Protein AF-0000000083249836 (afdb_homodimer)

Nearest PDB structures (foldseek):
  3v5f-assembly1_A  TM=9.844E-01  e=7.945E-70  Paenibacillus sp. Y412MC10
  3ops-assembly1_A  TM=9.896E-01  e=2.321E-69  Paenibacillus sp. Y412MC10
  3v5c-assembly4_D  TM=9.874E-01  e=2.548E-68  Paenibacillus sp. Y412MC10
  3qpe-assembly1_B  TM=9.897E-01  e=2.798E-67  Paenibacillus sp. Y412MC10
  3rr1-assembly1_A  TM=6.727E-01  e=8.759E-17  Ralstonia pickettii 12J

Solvent-accessible surface area (backbone atoms only — not comparable to full-atom values): 38673 Å² total; per-residue (Å²): 91,59,65,50,71,68,55,31,61,37,36,32,44,30,41,34,29,23,63,37,46,31,36,36,82,56,72,32,28,21,55,25,66,49,62,70,63,45,34,73,38,56,46,44,36,28,42,36,28,41,88,89,41,66,13,54,22,56,35,72,62,45,74,74,56,42,64,74,47,39,58,35,39,44,47,80,48,31,47,92,54,47,46,56,36,79,96,42,31,50,44,40,41,42,19,47,45,20,24,51,12,47,74,66,65,31,24,39,39,65,50,70,22,91,63,80,72,57,88,91,58,70,53,68,38,43,29,27,38,56,72,43,41,47,71,37,78,88,46,89,47,64,72,57,30,24,49,52,51,33,52,54,50,47,53,42,40,74,58,18,36,34,22,38,34,34,50,27,27,40,13,15,62,82,35,61,49,67,62,17,50,52,46,39,53,50,34,53,54,42,38,45,66,72,40,38,91,84,20,43,30,32,37,34,14,62,38,17,30,31,62,41,55,43,48,51,51,50,62,76,42,67,88,50,60,47,46,29,45,25,29,43,33,75,86,44,71,64,57,32,45,49,49,51,51,54,29,57,77,67,72,50,81,57,34,37,29,43,45,54,86,91,48,63,95,52,49,66,61,40,28,74,72,67,47,36,44,30,43,18,44,30,41,64,64,71,18,63,68,53,46,57,55,48,35,48,56,34,41,78,68,75,33,33,37,35,45,32,33,79,73,33,59,68,37,35,63,56,49,52,44,46,42,82,57,18,88,33,50,59,40,29,40,39,55,67,54,48,42,64,54,52,44,54,79,67,48,45,52,52,80,20,22,36,36,49,54,89,30,41,8,77,41,64,45,66,39,64,68,59,47,52,52,33,14,71,72,70,44,43,74,43,62,53,127,90,59,65,50,72,68,55,30,60,36,36,31,45,32,42,34,30,24,63,39,49,33,35,37,82,55,73,31,28,21,55,25,66,48,64,71,64,44,33,73,38,54,44,45,34,29,41,36,28,42,90,90,41,66,12,54,22,55,36,73,62,45,72,75,57,43,63,74,46,39,57,36,39,44,50,80,47,31,50,93,53,48,46,56,36,78,94,41,31,49,44,41,38,42,18,48,46,20,24,51,12,48,77,66,66,31,24,39,39,66,49,70,22,92,64,79,72,57,90,89,57,70,53,70,38,42,29,27,37,55,71,42,43,46,70,38,78,89,47,90,47,64,71,56,29,24,49,51,50,31,53,54,49,46,54,41,41,74,58,17,36,34,22,40,33,35,50,26,28,40,13,17,60,83,36,62,51,68,62,16,49,53,44,37,53,50,34,54,55,41,38,44,66,71,40,37,92,85,20,43,31,31,38,32,13,60,37,17,31,33,61,41,54,42,49,49,52,51,61,75,42,68,88,49,60,47,46,30,45,25,29,43,33,75,87,44,72,63,57,32,44,50,49,51,51,55,30,57,77,65,72,48,80,56,34,38,29,44,45,54,87,91,47,64,94,52,49,68,61,39,27,74,72,66,48,38,42,29,43,18,43,30,40,63,65,71,18,63,70,54,45,56,56,48,35,48,56,34,42,78,68,75,32,33,36,35,48,32,31,80,71,33,59,69,38,37,63,55,50,52,44,47,43,83,57,18,89,34,49,59,39,30,40,38,54,67,54,48,43,63,54,51,43,55,78,66,48,46,54,52,81,21,22,36,37,49,53,90,32,42,9,76,40,63,46,67,39,63,66,58,47,51,52,34,14,71,72,69,44,44,74,42,60,52,130

Sequence (770 aa):
MQLSEAELGAVIEKIEFAKLYGERARLAGANGRIGVHGKHCEVNIVRLTIDGQTGYGSSTLSREEAQSVVGQPLGAFVDGEGLVLNPFRLALEYPLLDWLGRRRNKPVYELVSEQPLSPGEQLSVPCYDTSLYFDDLHLPDERDAVKLLQEEAQEGYAKGHRHFKIKVGRGGRHMPLLEGTKRDIAIVRGISEVAGPAGKLMIDANNAYNLNLAKEVLGALSDVNLYWLEEAFHEDDALYADLKSWLAERNQQVLIADGEGLASPFLVDWAVKGFVDVLQYDIIHPGFTFWLELGRKLDEHGLRTAPHCYGNAYGIYVSGHLAPSIAGFQFVEWDDITIGGMDASAYQIREGTMLIPSLPGFGLQFDDELFTHQSAANGWTMERGMQLSEAELGAVIEKIEFAKLYGERARLAGANGRIGVHGKHCEVNIVRLTIDGQTGYGSSTLSREEAQSVVGQPLGAFVDGEGLVLNPFRLALEYPLLDWLGRRRNKPVYELVSEQPLSPGEQLSVPCYDTSLYFDDLHLPDERDAVKLLQEEAQEGYAKGHRHFKIKVGRGGRHMPLLEGTKRDIAIVRGISEVAGPAGKLMIDANNAYNLNLAKEVLGALSDVNLYWLEEAFHEDDALYADLKSWLAERNQQVLIADGEGLASPFLVDWAVKGFVDVLQYDIIHPGFTFWLELGRKLDEHGLRTAPHCYGNAYGIYVSGHLAPSIAGFQFVEWDDITIGGMDASAYQIREGTMLIPSLPGFGLQFDDELFTHQSAANGWTMERG

Foldseek 3Di:
DQDDPVQQQWFFFKKFKFKFKWFFPDFAAAFQPGGTPGTIFIFIKMWIDTPNFIFMDGAPDDPVNVQVRGGDGLNVQADRLRHGDQVCFLHPRQRVLLRVLVVVFWESLVVLFPDDDDVPDFQKFFAEEARAHQPCLVPPDLVVSLVVSLVVLLVVVVQAALEYEHGALCCLPPDPNVVRLVSRLSNLVSSLVSNDPVYEYEYERLQSAALVSVVVSCVSCLVGNHAEYECNHQDDLVSLVVSVVVCVVVVRNHFYEYAYDPHDPCVVVSVLVPSHAEYAAACSVVHPVVCLVVLVVCVVSVGAYEYDDPRHQRSQQVVSSCPSSHVRYHYRYDGRMDIPQKDPPQWGHHNRIIGQDRGGRSSIGGDPVVSVVRSVVGNDMDGDD/DQDDPVQQQWFFFKKFKFKFKWFFPDFAAAFQPGGTPGTIFIFIKMWIDTPNFIFMDGAPDDPVNVQVRGGDGLNVQADRLRQGDQVCFLHPRQRVLLRVLVVVFWESLVVLFPDDDDVPDFDKFFAEEARAHQPCLVPPDLVVSLVVSLVVLLVVVVQAALEYEHGALCCLPPDPNVVRLVSRLSNLVSSLVSNDPVYEYEYERLQSAALVSVVVSCVSCLVGNHAEYECNHQDDLVSLVVSVVVCVVVVRNHFYEYAYDPHDPCVVVSVLVPSHAEYAAACSVVHVVVCLVVLVVCVVSVGAYEYDDPRHQRSQQVVSSCPSSHVRYHYRYDGRMDIPQKDPPQWGHHNRIIGQDRGGRSNIGGDPVVSVVRSVVGNDMDGDD

Radius of gyration: 29.62 Å; Cα contacts (8 Å, |Δi|>4): 1732; chains: 2; bounding box: 65×88×70 Å

InterPro domains:
  IPR013342 Mandelate racemase, C-terminal domain [PF13378] (149-369)
  IPR013342 Mandelate racemase, C-terminal domain [SM00922] (146-250)
  IPR029017 Enolase-like, N-terminal [G3DSA:3.30.390.10] (1-121)
  IPR029017 Enolase-like, N-terminal [SSF54826] (35-111)
  IPR034593 D-galactonate dehydratase DgoD-like [PTHR48080] (91-375)
  IPR036849 Enolase-like, C-terminal domain superfamily [G3DSA:3.20.20.120] (122-380)
  IPR036849 Enolase-like, C-terminal domain superfamily [SSF51604] (101-373)

pLDDT: mean 96.32, std 3.85, range [65.0, 98.94]

Secondary structure (DSSP, 8-state):
----HHHHH-BEEEEEEEEEEEEEEEEE-B-SS----EEEEEEEEEEEEETTEEEEEE----HHHHHHHTT-BGGGTB-TTSPBPGGGHHHHHHHHHHHHHHHHT-BHHHHH-SSPPPTTPPEEEEEEEEEE-BTTTT---HHHHHHHHHHHHHHHHHTT---EEEE--GGGTTS-HHHHHHHHHHHHHHHHHHH-TT--EEEE-TT---HHHHHHHHHHTTTS-EEEEE-SSS--HHHHHHHHHHHHHHT--PEEEE--SS--TTHHHHHHTTS-SEE--BTTTB-HHHHHHHHHHHHTTT-EE--B--S-HHHHHHHGGGGGG-TTB--EEE--EEETTEE-TT-EEETTEEEE---SBTS-EE-HHHHHHHHHHHSEEEE--/----HHHHH-BEEEEEEEEEEEEEEEEE-B-SS----EEEEEEEEEEEEETTEEEEEE----HHHHHHHTT-BGGGTB-TTSPBPGGGHHHHHHHHHHHHHHHHT-BHHHHH-SSPPPTTPPEEEEEEEEEE-BTTTT---HHHHHHHHHHHHHHHHHTT---EEEE--GGGTTS-HHHHHHHHHHHHHHHHHHH-TT--EEEE-TT---HHHHHHHHHHTTTS-EEEEE-SSS--HHHHHHHHHHHHHHT--PEEEE--SS--TTHHHHHHTTS-SEE--BTTTB-HHHHHHHHHHHHTTT-EE--B-SS-HHHHHHHGGGGGG-TTB--EEE--EEETTEE-TT-EEETTEEEE---SBTS-EE-HHHHHHHHHHHSEEEE--

Structure (mmCIF, N/CA/C/O backbone):
data_AF-0000000083249836-model_v1
#
loop_
_entity.id
_entity.type
_entity.pdbx_description
1 polymer 'L-alanine-DL-glutamate epimerase-like enolase superfamily enzyme'
#
loop_
_atom_site.group_PDB
_atom_site.id
_atom_site.type_symbol
_atom_site.label_atom_id
_atom_site.label_alt_id
_atom_site.label_comp_id
_atom_site.label_asym_id
_atom_site.label_entity_id
_atom_site.label_seq_id
_atom_site.pdbx_PDB_ins_code
_atom_site.Cartn_x
_atom_site.Cartn_y
_atom_site.Cartn_z
_atom_site.occupancy
_atom_site.B_iso_or_equiv
_atom_site.auth_seq_id
_atom_site.auth_comp_id
_atom_site.auth_asym_id
_atom_site.auth_atom_id
_atom_site.pdbx_PDB_model_num
ATOM 1 N N . MET A 1 1 ? 18.297 29.25 1.328 1 81.38 1 MET A N 1
ATOM 2 C CA . MET A 1 1 ? 18.688 29.859 2.602 1 81.38 1 MET A CA 1
ATOM 3 C C . MET A 1 1 ? 20.109 30.391 2.539 1 81.38 1 MET A C 1
ATOM 5 O O . MET A 1 1 ? 20.453 31.328 3.264 1 81.38 1 MET A O 1
ATOM 9 N N . GLN A 1 2 ? 20.906 30 1.602 1 82.75 2 GLN A N 1
ATOM 10 C CA . GLN A 1 2 ? 22.312 30.344 1.361 1 82.75 2 GLN A CA 1
ATOM 11 C C . GLN A 1 2 ? 23.016 30.688 2.666 1 82.75 2 GLN A C 1
ATOM 13 O O . GLN A 1 2 ? 22.969 31.812 3.139 1 82.75 2 GLN A O 1
ATOM 18 N N . LEU A 1 3 ? 23.719 29.828 3.203 1 92.12 3 LEU A N 1
ATOM 19 C CA . LEU A 1 3 ? 24.438 30 4.461 1 92.12 3 LEU A CA 1
ATOM 20 C C . LEU A 1 3 ? 25.75 30.734 4.234 1 92.12 3 LEU A C 1
ATOM 22 O O . LEU A 1 3 ? 26.438 30.516 3.227 1 92.12 3 LEU A O 1
ATOM 26 N N . SER A 1 4 ? 26.125 31.578 5.098 1 92.69 4 SER A N 1
ATOM 27 C CA . SER A 1 4 ? 27.406 32.281 5.047 1 92.69 4 SER A CA 1
ATOM 28 C C . SER A 1 4 ? 28.562 31.312 5.348 1 92.69 4 SER A C 1
ATOM 30 O O . SER A 1 4 ? 28.344 30.219 5.867 1 92.69 4 SER A O 1
ATOM 32 N N . GLU A 1 5 ? 29.688 31.766 5.004 1 92.44 5 GLU A N 1
ATOM 33 C CA . GLU A 1 5 ? 30.875 30.984 5.324 1 92.44 5 GLU A CA 1
ATOM 34 C C . GLU A 1 5 ? 31 30.75 6.828 1 92.44 5 GLU A C 1
ATOM 36 O O . GLU A 1 5 ? 31.406 29.672 7.266 1 92.44 5 GLU A O 1
ATOM 41 N N . ALA A 1 6 ? 30.688 31.734 7.562 1 93.81 6 ALA A N 1
ATOM 42 C CA . ALA A 1 6 ? 30.719 31.625 9.023 1 93.81 6 ALA A CA 1
ATOM 43 C C . ALA A 1 6 ? 29.719 30.594 9.516 1 93.81 6 ALA A C 1
ATOM 45 O O . ALA A 1 6 ? 30.016 29.812 10.422 1 93.81 6 ALA A O 1
ATOM 46 N N . GLU A 1 7 ? 28.578 30.578 8.984 1 95.31 7 GLU A N 1
ATOM 47 C CA . GLU A 1 7 ? 27.562 29.609 9.352 1 95.31 7 GLU A CA 1
ATOM 48 C C . GLU A 1 7 ? 27.969 28.203 8.945 1 95.31 7 GLU A C 1
ATOM 50 O O . GLU A 1 7 ? 27.812 27.25 9.727 1 95.31 7 GLU A O 1
ATOM 55 N N . LEU A 1 8 ? 28.516 28.062 7.777 1 95.94 8 LEU A N 1
ATOM 56 C CA . LEU A 1 8 ? 28.969 26.766 7.285 1 95.94 8 LEU A CA 1
ATOM 57 C C . LEU A 1 8 ? 30.078 26.203 8.156 1 95.94 8 LEU A C 1
ATOM 59 O O . LEU A 1 8 ? 30.172 24.984 8.352 1 95.94 8 LEU A O 1
ATOM 63 N N . GLY A 1 9 ? 30.859 27.031 8.625 1 96.06 9 GLY A N 1
ATOM 64 C CA . GLY A 1 9 ? 32 26.625 9.422 1 96.06 9 GLY A CA 1
ATOM 65 C C . GLY A 1 9 ? 31.656 26.422 10.891 1 96.06 9 GLY A C 1
ATOM 66 O O . GLY A 1 9 ? 32.438 25.844 11.641 1 96.06 9 GLY A O 1
ATOM 67 N N . ALA A 1 10 ? 30.516 26.891 11.336 1 96.12 10 ALA A N 1
ATOM 68 C CA . ALA A 1 10 ? 30.125 26.719 12.734 1 96.12 10 ALA A CA 1
ATOM 69 C C . ALA A 1 10 ? 29.969 25.25 13.094 1 96.12 10 ALA A C 1
ATOM 71 O O . ALA A 1 10 ? 29.484 24.453 12.281 1 96.12 10 ALA A O 1
ATOM 72 N N . VAL A 1 11 ? 30.281 24.922 14.297 1 96.75 11 VAL A N 1
ATOM 73 C CA . VAL A 1 11 ? 30.328 23.531 14.719 1 96.75 11 VAL A CA 1
ATOM 74 C C . VAL A 1 11 ? 29.156 23.234 15.648 1 96.75 11 VAL A C 1
ATOM 76 O O . VAL A 1 11 ? 28.797 24.047 16.484 1 96.75 11 VAL A O 1
ATOM 79 N N . ILE A 1 12 ? 28.594 22.078 15.5 1 97.75 12 ILE A N 1
ATOM 80 C CA . ILE A 1 12 ? 27.594 21.609 16.453 1 97.75 12 ILE A CA 1
ATOM 81 C C . ILE A 1 12 ? 28.281 21.219 17.766 1 97.75 12 ILE A C 1
ATOM 83 O O . ILE A 1 12 ? 28.938 20.188 17.844 1 97.75 12 ILE A O 1
ATOM 87 N N . GLU A 1 13 ? 28.047 21.938 18.75 1 97.62 13 GLU A N 1
ATOM 88 C CA . GLU A 1 13 ? 28.781 21.781 20.016 1 97.62 13 GLU A CA 1
ATOM 89 C C . GLU A 1 13 ? 28.109 20.75 20.922 1 97.62 13 GLU A C 1
ATOM 91 O O . GLU A 1 13 ? 28.781 20.062 21.688 1 97.62 13 GLU A O 1
ATOM 96 N N . LYS A 1 14 ? 26.844 20.844 20.875 1 97.19 14 LYS A N 1
ATOM 97 C CA . LYS A 1 14 ? 26.047 20.031 21.797 1 97.19 14 LYS A CA 1
ATOM 98 C C . LYS A 1 14 ? 24.703 19.656 21.203 1 97.19 14 LYS A C 1
ATOM 100 O O . LYS A 1 14 ? 24.094 20.469 20.484 1 97.19 14 LYS A O 1
ATOM 105 N N . ILE A 1 15 ? 24.281 18.406 21.438 1 98.38 15 ILE A N 1
ATOM 106 C CA . ILE A 1 15 ? 22.953 17.922 21.062 1 98.38 15 ILE A CA 1
ATOM 107 C C . ILE A 1 15 ? 22.281 17.266 22.266 1 98.38 15 ILE A C 1
ATOM 109 O O . ILE A 1 15 ? 22.875 16.406 22.922 1 98.38 15 ILE A O 1
ATOM 113 N N . GLU A 1 16 ? 21.125 17.719 22.641 1 98.31 16 GLU A N 1
ATOM 114 C CA . GLU A 1 16 ? 20.328 17.141 23.719 1 98.31 16 GLU A CA 1
ATOM 115 C C . GLU A 1 16 ? 18.969 16.672 23.203 1 98.31 16 GLU A C 1
ATOM 117 O O . GLU A 1 16 ? 18.312 17.391 22.438 1 98.31 16 GLU A O 1
ATOM 122 N N . PHE A 1 17 ? 18.609 15.523 23.594 1 98.38 17 PHE A N 1
ATOM 123 C CA . PHE A 1 17 ? 17.328 14.938 23.203 1 98.38 17 PHE A CA 1
ATOM 124 C C . PHE A 1 17 ? 16.422 14.75 24.422 1 98.38 17 PHE A C 1
ATOM 126 O O . PHE A 1 17 ? 16.891 14.328 25.484 1 98.38 17 PHE A O 1
ATOM 133 N N . ALA A 1 18 ? 15.164 15.078 24.312 1 97.81 18 ALA A N 1
ATOM 134 C CA . ALA A 1 18 ? 14.172 14.789 25.344 1 97.81 18 ALA A CA 1
ATOM 135 C C . ALA A 1 18 ? 12.812 14.477 24.719 1 97.81 18 ALA A C 1
ATOM 137 O O . ALA A 1 18 ? 12.484 14.984 23.641 1 97.81 18 ALA A O 1
ATOM 138 N N . LYS A 1 19 ? 12.086 13.664 25.406 1 96.5 19 LYS A N 1
ATOM 139 C CA . LYS A 1 19 ? 10.664 13.477 25.125 1 96.5 19 LYS A CA 1
ATOM 140 C C . LYS A 1 19 ? 9.812 14.43 25.969 1 96.5 19 LYS A C 1
ATOM 142 O O . LYS A 1 19 ? 9.953 14.477 27.188 1 96.5 19 LYS A O 1
ATOM 147 N N . LEU A 1 20 ? 9.047 15.211 25.281 1 97.31 20 LEU A N 1
ATOM 148 C CA . LEU A 1 20 ? 8.102 16.078 25.984 1 97.31 20 LEU A CA 1
ATOM 149 C C . LEU A 1 20 ? 6.684 15.539 25.859 1 97.31 20 LEU A C 1
ATOM 151 O O . LEU A 1 20 ? 6.328 14.93 24.859 1 97.31 20 LEU A O 1
ATOM 155 N N . TYR A 1 21 ? 5.91 15.797 26.859 1 96.19 21 TYR A N 1
ATOM 156 C CA . TYR A 1 21 ? 4.59 15.188 26.953 1 96.19 21 TYR A CA 1
ATOM 157 C C . TYR A 1 21 ? 3.5 16.25 27.047 1 96.19 21 TYR A C 1
ATOM 159 O O . TYR A 1 21 ? 3.754 17.375 27.484 1 96.19 21 TYR A O 1
ATOM 167 N N . GLY A 1 22 ? 2.371 15.82 26.531 1 96 22 GLY A N 1
ATOM 168 C CA . GLY A 1 22 ? 1.204 16.688 26.594 1 96 22 GLY A CA 1
ATOM 169 C C . GLY A 1 22 ? -0.098 15.953 26.344 1 96 22 GLY A C 1
ATOM 170 O O . GLY A 1 22 ? -0.194 14.742 26.594 1 96 22 GLY A O 1
ATOM 171 N N . GLU A 1 23 ? -1.121 16.75 26.125 1 96.69 23 GLU A N 1
ATOM 172 C CA . GLU A 1 23 ? -2.443 16.156 25.953 1 96.69 23 GLU A CA 1
ATOM 173 C C . GLU A 1 23 ? -3.273 16.953 24.938 1 96.69 23 GLU A C 1
ATOM 175 O O . GLU A 1 23 ? -3.1 18.156 24.812 1 96.69 23 GLU A O 1
ATOM 180 N N . ARG A 1 24 ? -4.191 16.188 24.297 1 96.5 24 ARG A N 1
ATOM 181 C CA . ARG A 1 24 ? -5.246 16.812 23.5 1 96.5 24 ARG A CA 1
ATOM 182 C C . ARG A 1 24 ? -6.289 17.469 24.391 1 96.5 24 ARG A C 1
ATOM 184 O O . ARG A 1 24 ? -6.527 17 25.516 1 96.5 24 ARG A O 1
ATOM 191 N N . ALA A 1 25 ? -6.844 18.531 23.828 1 95.31 25 ALA A N 1
ATOM 192 C CA . ALA A 1 25 ? -7.91 19.188 24.562 1 95.31 25 ALA A CA 1
ATOM 193 C C . ALA A 1 25 ? -9.102 18.25 24.781 1 95.31 25 ALA A C 1
ATOM 195 O O . ALA A 1 25 ? -9.773 18.312 25.812 1 95.31 25 ALA A O 1
ATOM 196 N N . ARG A 1 26 ? -9.336 17.406 23.812 1 95.62 26 ARG A N 1
ATOM 197 C CA . ARG A 1 26 ? -10.398 16.406 23.875 1 95.62 26 ARG A CA 1
ATOM 198 C C . ARG A 1 26 ? -9.867 15.016 23.531 1 95.62 26 ARG A C 1
ATOM 200 O O . ARG A 1 26 ? -9.023 14.875 22.641 1 95.62 26 ARG A O 1
ATOM 207 N N . LEU A 1 27 ? -10.484 14.055 24.25 1 94.81 27 LEU A N 1
ATOM 208 C CA . LEU A 1 27 ? -10.172 12.672 23.891 1 94.81 27 LEU A CA 1
ATOM 209 C C . LEU A 1 27 ? -10.508 12.406 22.422 1 94.81 27 LEU A C 1
ATOM 211 O O . LEU A 1 27 ? -11.562 12.82 21.938 1 94.81 27 LEU A O 1
ATOM 215 N N . ALA A 1 28 ? -9.578 11.805 21.734 1 95.94 28 ALA A N 1
ATOM 216 C CA . ALA A 1 28 ? -9.836 11.398 20.344 1 95.94 28 ALA A CA 1
ATOM 217 C C . ALA A 1 28 ? -10.297 9.953 20.281 1 95.94 28 ALA A C 1
ATOM 219 O O . ALA A 1 28 ? -9.617 9.047 20.766 1 95.94 28 ALA A O 1
ATOM 220 N N . GLY A 1 29 ? -11.438 9.75 19.641 1 97.62 29 GLY A N 1
ATOM 221 C CA . GLY A 1 29 ? -11.984 8.406 19.484 1 97.62 29 GLY A CA 1
ATOM 222 C C . GLY A 1 29 ? -11.281 7.602 18.406 1 97.62 29 GLY A C 1
ATOM 223 O O . GLY A 1 29 ? -10.078 7.746 18.203 1 97.62 29 GLY A O 1
ATOM 224 N N . ALA A 1 30 ? -12.016 6.688 17.797 1 98.06 30 ALA A N 1
ATOM 225 C CA . ALA A 1 30 ? -11.477 5.781 16.797 1 98.06 30 ALA A CA 1
ATOM 226 C C . ALA A 1 30 ? -11.5 6.422 15.406 1 98.06 30 ALA A C 1
ATOM 228 O O . ALA A 1 30 ? -11.992 7.539 15.242 1 98.06 30 ALA A O 1
ATOM 229 N N . ASN A 1 31 ? -10.828 5.879 14.492 1 97.75 31 ASN A N 1
ATOM 230 C CA . ASN A 1 31 ? -10.969 6.152 13.07 1 97.75 31 ASN A CA 1
ATOM 231 C C . ASN A 1 31 ? -11.289 4.883 12.281 1 97.75 31 ASN A C 1
ATOM 233 O O . ASN A 1 31 ? -11.703 3.879 12.859 1 97.75 31 ASN A O 1
ATOM 237 N N . GLY A 1 32 ? -11.18 4.906 10.984 1 96.94 32 GLY A N 1
ATOM 238 C CA . GLY A 1 32 ? -11.578 3.773 10.156 1 96.94 32 GLY A CA 1
ATOM 239 C C . GLY A 1 32 ? -10.711 2.549 10.367 1 96.94 32 GLY A C 1
ATOM 240 O O . GLY A 1 32 ? -11.102 1.434 10.016 1 96.94 32 GLY A O 1
ATOM 241 N N . ARG A 1 33 ? -9.523 2.709 11.062 1 94.62 33 ARG A N 1
ATOM 242 C CA . ARG A 1 33 ? -8.539 1.634 11.164 1 94.62 33 ARG A CA 1
ATOM 243 C C . ARG A 1 33 ? -8.227 1.311 12.625 1 94.62 33 ARG A C 1
ATOM 245 O O . ARG A 1 33 ? -8.219 0.142 13.016 1 94.62 33 ARG A O 1
ATOM 252 N N . ILE A 1 34 ? -7.992 2.367 13.391 1 93.81 34 ILE A N 1
ATOM 253 C CA . ILE A 1 34 ? -7.453 2.264 14.742 1 93.81 34 ILE A CA 1
ATOM 254 C C . ILE A 1 34 ? -8.539 2.584 15.758 1 93.81 34 ILE A C 1
ATOM 256 O O . ILE A 1 34 ? -9.406 3.424 15.508 1 93.81 34 ILE A O 1
ATOM 260 N N . GLY A 1 35 ? -8.438 1.899 16.906 1 94.56 35 GLY A N 1
ATOM 261 C CA . GLY A 1 35 ? -9.352 2.174 18 1 94.56 35 GLY A CA 1
ATOM 262 C C . GLY A 1 35 ? -9.102 3.51 18.672 1 94.56 35 GLY A C 1
ATOM 263 O O . GLY A 1 35 ? -8.586 4.438 18.047 1 94.56 35 GLY A O 1
ATOM 264 N N . VAL A 1 36 ? -9.477 3.623 19.859 1 95.38 36 VAL A N 1
ATOM 265 C CA . VAL A 1 36 ? -9.438 4.887 20.594 1 95.38 36 VAL A CA 1
ATOM 266 C C . VAL A 1 36 ? -7.996 5.395 20.672 1 95.38 36 VAL A C 1
ATOM 268 O O . VAL A 1 36 ? -7.098 4.68 21.109 1 95.38 36 VAL A O 1
ATOM 271 N N . HIS A 1 37 ? -7.75 6.605 20.219 1 94.44 37 HIS A N 1
ATOM 272 C CA . HIS A 1 37 ? -6.441 7.242 20.219 1 94.44 37 HIS A CA 1
ATOM 273 C C . HIS A 1 37 ? -6.09 7.801 21.594 1 94.44 37 HIS A C 1
ATOM 275 O O . HIS A 1 37 ? -4.918 7.859 21.969 1 94.44 37 HIS A O 1
ATOM 281 N N . GLY A 1 38 ? -7.098 8.281 22.266 1 94.56 38 GLY A N 1
ATOM 282 C CA . GLY A 1 38 ? -6.875 8.812 23.609 1 94.56 38 GLY A CA 1
ATOM 283 C C . GLY A 1 38 ? -6.469 10.273 23.609 1 94.56 38 GLY A C 1
ATOM 284 O O . GLY A 1 38 ? -6.727 11 22.656 1 94.56 38 GLY A O 1
ATOM 285 N N . LYS A 1 39 ? -5.906 10.727 24.734 1 95.12 39 LYS A N 1
ATOM 286 C CA . LYS A 1 39 ? -5.625 12.156 24.906 1 95.12 39 LYS A CA 1
ATOM 287 C C . LYS A 1 39 ? -4.125 12.414 24.969 1 95.12 39 LYS A C 1
ATOM 289 O O . LYS A 1 39 ? -3.672 13.531 24.703 1 95.12 39 LYS A O 1
ATOM 294 N N . HIS A 1 40 ? -3.369 11.445 25.328 1 95.69 40 HIS A N 1
ATOM 295 C CA . HIS A 1 40 ? -1.945 11.617 25.594 1 95.69 40 HIS A CA 1
ATOM 296 C C . HIS A 1 40 ? -1.158 11.781 24.297 1 95.69 40 HIS A C 1
ATOM 298 O O . HIS A 1 40 ? -1.423 11.094 23.312 1 95.69 40 HIS A O 1
ATOM 304 N N . CYS A 1 41 ? -0.271 12.773 24.312 1 95.88 41 CYS A N 1
ATOM 305 C CA . CYS A 1 41 ? 0.613 13.039 23.188 1 95.88 41 CYS A CA 1
ATOM 306 C C . CYS A 1 41 ? 2.049 13.25 23.656 1 95.88 41 CYS A C 1
ATOM 308 O O . CYS A 1 41 ? 2.287 13.531 24.828 1 95.88 41 CYS A O 1
ATOM 310 N N . GLU A 1 42 ? 2.973 13.016 22.797 1 95.44 42 GLU A N 1
ATOM 311 C CA . GLU A 1 42 ? 4.387 13.25 23.062 1 95.44 42 GLU A CA 1
ATOM 312 C C . GLU A 1 42 ? 5.113 13.742 21.812 1 95.44 42 GLU A C 1
ATOM 314 O O . GLU A 1 42 ? 4.645 13.531 20.703 1 95.44 42 GLU A O 1
ATOM 319 N N . VAL A 1 43 ? 6.145 14.469 21.969 1 96.31 43 VAL A N 1
ATOM 320 C CA . VAL A 1 43 ? 7.012 14.898 20.891 1 96.31 43 VAL A CA 1
ATOM 321 C C . VAL A 1 43 ? 8.469 14.625 21.234 1 96.31 43 VAL A C 1
ATOM 323 O O . VAL A 1 43 ? 8.867 14.75 22.406 1 96.31 43 VAL A O 1
ATOM 326 N N . ASN A 1 44 ? 9.234 14.141 20.281 1 96.69 44 ASN A N 1
ATOM 327 C CA . ASN A 1 44 ? 10.68 14.016 20.375 1 96.69 44 ASN A CA 1
ATOM 328 C C . ASN A 1 44 ? 11.391 15.297 19.938 1 96.69 44 ASN A C 1
ATOM 330 O O . ASN A 1 44 ? 11.289 15.68 18.766 1 96.69 44 ASN A O 1
ATOM 334 N N . ILE A 1 45 ? 12.078 15.898 20.844 1 98.06 45 ILE A N 1
ATOM 335 C CA . ILE A 1 45 ? 12.695 17.188 20.547 1 98.06 45 ILE A CA 1
ATOM 336 C C . ILE A 1 45 ? 14.195 17.109 20.781 1 98.06 45 ILE A C 1
ATOM 338 O O . ILE A 1 45 ? 14.648 16.5 21.766 1 98.06 45 ILE A O 1
ATOM 342 N N . VAL A 1 46 ? 14.883 17.734 19.906 1 98.12 46 VAL A N 1
ATOM 343 C CA . VAL A 1 46 ? 16.312 17.953 20.078 1 98.12 46 VAL A CA 1
ATOM 344 C C . VAL A 1 46 ? 16.594 19.438 20.266 1 98.12 46 VAL A C 1
ATOM 346 O O . VAL A 1 46 ? 15.984 20.281 19.609 1 98.12 46 VAL A O 1
ATOM 349 N N . ARG A 1 47 ? 17.453 19.75 21.141 1 98.38 47 ARG A N 1
ATOM 350 C CA . ARG A 1 47 ? 18.094 21.062 21.281 1 98.38 47 ARG A CA 1
ATOM 351 C C . ARG A 1 47 ? 19.531 21.031 20.812 1 98.38 47 ARG A C 1
ATOM 353 O O . ARG A 1 47 ? 20.359 20.281 21.344 1 98.38 47 ARG A O 1
ATOM 360 N N . LEU A 1 48 ? 19.812 21.797 19.812 1 97.56 48 LEU A N 1
ATOM 361 C CA . LEU A 1 48 ? 21.156 21.906 19.266 1 97.56 48 LEU A CA 1
ATOM 362 C C . LEU A 1 48 ? 21.812 23.203 19.719 1 97.56 48 LEU A C 1
ATOM 364 O O . LEU A 1 48 ? 21.172 24.25 19.781 1 97.56 48 LEU A O 1
ATOM 368 N N . THR A 1 49 ? 23.078 23.109 20.016 1 98 49 THR A N 1
ATOM 369 C CA . THR A 1 49 ? 23.859 24.297 20.344 1 98 49 THR A CA 1
ATOM 370 C C . THR A 1 49 ? 24.984 24.516 19.328 1 98 49 THR A C 1
ATOM 372 O O . THR A 1 49 ? 25.812 23.625 19.125 1 98 49 THR A O 1
ATOM 375 N N . ILE A 1 50 ? 24.906 25.625 18.719 1 97.31 50 ILE A N 1
ATOM 376 C CA . ILE A 1 50 ? 25.922 26.062 17.766 1 97.31 50 ILE A CA 1
ATOM 377 C C . ILE A 1 50 ? 26.312 27.5 18.047 1 97.31 50 ILE A C 1
ATOM 379 O O . ILE A 1 50 ? 25.453 28.391 18.078 1 97.31 50 ILE A O 1
ATOM 383 N N . ASP A 1 51 ? 27.547 27.781 18.266 1 95.94 51 ASP A N 1
ATOM 384 C CA . ASP A 1 51 ? 28.062 29.125 18.578 1 95.94 51 ASP A CA 1
ATOM 385 C C . ASP A 1 51 ? 27.359 29.703 19.797 1 95.94 51 ASP A C 1
ATOM 387 O O . ASP A 1 51 ? 26.984 30.891 19.797 1 95.94 51 ASP A O 1
ATOM 391 N N . GLY A 1 52 ? 27.047 28.891 20.688 1 95.38 52 GLY A N 1
ATOM 392 C CA . GLY A 1 52 ? 26.469 29.328 21.938 1 95.38 52 GLY A CA 1
ATOM 393 C C . GLY A 1 52 ? 24.969 29.594 21.844 1 95.38 52 GLY A C 1
ATOM 394 O O . GLY A 1 52 ? 24.328 29.922 22.844 1 95.38 52 GLY A O 1
ATOM 395 N N . GLN A 1 53 ? 24.438 29.438 20.703 1 97.19 53 GLN A N 1
ATOM 396 C CA . GLN A 1 53 ? 23.016 29.641 20.5 1 97.19 53 GLN A CA 1
ATOM 397 C C . GLN A 1 53 ? 22.297 28.312 20.234 1 97.19 53 GLN A C 1
ATOM 399 O O . GLN A 1 53 ? 22.828 27.438 19.578 1 97.19 53 GLN A O 1
ATOM 404 N N . THR A 1 54 ? 21.031 28.234 20.734 1 97.94 54 THR A N 1
ATOM 405 C CA . THR A 1 54 ? 20.328 26.969 20.656 1 97.94 54 THR A CA 1
ATOM 406 C C . THR A 1 54 ? 19.219 27.031 19.609 1 97.94 54 THR A C 1
ATOM 408 O O . THR A 1 54 ? 18.734 28.109 19.281 1 97.94 54 THR A O 1
ATOM 411 N N . GLY A 1 55 ? 18.875 25.938 19.031 1 98.44 55 GLY A N 1
ATOM 412 C CA . GLY A 1 55 ? 17.703 25.656 18.219 1 98.44 55 GLY A CA 1
ATOM 413 C C . GLY A 1 55 ? 16.984 24.391 18.625 1 98.44 55 GLY A C 1
ATOM 414 O O . GLY A 1 55 ? 17.625 23.406 18.984 1 98.44 55 GLY A O 1
ATOM 415 N N . TYR A 1 56 ? 15.688 24.391 18.578 1 98.69 56 TYR A N 1
ATOM 416 C CA . TYR A 1 56 ? 14.867 23.25 18.984 1 98.69 56 TYR A CA 1
ATOM 417 C C . TYR A 1 56 ? 14.086 22.703 17.797 1 98.69 56 TYR A C 1
ATOM 419 O O . TYR A 1 56 ? 13.633 23.469 16.938 1 98.69 56 TYR A O 1
ATOM 427 N N . GLY A 1 57 ? 13.898 21.406 17.781 1 98.12 57 GLY A N 1
ATOM 428 C CA . GLY A 1 57 ? 13.039 20.844 16.766 1 98.12 57 GLY A CA 1
ATOM 429 C C . GLY A 1 57 ? 12.82 19.359 16.906 1 98.12 57 GLY A C 1
ATOM 430 O O . GLY A 1 57 ? 13.555 18.688 17.641 1 98.12 57 GLY A O 1
ATOM 431 N N . SER A 1 58 ? 11.812 18.844 16.234 1 97 58 SER A N 1
ATOM 432 C CA . SER A 1 58 ? 11.539 17.422 16.172 1 97 58 SER A CA 1
ATOM 433 C C . SER A 1 58 ? 12.711 16.656 15.555 1 97 58 SER A C 1
ATOM 435 O O . SER A 1 58 ? 13.359 17.141 14.633 1 97 58 SER A O 1
ATOM 437 N N . SER A 1 59 ? 12.977 15.453 16.141 1 96.06 59 SER A N 1
ATOM 438 C CA . SER A 1 59 ? 14.109 14.688 15.633 1 96.06 59 SER A CA 1
ATOM 439 C C . SER A 1 59 ? 13.953 13.203 15.938 1 96.06 59 SER A C 1
ATOM 441 O O . SER A 1 59 ? 13.383 12.836 16.969 1 96.06 59 SER A O 1
ATOM 443 N N . THR A 1 60 ? 14.43 12.445 15.031 1 93.12 60 THR A N 1
ATOM 444 C CA . THR A 1 60 ? 14.531 11.008 15.266 1 93.12 60 THR A CA 1
ATOM 445 C C . THR A 1 60 ? 15.969 10.609 15.578 1 93.12 60 THR A C 1
ATOM 447 O O . THR A 1 60 ? 16.312 9.43 15.531 1 93.12 60 THR A O 1
ATOM 450 N N . LEU A 1 61 ? 16.797 11.547 15.812 1 94.44 61 LEU A N 1
ATOM 451 C CA . LEU A 1 61 ? 18.234 11.32 16.031 1 94.44 61 LEU A CA 1
ATOM 452 C C . LEU A 1 61 ? 18.469 10.43 17.25 1 94.44 61 LEU A C 1
ATOM 454 O O . LEU A 1 61 ? 17.953 10.711 18.328 1 94.44 61 LEU A O 1
ATOM 458 N N . SER A 1 62 ? 19.203 9.336 16.969 1 95.19 62 SER A N 1
ATOM 459 C CA . SER A 1 62 ? 19.594 8.469 18.062 1 95.19 62 SER A CA 1
ATOM 460 C C . SER A 1 62 ? 20.859 8.977 18.75 1 95.19 62 SER A C 1
ATOM 462 O O . SER A 1 62 ? 21.578 9.805 18.188 1 95.19 62 SER A O 1
ATOM 464 N N . ARG A 1 63 ? 21.094 8.414 19.906 1 94.75 63 ARG A N 1
ATOM 465 C CA . ARG A 1 63 ? 22.297 8.758 20.641 1 94.75 63 ARG A CA 1
ATOM 466 C C . ARG A 1 63 ? 23.547 8.383 19.844 1 94.75 63 ARG A C 1
ATOM 468 O O . ARG A 1 63 ? 24.516 9.148 19.781 1 94.75 63 ARG A O 1
ATOM 475 N N . GLU A 1 64 ? 23.453 7.227 19.219 1 94.25 64 GLU A N 1
ATOM 476 C CA . GLU A 1 64 ? 24.578 6.73 18.422 1 94.25 64 GLU A CA 1
ATOM 477 C C . GLU A 1 64 ? 24.844 7.637 17.234 1 94.25 64 GLU A C 1
ATOM 479 O O . GLU A 1 64 ? 26 7.957 16.938 1 94.25 64 GLU A O 1
ATOM 484 N N . GLU A 1 65 ? 23.828 8.07 16.594 1 94.56 65 GLU A N 1
ATOM 485 C CA . GLU A 1 65 ? 23.969 8.969 15.445 1 94.56 65 GLU A CA 1
ATOM 486 C C . GLU A 1 65 ? 24.516 10.328 15.875 1 94.56 65 GLU A C 1
ATOM 488 O O . GLU A 1 65 ? 25.281 10.953 15.148 1 94.56 65 GLU A O 1
ATOM 493 N N . ALA A 1 66 ? 24.078 10.789 17.031 1 95.88 66 ALA A N 1
ATOM 494 C CA . ALA A 1 66 ? 24.484 12.094 17.531 1 95.88 66 ALA A CA 1
ATOM 495 C C . ALA A 1 66 ? 25.984 12.156 17.75 1 95.88 66 ALA A C 1
ATOM 497 O O . ALA A 1 66 ? 26.609 13.219 17.578 1 95.88 66 ALA A O 1
ATOM 498 N N . GLN A 1 67 ? 26.562 11.016 18.062 1 94.44 67 GLN A N 1
ATOM 499 C CA . GLN A 1 67 ? 28 10.938 18.281 1 94.44 67 GLN A CA 1
ATOM 500 C C . GLN A 1 67 ? 28.781 11.297 17.016 1 94.44 67 GLN A C 1
ATOM 502 O O . GLN A 1 67 ? 29.859 11.891 17.094 1 94.44 67 GLN A O 1
ATOM 507 N N . SER A 1 68 ? 28.188 10.992 15.93 1 93.25 68 SER A N 1
ATOM 508 C CA . SER A 1 68 ? 28.859 11.234 14.664 1 93.25 68 SER A CA 1
ATOM 509 C C . SER A 1 68 ? 28.594 12.648 14.148 1 93.25 68 SER A C 1
ATOM 511 O O . SER A 1 68 ? 29.281 13.117 13.234 1 93.25 68 SER A O 1
ATOM 513 N N . VAL A 1 69 ? 27.703 13.344 14.734 1 95.75 69 VAL A N 1
ATOM 514 C CA . VAL A 1 69 ? 27.266 14.648 14.242 1 95.75 69 VAL A CA 1
ATOM 515 C C . VAL A 1 69 ? 27.906 15.758 15.07 1 95.75 69 VAL A C 1
ATOM 517 O O . VAL A 1 69 ? 28.312 16.781 14.531 1 95.75 69 VAL A O 1
ATOM 520 N N . VAL A 1 70 ? 28 15.492 16.328 1 96.75 70 VAL A N 1
ATOM 521 C CA . VAL A 1 70 ? 28.547 16.5 17.25 1 96.75 70 VAL A CA 1
ATOM 522 C C . VAL A 1 70 ? 30 16.766 16.891 1 96.75 70 VAL A C 1
ATOM 524 O O . VAL A 1 70 ? 30.75 15.844 16.562 1 96.75 70 VAL A O 1
ATOM 527 N N . GLY A 1 71 ? 30.391 17.984 16.922 1 96.62 71 GLY A N 1
ATOM 528 C CA . GLY A 1 71 ? 31.75 18.375 16.625 1 96.62 71 GLY A CA 1
ATOM 529 C C . GLY A 1 71 ? 32 18.656 15.156 1 96.62 71 GLY A C 1
ATOM 530 O O . GLY A 1 71 ? 33.031 19.188 14.781 1 96.62 71 GLY A O 1
ATOM 531 N N . GLN A 1 72 ? 31.078 18.375 14.344 1 96.31 72 GLN A N 1
ATOM 532 C CA . GLN A 1 72 ? 31.203 18.594 12.906 1 96.31 72 GLN A CA 1
ATOM 533 C C . GLN A 1 72 ? 30.703 19.969 12.5 1 96.31 72 GLN A C 1
ATOM 535 O O . GLN A 1 72 ? 29.812 20.516 13.148 1 96.31 72 GLN A O 1
ATOM 540 N N . PRO A 1 73 ? 31.344 20.562 11.438 1 96.81 73 PRO A N 1
ATOM 541 C CA . PRO A 1 73 ? 30.828 21.844 10.922 1 96.81 73 PRO A CA 1
ATOM 542 C C . PRO A 1 73 ? 29.484 21.688 10.219 1 96.81 73 PRO A C 1
ATOM 544 O O . PRO A 1 73 ? 29.219 20.641 9.617 1 96.81 73 PRO A O 1
ATOM 547 N N . LEU A 1 74 ? 28.703 22.688 10.258 1 96.31 74 LEU A N 1
ATOM 548 C CA . LEU A 1 74 ? 27.375 22.672 9.648 1 96.31 74 LEU A CA 1
ATOM 549 C C . LEU A 1 74 ? 27.469 22.344 8.164 1 96.31 74 LEU A C 1
ATOM 551 O O . LEU A 1 74 ? 26.562 21.703 7.609 1 96.31 74 LEU A O 1
ATOM 555 N N . GLY A 1 75 ? 28.484 22.75 7.543 1 95.94 75 GLY A N 1
ATOM 556 C CA . GLY A 1 75 ? 28.672 22.531 6.117 1 95.94 75 GLY A CA 1
ATOM 557 C C . GLY A 1 75 ? 28.703 21.062 5.738 1 95.94 75 GLY A C 1
ATOM 558 O O . GLY A 1 75 ? 28.484 20.719 4.578 1 95.94 75 GLY A O 1
ATOM 559 N N . ALA A 1 76 ? 28.953 20.219 6.691 1 96.56 76 ALA A N 1
ATOM 560 C CA . ALA A 1 76 ? 29 18.781 6.449 1 96.56 76 ALA A CA 1
ATOM 561 C C . ALA A 1 76 ? 27.594 18.219 6.238 1 96.56 76 ALA A C 1
ATOM 563 O O . ALA A 1 76 ? 27.438 17.094 5.754 1 96.56 76 ALA A O 1
ATOM 564 N N . PHE A 1 77 ? 26.578 19.031 6.59 1 96.19 77 PHE A N 1
ATOM 565 C CA . PHE A 1 77 ? 25.234 18.469 6.648 1 96.19 77 PHE A CA 1
ATOM 566 C C . PHE A 1 77 ? 24.312 19.188 5.684 1 96.19 77 PHE A C 1
ATOM 568 O O . PHE A 1 77 ? 23.125 18.844 5.582 1 96.19 77 PHE A O 1
ATOM 575 N N . VAL A 1 78 ? 24.766 20.188 4.969 1 95.19 78 VAL A N 1
ATOM 576 C CA . VAL A 1 78 ? 23.891 20.969 4.086 1 95.19 78 VAL A CA 1
ATOM 577 C C . VAL A 1 78 ? 24.484 20.984 2.676 1 95.19 78 VAL A C 1
ATOM 579 O O . VAL A 1 78 ? 25.688 20.766 2.492 1 95.19 78 VAL A O 1
ATOM 582 N N . ASP A 1 79 ? 23.625 21.188 1.742 1 93.56 79 ASP A N 1
ATOM 583 C CA . ASP A 1 79 ? 24.078 21.312 0.362 1 93.56 79 ASP A CA 1
ATOM 584 C C . ASP A 1 79 ? 24.391 22.766 0.013 1 93.56 79 ASP A C 1
ATOM 586 O O . ASP A 1 79 ? 24.5 23.609 0.902 1 93.56 79 ASP A O 1
ATOM 590 N N . GLY A 1 80 ? 24.625 23.016 -1.296 1 90 80 GLY A N 1
ATOM 591 C CA . GLY A 1 80 ? 25.031 24.328 -1.753 1 90 80 GLY A CA 1
ATOM 592 C C . GLY A 1 80 ? 23.969 25.391 -1.535 1 90 80 GLY A C 1
ATOM 593 O O . GLY A 1 80 ? 24.281 26.578 -1.446 1 90 80 GLY A O 1
ATOM 594 N N . GLU A 1 81 ? 22.75 24.953 -1.363 1 86.62 81 GLU A N 1
ATOM 595 C CA . GLU A 1 81 ? 21.641 25.891 -1.17 1 86.62 81 GLU A CA 1
ATOM 596 C C . GLU A 1 81 ? 21.297 26.031 0.309 1 86.62 81 GLU A C 1
ATOM 598 O O . GLU A 1 81 ? 20.375 26.766 0.667 1 86.62 81 GLU A O 1
ATOM 603 N N . GLY A 1 82 ? 22.094 25.297 1.138 1 88.31 82 GLY A N 1
ATOM 604 C CA . GLY A 1 82 ? 21.875 25.391 2.572 1 88.31 82 GLY A CA 1
ATOM 605 C C . GLY A 1 82 ? 20.797 24.422 3.074 1 88.31 82 GLY A C 1
ATOM 606 O O . GLY A 1 82 ? 20.406 24.5 4.234 1 88.31 82 GLY A O 1
ATOM 607 N N . LEU A 1 83 ? 20.328 23.578 2.219 1 89.62 83 LEU A N 1
ATOM 608 C CA . LEU A 1 83 ? 19.344 22.578 2.629 1 89.62 83 LEU A CA 1
ATOM 609 C C . LEU A 1 83 ? 20.016 21.359 3.236 1 89.62 83 LEU A C 1
ATOM 611 O O . LEU A 1 83 ? 21.078 20.922 2.756 1 89.62 83 LEU A O 1
ATOM 615 N N . VAL A 1 84 ? 19.422 20.859 4.258 1 93.25 84 VAL A N 1
ATOM 616 C CA . VAL A 1 84 ? 20 19.688 4.926 1 93.25 84 VAL A CA 1
ATOM 617 C C . VAL A 1 84 ? 20 18.5 3.971 1 93.25 84 VAL A C 1
ATOM 619 O O . VAL A 1 84 ? 19.016 18.25 3.275 1 93.25 84 VAL A O 1
ATOM 622 N N . LEU A 1 85 ? 21.141 17.766 3.994 1 94.19 85 LEU A N 1
ATOM 623 C CA . LEU A 1 85 ? 21.297 16.594 3.152 1 94.19 85 LEU A CA 1
ATOM 624 C C . LEU A 1 85 ? 20.312 15.492 3.568 1 94.19 85 LEU A C 1
ATOM 626 O O . LEU A 1 85 ? 20.031 15.336 4.758 1 94.19 85 LEU A O 1
ATOM 630 N N . ASN A 1 86 ? 19.891 14.688 2.6 1 93.06 86 ASN A N 1
ATOM 631 C CA . ASN A 1 86 ? 18.812 13.711 2.746 1 93.06 86 ASN A CA 1
ATOM 632 C C . ASN A 1 86 ? 19.047 12.789 3.939 1 93.06 86 ASN A C 1
ATOM 634 O O . ASN A 1 86 ? 18.156 12.602 4.77 1 93.06 86 ASN A O 1
ATOM 638 N N . PRO A 1 87 ? 20.266 12.258 4.133 1 92.62 87 PRO A N 1
ATOM 639 C CA . PRO A 1 87 ? 20.484 11.297 5.219 1 92.62 87 PRO A CA 1
ATOM 640 C C . PRO A 1 87 ? 20.312 11.922 6.602 1 92.62 87 PRO A C 1
ATOM 642 O O . PRO A 1 87 ? 20.141 11.203 7.59 1 92.62 87 PRO A O 1
ATOM 645 N N . PHE A 1 88 ? 20.297 13.273 6.656 1 94.06 88 PHE A N 1
ATOM 646 C CA . PHE A 1 88 ? 20.328 13.922 7.957 1 94.06 88 PHE A CA 1
ATOM 647 C C . PHE A 1 88 ? 19.047 14.719 8.195 1 94.06 88 PHE A C 1
ATOM 649 O O . PHE A 1 88 ? 18.859 15.32 9.25 1 94.06 88 PHE A O 1
ATOM 656 N N . ARG A 1 89 ? 18.141 14.711 7.336 1 95.31 89 ARG A N 1
ATOM 657 C CA . ARG A 1 89 ? 16.984 15.586 7.379 1 95.31 89 ARG A CA 1
ATOM 658 C C . ARG A 1 89 ? 16.109 15.281 8.602 1 95.31 89 ARG A C 1
ATOM 660 O O . ARG A 1 89 ? 15.844 16.172 9.406 1 95.31 89 ARG A O 1
ATOM 667 N N . LEU A 1 90 ? 15.797 14.031 8.797 1 93.62 90 LEU A N 1
ATOM 668 C CA . LEU A 1 90 ? 14.906 13.648 9.883 1 93.62 90 LEU A CA 1
ATOM 669 C C . LEU A 1 90 ? 15.547 13.93 11.242 1 93.62 90 LEU A C 1
ATOM 671 O O . LEU A 1 90 ? 14.844 14.148 12.234 1 93.62 90 LEU A O 1
ATOM 675 N N . ALA A 1 91 ? 16.859 13.992 11.195 1 94.81 91 ALA A N 1
ATOM 676 C CA . ALA A 1 91 ? 17.609 14.133 12.445 1 94.81 91 ALA A CA 1
ATOM 677 C C . ALA A 1 91 ? 17.844 15.602 12.781 1 94.81 91 ALA A C 1
ATOM 679 O O . ALA A 1 91 ? 17.781 15.992 13.953 1 94.81 91 ALA A O 1
ATOM 680 N N . LEU A 1 92 ? 18.047 16.438 11.719 1 96.62 92 LEU A N 1
ATOM 681 C CA . LEU A 1 92 ? 18.688 17.703 12.055 1 96.62 92 LEU A CA 1
ATOM 682 C C . LEU A 1 92 ? 17.875 18.875 11.508 1 96.62 92 LEU A C 1
ATOM 684 O O . LEU A 1 92 ? 18.078 20.016 11.922 1 96.62 92 LEU A O 1
ATOM 688 N N . GLU A 1 93 ? 17 18.703 10.609 1 97.19 93 GLU A N 1
ATOM 689 C CA . GLU A 1 93 ? 16.531 19.828 9.82 1 97.19 93 GLU A CA 1
ATOM 690 C C . GLU A 1 93 ? 15.734 20.812 10.672 1 97.19 93 GLU A C 1
ATOM 692 O O . GLU A 1 93 ? 15.914 22.031 10.555 1 97.19 93 GLU A O 1
ATOM 697 N N . TYR A 1 94 ? 14.906 20.344 11.562 1 98.06 94 TYR A N 1
ATOM 698 C CA . TYR A 1 94 ? 14.039 21.25 12.305 1 98.06 94 TYR A CA 1
ATOM 699 C C . TYR A 1 94 ? 14.828 22.047 13.328 1 98.06 94 TYR A C 1
ATOM 701 O O . TYR A 1 94 ? 14.727 23.266 13.383 1 98.06 94 TYR A O 1
ATOM 709 N N . PRO A 1 95 ? 15.68 21.375 14.109 1 98.06 95 PRO A N 1
ATOM 710 C CA . PRO A 1 95 ? 16.469 22.188 15.031 1 98.06 95 PRO A CA 1
ATOM 711 C C . PRO A 1 95 ? 17.422 23.141 14.312 1 98.06 95 PRO A C 1
ATOM 713 O O . PRO A 1 95 ? 17.688 24.234 14.797 1 98.06 95 PRO A O 1
ATOM 716 N N . LEU A 1 96 ? 17.906 22.766 13.219 1 97.31 96 LEU A N 1
ATOM 717 C CA . LEU A 1 96 ? 18.812 23.625 12.469 1 97.31 96 LEU A CA 1
ATOM 718 C C . LEU A 1 96 ? 18.078 24.828 11.891 1 97.31 96 LEU A C 1
ATOM 720 O O . LEU A 1 96 ? 18.609 25.953 11.922 1 97.31 96 LEU A O 1
ATOM 724 N N . LEU A 1 97 ? 16.938 24.609 11.352 1 97.56 97 LEU A N 1
ATOM 725 C CA . LEU A 1 97 ? 16.156 25.719 10.828 1 97.56 97 LEU A CA 1
ATOM 726 C C . LEU A 1 97 ? 15.773 26.688 11.938 1 97.56 97 LEU A C 1
ATOM 728 O O . LEU A 1 97 ? 15.805 27.906 11.734 1 97.56 97 LEU A O 1
ATOM 732 N N . ASP A 1 98 ? 15.352 26.141 13.031 1 98.5 98 ASP A N 1
ATOM 733 C CA . ASP A 1 98 ? 15.055 26.984 14.172 1 98.5 98 ASP A CA 1
ATOM 734 C C . ASP A 1 98 ? 16.281 27.797 14.586 1 98.5 98 ASP A C 1
ATOM 736 O O . ASP A 1 98 ? 16.188 29.016 14.789 1 98.5 98 ASP A O 1
ATOM 740 N N . TRP A 1 99 ? 17.422 27.172 14.672 1 98.12 99 TRP A N 1
ATOM 741 C CA . TRP A 1 99 ? 18.672 27.828 15.031 1 98.12 99 TRP A CA 1
ATOM 742 C C . TRP A 1 99 ? 19 28.953 14.055 1 98.12 99 TRP A C 1
ATOM 744 O O . TRP A 1 99 ? 19.281 30.078 14.469 1 98.12 99 TRP A O 1
ATOM 754 N N . LEU A 1 100 ? 18.938 28.625 12.828 1 97.31 100 LEU A N 1
ATOM 755 C CA . LEU A 1 100 ? 19.281 29.609 11.805 1 97.31 100 LEU A CA 1
ATOM 756 C C . LEU A 1 100 ? 18.344 30.812 11.883 1 97.31 100 LEU A C 1
ATOM 758 O O . LEU A 1 100 ? 18.781 31.953 11.75 1 97.31 100 LEU A O 1
ATOM 762 N N . GLY A 1 101 ? 17.047 30.547 12.055 1 97.56 101 GLY A N 1
ATOM 763 C CA . GLY A 1 101 ? 16.109 31.641 12.227 1 97.56 101 GLY A CA 1
ATOM 764 C C . GLY A 1 101 ? 16.422 32.531 13.414 1 97.56 101 GLY A C 1
ATOM 765 O O . GLY A 1 101 ? 16.344 33.75 13.312 1 97.56 101 GLY A O 1
ATOM 766 N N . ARG A 1 102 ? 16.797 31.938 14.469 1 97.81 102 ARG A N 1
ATOM 767 C CA . ARG A 1 102 ? 17.156 32.688 15.664 1 97.81 102 ARG A CA 1
ATOM 768 C C . ARG A 1 102 ? 18.453 33.469 15.445 1 97.81 102 ARG A C 1
ATOM 770 O O . ARG A 1 102 ? 18.547 34.656 15.828 1 97.81 102 ARG A O 1
ATOM 777 N N . ARG A 1 103 ? 19.375 32.812 14.859 1 97 103 ARG A N 1
ATOM 778 C CA . ARG A 1 103 ? 20.656 33.469 14.57 1 97 103 ARG A CA 1
ATOM 779 C C . ARG A 1 103 ? 20.469 34.688 13.703 1 97 103 ARG A C 1
ATOM 781 O O . ARG A 1 103 ? 21.109 35.719 13.922 1 97 103 ARG A O 1
ATOM 788 N N . ARG A 1 104 ? 19.547 34.625 12.82 1 96.56 104 ARG A N 1
ATOM 789 C CA . ARG A 1 104 ? 19.328 35.688 11.859 1 96.56 104 ARG A CA 1
ATOM 790 C C . ARG A 1 104 ? 18.188 36.594 12.289 1 96.56 104 ARG A C 1
ATOM 792 O O . ARG A 1 104 ? 17.859 37.562 11.609 1 96.56 104 ARG A O 1
ATOM 799 N N . ASN A 1 105 ? 17.578 36.281 13.32 1 97.06 105 ASN A N 1
ATOM 800 C CA . ASN A 1 105 ? 16.422 37 13.836 1 97.06 105 ASN A CA 1
ATOM 801 C C . ASN A 1 105 ? 15.312 37.094 12.797 1 97.06 105 ASN A C 1
ATOM 803 O O . ASN A 1 105 ? 14.82 38.188 12.5 1 97.06 105 ASN A O 1
ATOM 807 N N . LYS A 1 106 ? 14.953 35.938 12.203 1 95.25 106 LYS A N 1
ATOM 808 C CA . LYS A 1 106 ? 13.922 35.844 11.18 1 95.25 106 LYS A CA 1
ATOM 809 C C . LYS A 1 106 ? 13.07 34.594 11.391 1 95.25 106 LYS A C 1
ATOM 811 O O . LYS A 1 106 ? 13.578 33.562 11.844 1 95.25 106 LYS A O 1
ATOM 816 N N . PRO A 1 107 ? 11.797 34.719 11.078 1 96.69 107 PRO A N 1
ATOM 817 C CA . PRO A 1 107 ? 11.039 33.469 11.031 1 96.69 107 PRO A CA 1
ATOM 818 C C . PRO A 1 107 ? 11.5 32.531 9.914 1 96.69 107 PRO A C 1
ATOM 820 O O . PRO A 1 107 ? 12.008 33 8.891 1 96.69 107 PRO A O 1
ATOM 823 N N . VAL A 1 108 ? 11.281 31.25 10.078 1 96.81 108 VAL A N 1
ATOM 824 C CA . VAL A 1 108 ? 11.773 30.25 9.141 1 96.81 108 VAL A CA 1
ATOM 825 C C . VAL A 1 108 ? 11.141 30.469 7.77 1 96.81 108 VAL A C 1
ATOM 827 O O . VAL A 1 108 ? 11.789 30.297 6.738 1 96.81 108 VAL A O 1
ATOM 830 N N . TYR A 1 109 ? 9.844 30.859 7.691 1 96.44 109 TYR A N 1
ATOM 831 C CA . TYR A 1 109 ? 9.188 31.031 6.395 1 96.44 109 TYR A CA 1
ATOM 832 C C . TYR A 1 109 ? 9.883 32.125 5.578 1 96.44 109 TYR A C 1
ATOM 834 O O . TYR A 1 109 ? 9.828 32.094 4.348 1 96.44 109 TYR A O 1
ATOM 842 N N . GLU A 1 110 ? 10.562 33.094 6.219 1 94.44 110 GLU A N 1
ATOM 843 C CA . GLU A 1 110 ? 11.297 34.125 5.488 1 94.44 110 GLU A CA 1
ATOM 844 C C . GLU A 1 110 ? 12.648 33.594 5.008 1 94.44 110 GLU A C 1
ATOM 846 O O . GLU A 1 110 ? 13.219 34.125 4.055 1 94.44 110 GLU A O 1
ATOM 851 N N . LEU A 1 111 ? 13.164 32.562 5.727 1 93.62 111 LEU A N 1
ATOM 852 C CA . LEU A 1 111 ? 14.43 31.969 5.32 1 93.62 111 LEU A CA 1
ATOM 853 C C . LEU A 1 111 ? 14.258 31.156 4.047 1 93.62 111 LEU A C 1
ATOM 855 O O . LEU A 1 111 ? 15.164 31.078 3.221 1 93.62 111 LEU A O 1
ATOM 859 N N . VAL A 1 112 ? 13.086 30.516 3.895 1 92.62 112 VAL A N 1
ATOM 860 C CA . VAL A 1 112 ? 12.961 29.484 2.857 1 92.62 112 VAL A CA 1
ATOM 861 C C . VAL A 1 112 ? 12.141 30.031 1.69 1 92.62 112 VAL A C 1
ATOM 863 O O . VAL A 1 112 ? 12.109 29.438 0.615 1 92.62 112 VAL A O 1
ATOM 866 N N . SER A 1 113 ? 11.516 31.125 1.891 1 90 113 SER A N 1
ATOM 867 C CA . SER A 1 113 ? 10.703 31.703 0.824 1 90 113 SER A CA 1
ATOM 868 C C . SER A 1 113 ? 11.461 32.781 0.057 1 90 113 SER A C 1
ATOM 870 O O . SER A 1 113 ? 12.234 33.531 0.646 1 90 113 SER A O 1
ATOM 872 N N . GLU A 1 114 ? 11.234 32.781 -1.189 1 79.5 114 GLU A N 1
ATOM 873 C CA . GLU A 1 114 ? 11.852 33.812 -2.014 1 79.5 114 GLU A CA 1
ATOM 874 C C . GLU A 1 114 ? 10.984 35.094 -2.07 1 79.5 114 GLU A C 1
ATOM 876 O O . GLU A 1 114 ? 11.43 36.125 -2.561 1 79.5 114 GLU A O 1
ATOM 881 N N . GLN A 1 115 ? 9.797 35 -1.568 1 77.94 115 GLN A N 1
ATOM 882 C CA . GLN A 1 115 ? 8.883 36.125 -1.63 1 77.94 115 GLN A CA 1
ATOM 883 C C . GLN A 1 115 ? 8.641 36.719 -0.244 1 77.94 115 GLN A C 1
ATOM 885 O O . GLN A 1 115 ? 7.984 36.094 0.597 1 77.94 115 GLN A O 1
ATOM 890 N N . PRO A 1 116 ? 9.219 37.906 -0.058 1 74.81 116 PRO A N 1
ATOM 891 C CA . PRO A 1 116 ? 8.992 38.531 1.252 1 74.81 116 PRO A CA 1
ATOM 892 C C . PRO A 1 116 ? 7.551 39 1.451 1 74.81 116 PRO A C 1
ATOM 894 O O . PRO A 1 116 ? 6.859 39.312 0.479 1 74.81 116 PRO A O 1
ATOM 897 N N . LEU A 1 117 ? 7.133 38.812 2.699 1 83.06 117 LEU A N 1
ATOM 898 C CA . LEU A 1 117 ? 5.848 39.406 3.064 1 83.06 117 LEU A CA 1
ATOM 899 C C . LEU A 1 117 ? 5.926 40.938 3.051 1 83.06 117 LEU A C 1
ATOM 901 O O . LEU A 1 117 ? 7.008 41.5 3.186 1 83.06 117 LEU A O 1
ATOM 905 N N . SER A 1 118 ? 4.812 41.5 2.777 1 81.44 118 SER A N 1
ATOM 906 C CA . SER A 1 118 ? 4.773 42.938 2.898 1 81.44 118 SER A CA 1
ATOM 907 C C . SER A 1 118 ? 5.078 43.406 4.324 1 81.44 118 SER A C 1
ATOM 909 O O . SER A 1 118 ? 4.781 42.688 5.281 1 81.44 118 SER A O 1
ATOM 911 N N . PRO A 1 119 ? 5.766 44.531 4.371 1 76.94 119 PRO A N 1
ATOM 912 C CA . PRO A 1 119 ? 6.074 45.031 5.715 1 76.94 119 PRO A CA 1
ATOM 913 C C . PRO A 1 119 ? 4.84 45.125 6.609 1 76.94 119 PRO A C 1
ATOM 915 O O . PRO A 1 119 ? 3.797 45.625 6.172 1 76.94 119 PRO A O 1
ATOM 918 N N . GLY A 1 120 ? 4.855 44.562 7.742 1 80.75 120 GLY A N 1
ATOM 919 C CA . GLY A 1 120 ? 3.754 44.625 8.695 1 80.75 120 GLY A CA 1
ATOM 920 C C . GLY A 1 120 ? 2.74 43.531 8.492 1 80.75 120 GLY A C 1
ATOM 921 O O . GLY A 1 120 ? 1.835 43.344 9.312 1 80.75 120 GLY A O 1
ATOM 922 N N . GLU A 1 121 ? 2.953 42.844 7.441 1 87.81 121 GLU A N 1
ATOM 923 C CA . GLU A 1 121 ? 2.004 41.781 7.148 1 87.81 121 GLU A CA 1
ATOM 924 C C . GLU A 1 121 ? 2.303 40.531 7.98 1 87.81 121 GLU A C 1
ATOM 926 O O . GLU A 1 121 ? 3.465 40.156 8.141 1 87.81 121 GLU A O 1
ATOM 931 N N . GLN A 1 122 ? 1.25 40.062 8.664 1 91.62 122 GLN A N 1
ATOM 932 C CA . GLN A 1 122 ? 1.347 38.812 9.391 1 91.62 122 GLN A CA 1
ATOM 933 C C . GLN A 1 122 ? 0.949 37.625 8.508 1 91.62 122 GLN A C 1
ATOM 935 O O . GLN A 1 122 ? -0.056 37.688 7.797 1 91.62 122 GLN A O 1
ATOM 940 N N . LEU A 1 123 ? 1.826 36.625 8.539 1 96.06 123 LEU A N 1
ATOM 941 C CA . LEU A 1 123 ? 1.501 35.438 7.75 1 96.06 123 LEU A CA 1
ATOM 942 C C . LEU A 1 123 ? 0.263 34.75 8.297 1 96.06 123 LEU A C 1
ATOM 944 O O . LEU A 1 123 ? 0.194 34.438 9.492 1 96.06 123 LEU A O 1
ATOM 948 N N . SER A 1 124 ? -0.709 34.625 7.453 1 97.12 124 SER A N 1
ATOM 949 C CA . SER A 1 124 ? -1.954 33.938 7.75 1 97.12 124 SER A CA 1
ATOM 950 C C . SER A 1 124 ? -2.172 32.75 6.793 1 97.12 124 SER A C 1
ATOM 952 O O . SER A 1 124 ? -2.158 32.938 5.574 1 97.12 124 SER A O 1
ATOM 954 N N . VAL A 1 125 ? -2.316 31.547 7.344 1 98.06 125 VAL A N 1
ATOM 955 C CA . VAL A 1 125 ? -2.43 30.344 6.539 1 98.06 125 VAL A CA 1
ATOM 956 C C . VAL A 1 125 ? -3.725 29.609 6.887 1 98.06 125 VAL A C 1
ATOM 958 O O . VAL A 1 125 ? -4.043 29.422 8.062 1 98.06 125 VAL A O 1
ATOM 961 N N . PRO A 1 126 ? -4.539 29.219 5.867 1 98.56 126 PRO A N 1
ATOM 962 C CA . PRO A 1 126 ? -5.746 28.453 6.195 1 98.56 126 PRO A CA 1
ATOM 963 C C . PRO A 1 126 ? -5.449 27.203 7.027 1 98.56 126 PRO A C 1
ATOM 965 O O . PRO A 1 126 ? -4.406 26.578 6.852 1 98.56 126 PRO A O 1
ATOM 968 N N . CYS A 1 127 ? -6.316 26.875 7.969 1 98.62 127 CYS A N 1
ATOM 969 C CA . CYS A 1 127 ? -6.188 25.688 8.789 1 98.62 127 CYS A CA 1
ATOM 970 C C . CYS A 1 127 ? -7.543 25.016 8.992 1 98.62 127 CYS A C 1
ATOM 972 O O . CYS A 1 127 ? -8.586 25.625 8.734 1 98.62 127 CYS A O 1
ATOM 974 N N . TYR A 1 128 ? -7.527 23.75 9.289 1 98.5 128 TYR A N 1
ATOM 975 C CA . TYR A 1 128 ? -8.75 23.047 9.633 1 98.5 128 TYR A CA 1
ATOM 976 C C . TYR A 1 128 ? -8.594 22.281 10.938 1 98.5 128 TYR A C 1
ATOM 978 O O . TYR A 1 128 ? -7.484 21.891 11.297 1 98.5 128 TYR A O 1
ATOM 986 N N . ASP A 1 129 ? -9.695 22.141 11.633 1 98.25 129 ASP A N 1
ATOM 987 C CA . ASP A 1 129 ? -9.789 21.312 12.836 1 98.25 129 ASP A CA 1
ATOM 988 C C . ASP A 1 129 ? -9.93 19.844 12.484 1 98.25 129 ASP A C 1
ATOM 990 O O . ASP A 1 129 ? -10.906 19.438 11.844 1 98.25 129 ASP A O 1
ATOM 994 N N . THR A 1 130 ? -8.945 19 12.891 1 97.88 130 THR A N 1
ATOM 995 C CA . THR A 1 130 ? -8.945 17.594 12.531 1 97.88 130 THR A CA 1
ATOM 996 C C . THR A 1 130 ? -9.422 16.734 13.695 1 97.88 130 THR A C 1
ATOM 998 O O . THR A 1 130 ? -9.211 15.516 13.711 1 97.88 130 THR A O 1
ATOM 1001 N N . SER A 1 131 ? -10.141 17.297 14.688 1 96.44 131 SER A N 1
ATOM 1002 C CA . SER A 1 131 ? -10.375 16.625 15.961 1 96.44 131 SER A CA 1
ATOM 1003 C C . SER A 1 131 ? -11.68 15.844 15.945 1 96.44 131 SER A C 1
ATOM 1005 O O . SER A 1 131 ? -12.117 15.328 16.969 1 96.44 131 SER A O 1
ATOM 1007 N N . LEU A 1 132 ? -12.359 15.703 14.789 1 98.44 132 LEU A N 1
ATOM 1008 C CA . LEU A 1 132 ? -13.648 15.031 14.742 1 98.44 132 LEU A CA 1
ATOM 1009 C C . LEU A 1 132 ? -13.484 13.555 14.391 1 98.44 132 LEU A C 1
ATOM 1011 O O . LEU A 1 132 ? -13.547 13.18 13.211 1 98.44 132 LEU A O 1
ATOM 1015 N N . TYR A 1 133 ? -13.305 12.742 15.438 1 98.31 133 TYR A N 1
ATOM 1016 C CA . TYR A 1 133 ? -13.102 11.297 15.352 1 98.31 133 TYR A CA 1
ATOM 1017 C C . TYR A 1 133 ? -14.391 10.547 15.672 1 98.31 133 TYR A C 1
ATOM 1019 O O . TYR A 1 133 ? -15.461 11.141 15.734 1 98.31 133 TYR A O 1
ATOM 1027 N N . PHE A 1 134 ? -14.258 9.164 15.711 1 98.56 134 PHE A N 1
ATOM 1028 C CA . PHE A 1 134 ? -15.398 8.352 16.109 1 98.56 134 PHE A CA 1
ATOM 1029 C C . PHE A 1 134 ? -15.602 8.406 17.609 1 98.56 134 PHE A C 1
ATOM 1031 O O . PHE A 1 134 ? -15.406 7.406 18.312 1 98.56 134 PHE A O 1
ATOM 1038 N N . ASP A 1 135 ? -16.109 9.516 18.094 1 98.19 135 ASP A N 1
ATOM 1039 C CA . ASP A 1 135 ? -16.359 9.688 19.531 1 98.19 135 ASP A CA 1
ATOM 1040 C C . ASP A 1 135 ? -17.766 9.227 19.891 1 98.19 135 ASP A C 1
ATOM 1042 O O . ASP A 1 135 ? -18.125 9.164 21.062 1 98.19 135 ASP A O 1
ATOM 1046 N N . ASP A 1 136 ? -18.5 8.789 18.922 1 98.12 136 ASP A N 1
ATOM 1047 C CA . ASP A 1 136 ? -19.938 8.57 19.047 1 98.12 136 ASP A CA 1
ATOM 1048 C C . ASP A 1 136 ? -20.266 7.082 19.094 1 98.12 136 ASP A C 1
ATOM 1050 O O . ASP A 1 136 ? -21.438 6.707 19.25 1 98.12 136 ASP A O 1
ATOM 1054 N N . LEU A 1 137 ? -19.312 6.199 19.078 1 97.88 137 LEU A N 1
ATOM 1055 C CA . LEU A 1 137 ? -19.562 4.781 18.859 1 97.88 137 LEU A CA 1
ATOM 1056 C C . LEU A 1 137 ? -20.391 4.195 19.984 1 97.88 137 LEU A C 1
ATOM 1058 O O . LEU A 1 137 ? -21.125 3.215 19.797 1 97.88 137 LEU A O 1
ATOM 1062 N N . HIS A 1 138 ? -20.312 4.785 21.172 1 97 138 HIS A N 1
ATOM 1063 C CA . HIS A 1 138 ? -21.047 4.289 22.328 1 97 138 HIS A CA 1
ATOM 1064 C C . HIS A 1 138 ? -22.531 4.676 22.266 1 97 138 HIS A C 1
ATOM 1066 O O . HIS A 1 138 ? -23.344 4.168 23.031 1 97 138 HIS A O 1
ATOM 1072 N N . LEU A 1 139 ? -22.922 5.551 21.328 1 98 139 LEU A N 1
ATOM 1073 C CA . LEU A 1 139 ? -24.297 6.047 21.188 1 98 139 LEU A CA 1
ATOM 1074 C C . LEU A 1 139 ? -25.062 5.242 20.141 1 98 139 LEU A C 1
ATOM 1076 O O . LEU A 1 139 ? -24.719 5.277 18.953 1 98 139 LEU A O 1
ATOM 1080 N N . PRO A 1 140 ? -26.109 4.586 20.516 1 94.81 140 PRO A N 1
ATOM 1081 C CA . PRO A 1 140 ? -26.859 3.787 19.547 1 94.81 140 PRO A CA 1
ATOM 1082 C C . PRO A 1 140 ? -27.688 4.645 18.594 1 94.81 140 PRO A C 1
ATOM 1084 O O . PRO A 1 140 ? -27.875 4.273 17.422 1 94.81 140 PRO A O 1
ATOM 1087 N N . ASP A 1 141 ? -28.094 5.867 19.016 1 96.31 141 ASP A N 1
ATOM 1088 C CA . ASP A 1 141 ? -28.984 6.719 18.25 1 96.31 141 ASP A CA 1
ATOM 1089 C C . ASP A 1 141 ? -28.203 7.66 17.344 1 96.31 141 ASP A C 1
ATOM 1091 O O . ASP A 1 141 ? -27.25 8.312 17.781 1 96.31 141 ASP A O 1
ATOM 1095 N N . GLU A 1 142 ? -28.609 7.676 16.094 1 97.44 142 GLU A N 1
ATOM 1096 C CA . GLU A 1 142 ? -27.953 8.508 15.078 1 97.44 142 GLU A CA 1
ATOM 1097 C C . GLU A 1 142 ? -28.062 9.984 15.43 1 97.44 142 GLU A C 1
ATOM 1099 O O . GLU A 1 142 ? -27.094 10.742 15.281 1 97.44 142 GLU A O 1
ATOM 1104 N N . ARG A 1 143 ? -29.281 10.445 16 1 97.5 143 ARG A N 1
ATOM 1105 C CA . ARG A 1 143 ? -29.5 11.852 16.344 1 97.5 143 ARG A CA 1
ATOM 1106 C C . ARG A 1 143 ? -28.562 12.297 17.453 1 97.5 143 ARG A C 1
ATOM 1108 O O . ARG A 1 143 ? -28.031 13.406 17.422 1 97.5 143 ARG A O 1
ATOM 1115 N N . ASP A 1 144 ? -28.281 11.391 18.312 1 98.62 144 ASP A N 1
ATOM 1116 C CA . ASP A 1 144 ? -27.391 11.688 19.422 1 98.62 144 ASP A CA 1
ATOM 1117 C C . ASP A 1 144 ? -25.938 11.75 18.969 1 98.62 144 ASP A C 1
ATOM 1119 O O . ASP A 1 144 ? -25.156 1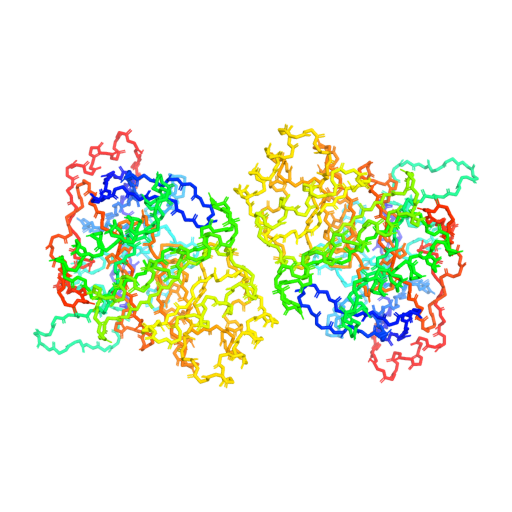2.578 19.453 1 98.62 144 ASP A O 1
ATOM 1123 N N . ALA A 1 145 ? -25.609 10.852 18.109 1 98.75 145 ALA A N 1
ATOM 1124 C CA . ALA A 1 145 ? -24.266 10.844 17.547 1 98.75 145 ALA A CA 1
ATOM 1125 C C . ALA A 1 145 ? -23.984 12.133 16.781 1 98.75 145 ALA A C 1
ATOM 1127 O O . ALA A 1 145 ? -22.922 12.75 16.969 1 98.75 145 ALA A O 1
ATOM 1128 N N . VAL A 1 146 ? -24.922 12.547 15.977 1 98.81 146 VAL A N 1
ATOM 1129 C CA . VAL A 1 146 ? -24.781 13.789 15.211 1 98.81 146 VAL A CA 1
ATOM 1130 C C . VAL A 1 146 ? -24.641 14.969 16.172 1 98.81 146 VAL A C 1
ATOM 1132 O O . VAL A 1 146 ? -23.766 15.82 15.984 1 98.81 146 VAL A O 1
ATOM 1135 N N . LYS A 1 147 ? -25.469 15.008 17.156 1 98.81 147 LYS A N 1
ATOM 1136 C CA . LYS A 1 147 ? -25.438 16.094 18.125 1 98.81 147 LYS A CA 1
ATOM 1137 C C . LYS A 1 147 ? -24.078 16.172 18.828 1 98.81 147 LYS A C 1
ATOM 1139 O O . LYS A 1 147 ? -23.531 17.266 19 1 98.81 147 LYS A O 1
ATOM 1144 N N . LEU A 1 148 ? -23.594 15.031 19.188 1 98.81 148 LEU A N 1
ATOM 1145 C CA . LEU A 1 148 ? -22.297 15 19.859 1 98.81 148 LEU A CA 1
ATOM 1146 C C . LEU A 1 148 ? -21.219 15.602 18.969 1 98.81 148 LEU A C 1
ATOM 1148 O O . LEU A 1 148 ? -20.438 16.438 19.406 1 98.81 148 LEU A O 1
ATOM 1152 N N . LEU A 1 149 ? -21.172 15.211 17.734 1 98.81 149 LEU A N 1
ATOM 1153 C CA . LEU A 1 149 ? -20.125 15.688 16.844 1 98.81 149 LEU A CA 1
ATOM 1154 C C . LEU A 1 149 ? -20.344 17.141 16.469 1 98.81 149 LEU A C 1
ATOM 1156 O O . LEU A 1 149 ? -19.391 17.891 16.234 1 98.81 149 LEU A O 1
ATOM 1160 N N . GLN A 1 150 ? -21.594 17.578 16.422 1 98.88 150 GLN A N 1
ATOM 1161 C CA . GLN A 1 150 ? -21.859 19.016 16.25 1 98.88 150 GLN A CA 1
ATOM 1162 C C . GLN A 1 150 ? -21.297 19.812 17.422 1 98.88 150 GLN A C 1
ATOM 1164 O O . GLN A 1 150 ? -20.734 20.891 17.219 1 98.88 150 GLN A O 1
ATOM 1169 N N . GLU A 1 151 ? -21.5 19.297 18.578 1 98.75 151 GLU A N 1
ATOM 1170 C CA . GLU A 1 151 ? -20.953 19.969 19.766 1 98.75 151 GLU A CA 1
ATOM 1171 C C . GLU A 1 151 ? -19.438 20.062 19.688 1 98.75 151 GLU A C 1
ATOM 1173 O O . GLU A 1 151 ? -18.859 21.109 20.016 1 98.75 151 GLU A O 1
ATOM 1178 N N . GLU A 1 152 ? -18.828 19.016 19.266 1 98.75 152 GLU A N 1
ATOM 1179 C CA . GLU A 1 152 ? -17.375 19.016 19.125 1 98.75 152 GLU A CA 1
ATOM 1180 C C . GLU A 1 152 ? -16.938 20.016 18.047 1 98.75 152 GLU A C 1
ATOM 1182 O O . GLU A 1 152 ? -15.945 20.719 18.219 1 98.75 152 GLU A O 1
ATOM 1187 N N . ALA A 1 153 ? -17.656 20.031 16.953 1 98.81 153 ALA A N 1
ATOM 1188 C CA . ALA A 1 153 ? -17.344 21 15.891 1 98.81 153 ALA A CA 1
ATOM 1189 C C . ALA A 1 153 ? -17.531 22.422 16.391 1 98.81 153 ALA A C 1
ATOM 1191 O O . ALA A 1 153 ? -16.766 23.328 16.031 1 98.81 153 ALA A O 1
ATOM 1192 N N . GLN A 1 154 ? -18.562 22.625 17.203 1 98.69 154 GLN A N 1
ATOM 1193 C CA . GLN A 1 154 ? -18.812 23.938 17.766 1 98.69 154 GLN A CA 1
ATOM 1194 C C . GLN A 1 154 ? -17.688 24.391 18.672 1 98.69 154 GLN A C 1
ATOM 1196 O O . GLN A 1 154 ? -17.359 25.578 18.734 1 98.69 154 GLN A O 1
ATOM 1201 N N . GLU A 1 155 ? -17.109 23.453 19.391 1 98.44 155 GLU A N 1
ATOM 1202 C CA . GLU A 1 155 ? -15.93 23.781 20.203 1 98.44 155 GLU A CA 1
ATOM 1203 C C . GLU A 1 155 ? -14.797 24.312 19.328 1 98.44 155 GLU A C 1
ATOM 1205 O O . GLU A 1 155 ? -14.156 25.312 19.672 1 98.44 155 GLU A O 1
ATOM 1210 N N . GLY A 1 156 ? -14.547 23.672 18.219 1 98.44 156 GLY A N 1
ATOM 1211 C CA . GLY A 1 156 ? -13.547 24.156 17.281 1 98.44 156 GLY A CA 1
ATOM 1212 C C . GLY A 1 156 ? -13.898 25.5 16.688 1 98.44 156 GLY A C 1
ATOM 1213 O O . GLY A 1 156 ? -13.047 26.391 16.578 1 98.44 156 GLY A O 1
ATOM 1214 N N . TYR A 1 157 ? -15.172 25.594 16.328 1 98.62 157 TYR A N 1
ATOM 1215 C CA . TYR A 1 157 ? -15.648 26.859 15.773 1 98.62 157 TYR A CA 1
ATOM 1216 C C . TYR A 1 157 ? -15.414 28 16.75 1 98.62 157 TYR A C 1
ATOM 1218 O O . TYR A 1 157 ? -14.961 29.094 16.359 1 98.62 157 TYR A O 1
ATOM 1226 N N . ALA A 1 158 ? -15.648 27.766 18 1 98.38 158 ALA A N 1
ATOM 1227 C CA . ALA A 1 158 ? -15.469 28.766 19.062 1 98.38 158 ALA A CA 1
ATOM 1228 C C . ALA A 1 158 ? -14 29.156 19.203 1 98.38 158 ALA A C 1
ATOM 1230 O O . ALA A 1 158 ? -13.68 30.281 19.594 1 98.38 158 ALA A O 1
ATOM 1231 N N . LYS A 1 159 ? -13.133 28.281 18.844 1 98 159 LYS A N 1
ATOM 1232 C CA . LYS A 1 159 ? -11.695 28.516 18.953 1 98 159 LYS A CA 1
ATOM 1233 C C . LYS A 1 159 ? -11.156 29.203 17.703 1 98 159 LYS A C 1
ATOM 1235 O O . LYS A 1 159 ? -9.953 29.484 17.609 1 98 159 LYS A O 1
ATOM 1240 N N . GLY A 1 160 ? -12.062 29.375 16.766 1 98.44 160 GLY A N 1
ATOM 1241 C CA . GLY A 1 160 ? -11.656 30.156 15.594 1 98.44 160 GLY A CA 1
ATOM 1242 C C . GLY A 1 160 ? -11.617 29.344 14.32 1 98.44 160 GLY A C 1
ATOM 1243 O O . GLY A 1 160 ? -11.422 29.891 13.234 1 98.44 160 GLY A O 1
ATOM 1244 N N . HIS A 1 161 ? -11.852 28.047 14.398 1 98.75 161 HIS A N 1
ATOM 1245 C CA . HIS A 1 161 ? -11.852 27.219 13.195 1 98.75 161 HIS A CA 1
ATOM 1246 C C . HIS A 1 161 ? -13.109 27.469 12.367 1 98.75 161 HIS A C 1
ATOM 1248 O O . HIS A 1 161 ? -14.141 27.891 12.906 1 98.75 161 HIS A O 1
ATOM 1254 N N . ARG A 1 162 ? -12.992 27.281 11.055 1 98.75 162 ARG A N 1
ATOM 1255 C CA . ARG A 1 162 ? -14.133 27.391 10.148 1 98.75 162 ARG A CA 1
ATOM 1256 C C . ARG A 1 162 ? -14.195 26.188 9.203 1 98.75 162 ARG A C 1
ATOM 1258 O O . ARG A 1 162 ? -15.211 25.969 8.539 1 98.75 162 ARG A O 1
ATOM 1265 N N . HIS A 1 163 ? -13.094 25.422 9.078 1 98.88 163 HIS A N 1
ATOM 1266 C CA . HIS A 1 163 ? -12.969 24.219 8.258 1 98.88 163 HIS A CA 1
ATOM 1267 C C . HIS A 1 163 ? -12.727 22.984 9.125 1 98.88 163 HIS A C 1
ATOM 1269 O O . HIS A 1 163 ? -12.055 23.062 10.156 1 98.88 163 HIS A O 1
ATOM 1275 N N . PHE A 1 164 ? -13.297 21.812 8.695 1 98.88 164 PHE A N 1
ATOM 1276 C CA . PHE A 1 164 ? -13.258 20.641 9.555 1 98.88 164 PHE A CA 1
ATOM 1277 C C . PHE A 1 164 ? -12.953 19.375 8.742 1 98.88 164 PHE A C 1
ATOM 1279 O O . PHE A 1 164 ? -13.453 19.219 7.625 1 98.88 164 PHE A O 1
ATOM 1286 N N . LYS A 1 165 ? -12.117 18.578 9.258 1 98.75 165 LYS A N 1
ATOM 1287 C CA . LYS A 1 165 ? -11.945 17.234 8.734 1 98.75 165 LYS A CA 1
ATOM 1288 C C . LYS A 1 165 ? -12.633 16.203 9.641 1 98.75 165 LYS A C 1
ATOM 1290 O O . LYS A 1 165 ? -12.398 16.172 10.844 1 98.75 165 LYS A O 1
ATOM 1295 N N . ILE A 1 166 ? -13.422 15.375 9.008 1 98.94 166 ILE A N 1
ATOM 1296 C CA . ILE A 1 166 ? -14.266 14.422 9.719 1 98.94 166 ILE A CA 1
ATOM 1297 C C . ILE A 1 166 ? -13.836 13 9.383 1 98.94 166 ILE A C 1
ATOM 1299 O O . ILE A 1 166 ? -13.742 12.633 8.203 1 98.94 166 ILE A O 1
ATOM 1303 N N . LYS A 1 167 ? -13.523 12.242 10.438 1 98.81 167 LYS A N 1
ATOM 1304 C CA . LYS A 1 167 ? -13.289 10.82 10.203 1 98.81 167 LYS A CA 1
ATOM 1305 C C . LYS A 1 167 ? -14.586 10.102 9.828 1 98.81 167 LYS A C 1
ATOM 1307 O O . LYS A 1 167 ? -15.609 10.273 10.492 1 98.81 167 LYS A O 1
ATOM 1312 N N . VAL A 1 168 ? -14.508 9.336 8.75 1 98.88 168 VAL A N 1
ATOM 1313 C CA . VAL A 1 168 ? -15.625 8.516 8.297 1 98.88 168 VAL A CA 1
ATOM 1314 C C . VAL A 1 168 ? -15.148 7.086 8.062 1 98.88 168 VAL A C 1
ATOM 1316 O O . VAL A 1 168 ? -13.977 6.773 8.258 1 98.88 168 VAL A O 1
ATOM 1319 N N . GLY A 1 169 ? -16.062 6.223 7.695 1 98.75 169 GLY A N 1
ATOM 1320 C CA . GLY A 1 169 ? -15.75 4.82 7.484 1 98.75 169 GLY A CA 1
ATOM 1321 C C . GLY A 1 169 ? -16.094 3.945 8.68 1 98.75 169 GLY A C 1
ATOM 1322 O O . GLY A 1 169 ? -15.383 2.977 8.969 1 98.75 169 GLY A O 1
ATOM 1323 N N . ARG A 1 170 ? -17.094 4.312 9.477 1 98.69 170 ARG A N 1
ATOM 1324 C CA . ARG A 1 170 ? -17.484 3.574 10.672 1 98.69 170 ARG A CA 1
ATOM 1325 C C . ARG A 1 170 ? -17.875 2.139 10.32 1 98.69 170 ARG A C 1
ATOM 1327 O O . ARG A 1 170 ? -17.594 1.216 11.094 1 98.69 170 ARG A O 1
ATOM 1334 N N . GLY A 1 171 ? -18.453 1.953 9.211 1 98.19 171 GLY A N 1
ATOM 1335 C CA . GLY A 1 171 ? -18.953 0.654 8.789 1 98.19 171 GLY A CA 1
ATOM 1336 C C . GLY A 1 171 ? -17.859 -0.286 8.328 1 98.19 171 GLY A C 1
ATOM 1337 O O . GLY A 1 171 ? -18.094 -1.479 8.133 1 98.19 171 GLY A O 1
ATOM 1338 N N . GLY A 1 172 ? -16.672 0.235 8.133 1 98.19 172 GLY A N 1
ATOM 1339 C CA . GLY A 1 172 ? -15.562 -0.594 7.668 1 98.19 172 GLY A CA 1
ATOM 1340 C C . GLY A 1 172 ? -15.016 -1.516 8.742 1 98.19 172 GLY A C 1
ATOM 1341 O O . GLY A 1 172 ? -14.352 -2.508 8.438 1 98.19 172 GLY A O 1
ATOM 1342 N N . ARG A 1 173 ? -15.344 -1.182 10.008 1 97.88 173 ARG A N 1
ATOM 1343 C CA . ARG A 1 173 ? -14.758 -1.966 11.094 1 97.88 173 ARG A CA 1
ATOM 1344 C C . ARG A 1 173 ? -15.641 -1.915 12.336 1 97.88 173 ARG A C 1
ATOM 1346 O O . ARG A 1 173 ? -16 -2.955 12.891 1 97.88 173 ARG A O 1
ATOM 1353 N N . HIS A 1 174 ? -16.219 -0.729 12.664 1 98.12 174 HIS A N 1
ATOM 1354 C CA . HIS A 1 174 ? -16.656 -0.486 14.031 1 98.12 174 HIS A CA 1
ATOM 1355 C C . HIS A 1 174 ? -18.156 -0.663 14.172 1 98.12 174 HIS A C 1
ATOM 1357 O O . HIS A 1 174 ? -18.656 -0.897 15.273 1 98.12 174 HIS A O 1
ATOM 1363 N N . MET A 1 175 ? -18.891 -0.478 13.062 1 97.69 175 MET A N 1
ATOM 1364 C CA . MET A 1 175 ? -20.344 -0.602 13 1 97.69 175 MET A CA 1
ATOM 1365 C C . MET A 1 175 ? -20.75 -1.502 11.844 1 97.69 175 MET A C 1
ATOM 1367 O O . MET A 1 175 ? -19.969 -1.737 10.922 1 97.69 175 MET A O 1
ATOM 1371 N N . PRO A 1 176 ? -22.047 -2.016 11.961 1 97.12 176 PRO A N 1
ATOM 1372 C CA . PRO A 1 176 ? -22.531 -2.678 10.742 1 97.12 176 PRO A CA 1
ATOM 1373 C C . PRO A 1 176 ? -22.406 -1.8 9.5 1 97.12 176 PRO A C 1
ATOM 1375 O O . PRO A 1 176 ? -22.625 -0.589 9.57 1 97.12 176 PRO A O 1
ATOM 1378 N N . LEU A 1 177 ? -22.094 -2.373 8.453 1 97.12 177 LEU A N 1
ATOM 1379 C CA . LEU A 1 177 ? -21.641 -1.712 7.234 1 97.12 177 LEU A CA 1
ATOM 1380 C C . LEU A 1 177 ? -22.609 -0.598 6.84 1 97.12 177 LEU A C 1
ATOM 1382 O O . LEU A 1 177 ? -22.203 0.561 6.715 1 97.12 177 LEU A O 1
ATOM 1386 N N . LEU A 1 178 ? -23.906 -0.895 6.668 1 95.62 178 LEU A N 1
ATOM 1387 C CA . LEU A 1 178 ? -24.875 0.071 6.16 1 95.62 178 LEU A CA 1
ATOM 1388 C C . LEU A 1 178 ? -25.203 1.111 7.223 1 95.62 178 LEU A C 1
ATOM 1390 O O . LEU A 1 178 ? -25.375 2.291 6.906 1 95.62 178 LEU A O 1
ATOM 1394 N N . GLU A 1 179 ? -25.297 0.701 8.469 1 97.62 179 GLU A N 1
ATOM 1395 C CA . GLU A 1 179 ? -25.578 1.626 9.562 1 97.62 179 GLU A CA 1
ATOM 1396 C C . GLU A 1 179 ? -24.438 2.623 9.742 1 97.62 179 GLU A C 1
ATOM 1398 O O . GLU A 1 179 ? -24.672 3.811 9.977 1 97.62 179 GLU A O 1
ATOM 1403 N N . GLY A 1 180 ? -23.234 2.07 9.633 1 98.38 180 GLY A N 1
ATOM 1404 C CA . GLY A 1 180 ? -22.062 2.939 9.727 1 98.38 180 GLY A CA 1
ATOM 1405 C C . GLY A 1 180 ? -22 3.965 8.617 1 98.38 180 GLY A C 1
ATOM 1406 O O . GLY A 1 180 ? -21.641 5.121 8.852 1 98.38 180 GLY A O 1
ATOM 1407 N N . THR A 1 181 ? -22.344 3.539 7.395 1 98.31 181 THR A N 1
ATOM 1408 C CA . THR A 1 181 ? -22.344 4.441 6.25 1 98.31 181 THR A CA 1
ATOM 1409 C C . THR A 1 181 ? -23.391 5.535 6.422 1 98.31 181 THR A C 1
ATOM 1411 O O . THR A 1 181 ? -23.125 6.711 6.188 1 98.31 181 THR A O 1
ATOM 1414 N N . LYS A 1 182 ? -24.562 5.125 6.867 1 98.5 182 LYS A N 1
ATOM 1415 C CA . LYS A 1 182 ? -25.641 6.086 7.129 1 98.5 182 LYS A CA 1
ATOM 1416 C C . LYS A 1 182 ? -25.219 7.094 8.195 1 98.5 182 LYS A C 1
ATOM 1418 O O . LYS A 1 182 ? -25.469 8.289 8.062 1 98.5 182 LYS A O 1
ATOM 1423 N N . ARG A 1 183 ? -24.594 6.621 9.195 1 98.62 183 ARG A N 1
ATOM 1424 C CA . ARG A 1 183 ? -24.141 7.477 10.281 1 98.62 183 ARG A CA 1
ATOM 1425 C C . ARG A 1 183 ? -23.078 8.461 9.797 1 98.62 183 ARG A C 1
ATOM 1427 O O . ARG A 1 183 ? -23.062 9.625 10.195 1 98.62 183 ARG A O 1
ATOM 1434 N N . ASP A 1 184 ? -22.109 7.949 8.992 1 98.88 184 ASP A N 1
ATOM 1435 C CA . ASP A 1 184 ? -21.109 8.828 8.391 1 98.88 184 ASP A CA 1
ATOM 1436 C C . ASP A 1 184 ? -21.781 10.016 7.691 1 98.88 184 ASP A C 1
ATOM 1438 O O . ASP A 1 184 ? -21.406 11.164 7.93 1 98.88 184 ASP A O 1
ATOM 1442 N N . ILE A 1 185 ? -22.766 9.719 6.859 1 98.88 185 ILE A N 1
ATOM 1443 C CA . ILE A 1 185 ? -23.453 10.727 6.051 1 98.88 185 ILE A CA 1
ATOM 1444 C C . ILE A 1 185 ? -24.172 11.711 6.965 1 98.88 185 ILE A C 1
ATOM 1446 O O . ILE A 1 185 ? -24.062 12.922 6.781 1 98.88 185 ILE A O 1
ATOM 1450 N N . ALA A 1 186 ? -24.875 11.195 7.984 1 98.88 186 ALA A N 1
ATOM 1451 C CA . ALA A 1 186 ? -25.625 12.039 8.906 1 98.88 186 ALA A CA 1
ATOM 1452 C C . ALA A 1 186 ? -24.703 12.992 9.664 1 98.88 186 ALA A C 1
ATOM 1454 O O . ALA A 1 186 ? -25.016 14.172 9.836 1 98.88 186 ALA A O 1
ATOM 1455 N N . ILE A 1 187 ? -23.594 12.539 10.078 1 98.94 187 ILE A N 1
ATOM 1456 C CA . ILE A 1 187 ? -22.641 13.336 10.859 1 98.94 187 ILE A CA 1
ATOM 1457 C C . ILE A 1 187 ? -22.047 14.422 9.977 1 98.94 187 ILE A C 1
ATOM 1459 O O . ILE A 1 187 ? -21.922 15.578 10.398 1 98.94 187 ILE A O 1
ATOM 1463 N N . VAL A 1 188 ? -21.641 14.062 8.75 1 98.94 188 VAL A N 1
ATOM 1464 C CA . VAL A 1 188 ? -21.062 15.055 7.836 1 98.94 188 VAL A CA 1
ATOM 1465 C C . VAL A 1 188 ? -22.078 16.172 7.586 1 98.94 188 VAL A C 1
ATOM 1467 O O . VAL A 1 188 ? -21.734 17.344 7.621 1 98.94 188 VAL A O 1
ATOM 1470 N N . ARG A 1 189 ? -23.359 15.82 7.387 1 98.56 189 ARG A N 1
ATOM 1471 C CA . ARG A 1 189 ? -24.406 16.812 7.195 1 98.56 189 ARG A CA 1
ATOM 1472 C C . ARG A 1 189 ? -24.562 17.688 8.43 1 98.56 189 ARG A C 1
ATOM 1474 O O . ARG A 1 189 ? -24.688 18.922 8.32 1 98.56 189 ARG A O 1
ATOM 1481 N N . GLY A 1 190 ? -24.562 17.047 9.555 1 98.69 190 GLY A N 1
ATOM 1482 C CA . GLY A 1 190 ? -24.656 17.812 10.789 1 98.69 190 GLY A CA 1
ATOM 1483 C C . GLY A 1 190 ? -23.547 18.812 10.961 1 98.69 190 GLY A C 1
ATOM 1484 O O . GLY A 1 190 ? -23.781 19.969 11.344 1 98.69 190 GLY A O 1
ATOM 1485 N N . ILE A 1 191 ? -22.312 18.406 10.688 1 98.88 191 ILE A N 1
ATOM 1486 C CA . ILE A 1 191 ? -21.156 19.266 10.867 1 98.88 191 ILE A CA 1
ATOM 1487 C C . ILE A 1 191 ? -21.188 20.391 9.836 1 98.88 191 ILE A C 1
ATOM 1489 O O . ILE A 1 191 ? -20.75 21.516 10.109 1 98.88 191 ILE A O 1
ATOM 1493 N N . SER A 1 192 ? -21.719 20.094 8.633 1 98.62 192 SER A N 1
ATOM 1494 C CA . SER A 1 192 ? -21.844 21.125 7.605 1 98.62 192 SER A CA 1
ATOM 1495 C C . SER A 1 192 ? -22.688 22.297 8.094 1 98.62 192 SER A C 1
ATOM 1497 O O . SER A 1 192 ? -22.453 23.438 7.711 1 98.62 192 SER A O 1
ATOM 1499 N N . GLU A 1 193 ? -23.656 22.031 8.922 1 98.12 193 GLU A N 1
ATOM 1500 C CA . GLU A 1 193 ? -24.484 23.078 9.5 1 98.12 193 GLU A CA 1
ATOM 1501 C C . GLU A 1 193 ? -23.688 23.969 10.445 1 98.12 193 GLU A C 1
ATOM 1503 O O . GLU A 1 193 ? -23.922 25.172 10.531 1 98.12 193 GLU A O 1
ATOM 1508 N N . VAL A 1 194 ? -22.75 23.359 11.125 1 98.56 194 VAL A N 1
ATOM 1509 C CA . VAL A 1 194 ? -21.891 24.109 12.047 1 98.56 194 VAL A CA 1
ATOM 1510 C C . VAL A 1 194 ? -20.906 24.969 11.266 1 98.56 194 VAL A C 1
ATOM 1512 O O . VAL A 1 194 ? -20.734 26.141 11.57 1 98.56 194 VAL A O 1
ATOM 1515 N N . ALA A 1 195 ? -20.312 24.406 10.242 1 98.31 195 ALA A N 1
ATOM 1516 C CA . ALA A 1 195 ? -19.281 25.062 9.461 1 98.31 195 ALA A CA 1
ATOM 1517 C C . ALA A 1 195 ? -19.859 26.219 8.648 1 98.31 195 ALA A C 1
ATOM 1519 O O . ALA A 1 195 ? -19.172 27.219 8.391 1 98.31 195 ALA A O 1
ATOM 1520 N N . GLY A 1 196 ? -21.125 26.094 8.219 1 97.19 196 GLY A N 1
ATOM 1521 C CA . GLY A 1 196 ? -21.75 27.094 7.359 1 97.19 196 GLY A CA 1
ATOM 1522 C C . GLY A 1 196 ? -21.359 26.953 5.902 1 97.19 196 GLY A C 1
ATOM 1523 O O . GLY A 1 196 ? -20.547 26.094 5.547 1 97.19 196 GLY A O 1
ATOM 1524 N N . PRO A 1 197 ? -21.844 27.812 5.008 1 95.38 197 PRO A N 1
ATOM 1525 C CA . PRO A 1 197 ? -21.688 27.672 3.559 1 95.38 197 PRO A CA 1
ATOM 1526 C C . PRO A 1 197 ? -20.25 27.938 3.1 1 95.38 197 PRO A C 1
ATOM 1528 O O . PRO A 1 197 ? -19.828 27.422 2.061 1 95.38 197 PRO A O 1
ATOM 1531 N N . ALA A 1 198 ? -19.562 28.703 3.9 1 96.12 198 ALA A N 1
ATOM 1532 C CA . ALA A 1 198 ? -18.203 29.031 3.504 1 96.12 198 ALA A CA 1
ATOM 1533 C C . ALA A 1 198 ? -17.203 28.031 4.066 1 96.12 198 ALA A C 1
ATOM 1535 O O . ALA A 1 198 ? -16.047 27.984 3.637 1 96.12 198 ALA A O 1
ATOM 1536 N N . GLY A 1 199 ? -17.672 27.25 5.086 1 97.94 199 GLY A N 1
ATOM 1537 C CA . GLY A 1 199 ? -16.797 26.266 5.699 1 97.94 199 GLY A CA 1
ATOM 1538 C C . GLY A 1 199 ? -16.516 25.062 4.801 1 97.94 199 GLY A C 1
ATOM 1539 O O . GLY A 1 199 ? -17.438 24.5 4.207 1 97.94 199 GLY A O 1
ATOM 1540 N N . LYS A 1 200 ? -15.273 24.75 4.625 1 98.06 200 LYS A N 1
ATOM 1541 C CA . LYS A 1 200 ? -14.875 23.578 3.865 1 98.06 200 LYS A CA 1
ATOM 1542 C C . LYS A 1 200 ? -14.828 22.328 4.754 1 98.06 200 LYS A C 1
ATOM 1544 O O . LYS A 1 200 ? -14.273 22.375 5.855 1 98.06 200 LYS A O 1
ATOM 1549 N N . LEU A 1 201 ? -15.445 21.328 4.25 1 98.75 201 LEU A N 1
ATOM 1550 C CA . LEU A 1 201 ? -15.422 20.047 4.953 1 98.75 201 LEU A CA 1
ATOM 1551 C C . LEU A 1 201 ? -14.562 19.031 4.203 1 98.75 201 LEU A C 1
ATOM 1553 O O . LEU A 1 201 ? -14.594 18.969 2.971 1 98.75 201 LEU A O 1
ATOM 1557 N N . MET A 1 202 ? -13.805 18.344 4.938 1 98.88 202 MET A N 1
ATOM 1558 C CA . MET A 1 202 ? -13.062 17.188 4.434 1 98.88 202 MET A CA 1
ATOM 1559 C C . MET A 1 202 ? -13.461 15.914 5.168 1 98.88 202 MET A C 1
ATOM 1561 O O . MET A 1 202 ? -13.773 15.953 6.363 1 98.88 202 MET A O 1
ATOM 1565 N N . ILE A 1 203 ? -13.5 14.836 4.469 1 98.88 203 ILE A N 1
ATOM 1566 C CA . ILE A 1 203 ? -13.727 13.547 5.121 1 98.88 203 ILE A CA 1
ATOM 1567 C C . ILE A 1 203 ? -12.547 12.617 4.859 1 98.88 203 ILE A C 1
ATOM 1569 O O . ILE A 1 203 ? -11.938 12.664 3.789 1 98.88 203 ILE A O 1
ATOM 1573 N N . ASP A 1 204 ? -12.219 11.867 5.898 1 98.75 204 ASP A N 1
ATOM 1574 C CA . ASP A 1 204 ? -11.109 10.922 5.879 1 98.75 204 ASP A CA 1
ATOM 1575 C C . ASP A 1 204 ? -11.578 9.523 6.285 1 98.75 204 ASP A C 1
ATOM 1577 O O . ASP A 1 204 ? -11.93 9.297 7.445 1 98.75 204 ASP A O 1
ATOM 1581 N N . ALA A 1 205 ? -11.461 8.586 5.309 1 98.69 205 ALA A N 1
ATOM 1582 C CA . ALA A 1 205 ? -12.016 7.258 5.559 1 98.69 205 ALA A CA 1
ATOM 1583 C C . ALA A 1 205 ? -10.922 6.297 6.023 1 98.69 205 ALA A C 1
ATOM 1585 O O . ALA A 1 205 ? -11.211 5.152 6.387 1 98.69 205 ALA A O 1
ATOM 1586 N N . ASN A 1 206 ? -9.711 6.762 6.078 1 97.88 206 ASN A N 1
ATOM 1587 C CA . ASN A 1 206 ? -8.594 5.898 6.457 1 97.88 206 ASN A CA 1
ATOM 1588 C C . ASN A 1 206 ? -8.688 4.535 5.777 1 97.88 206 ASN A C 1
ATOM 1590 O O . ASN A 1 206 ? -8.555 3.5 6.434 1 97.88 206 ASN A O 1
ATOM 1594 N N . ASN A 1 207 ? -9.078 4.516 4.539 1 97.69 207 ASN A N 1
ATOM 1595 C CA . ASN A 1 207 ? -9.117 3.346 3.668 1 97.69 207 ASN A CA 1
ATOM 1596 C C . ASN A 1 207 ? -10.258 2.406 4.047 1 97.69 207 ASN A C 1
ATOM 1598 O O . ASN A 1 207 ? -10.211 1.211 3.748 1 97.69 207 ASN A O 1
ATOM 1602 N N . ALA A 1 208 ? -11.289 2.893 4.668 1 98.44 208 ALA A N 1
ATOM 1603 C CA . ALA A 1 208 ? -12.352 2.023 5.164 1 98.44 208 ALA A CA 1
ATOM 1604 C C . ALA A 1 208 ? -13.43 1.825 4.109 1 98.44 208 ALA A C 1
ATOM 1606 O O . ALA A 1 208 ? -14.328 0.995 4.281 1 98.44 208 ALA A O 1
ATOM 1607 N N . TYR A 1 209 ? -13.391 2.59 3.008 1 98.5 209 TYR A N 1
ATOM 1608 C CA . TYR A 1 209 ? -14.367 2.432 1.938 1 98.5 209 TYR A CA 1
ATOM 1609 C C . TYR A 1 209 ? -13.797 1.602 0.795 1 98.5 209 TYR A C 1
ATOM 1611 O O . TYR A 1 209 ? -12.586 1.372 0.731 1 98.5 209 TYR A O 1
ATOM 1619 N N . ASN A 1 210 ? -14.594 1 -0.036 1 98 210 ASN A N 1
ATOM 1620 C CA . ASN A 1 210 ? -14.266 0.661 -1.417 1 98 210 ASN A CA 1
ATOM 1621 C C . ASN A 1 210 ? -14.859 1.672 -2.396 1 98 210 ASN A C 1
ATOM 1623 O O . ASN A 1 210 ? -15.438 2.678 -1.982 1 98 210 ASN A O 1
ATOM 1627 N N . LEU A 1 211 ? -14.648 1.487 -3.674 1 98.44 211 LEU A N 1
ATOM 1628 C CA . LEU A 1 211 ? -15.055 2.473 -4.672 1 98.44 211 LEU A CA 1
ATOM 1629 C C . LEU A 1 211 ? -16.547 2.742 -4.594 1 98.44 211 LEU A C 1
ATOM 1631 O O . LEU A 1 211 ? -16.984 3.898 -4.57 1 98.44 211 LEU A O 1
ATOM 1635 N N . ASN A 1 212 ? -17.359 1.717 -4.484 1 98.31 212 ASN A N 1
ATOM 1636 C CA . ASN A 1 212 ? -18.797 1.903 -4.52 1 98.31 212 ASN A CA 1
ATOM 1637 C C . ASN A 1 212 ? -19.328 2.543 -3.236 1 98.31 212 ASN A C 1
ATOM 1639 O O . ASN A 1 212 ? -20.281 3.318 -3.264 1 98.31 212 ASN A O 1
ATOM 1643 N N . LEU A 1 213 ? -18.734 2.193 -2.096 1 98.25 213 LEU A N 1
ATOM 1644 C CA . LEU A 1 213 ? -19.078 2.867 -0.85 1 98.25 213 LEU A CA 1
ATOM 1645 C C . LEU A 1 213 ? -18.719 4.348 -0.91 1 98.25 213 LEU A C 1
ATOM 1647 O O . LEU A 1 213 ? -19.484 5.199 -0.452 1 98.25 213 LEU A O 1
ATOM 1651 N N . ALA A 1 214 ? -17.531 4.656 -1.446 1 98.75 214 ALA A N 1
ATOM 1652 C CA . ALA A 1 214 ? -17.125 6.047 -1.628 1 98.75 214 ALA A CA 1
ATOM 1653 C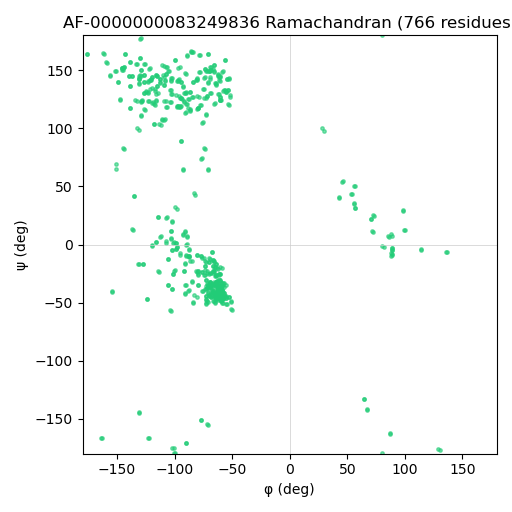 C . ALA A 1 214 ? -18.125 6.809 -2.48 1 98.75 214 ALA A C 1
ATOM 1655 O O . ALA A 1 214 ? -18.531 7.922 -2.135 1 98.75 214 ALA A O 1
ATOM 1656 N N . LYS A 1 215 ? -18.562 6.184 -3.578 1 98.62 215 LYS A N 1
ATOM 1657 C CA . LYS A 1 215 ? -19.547 6.797 -4.473 1 98.62 215 LYS A CA 1
ATOM 1658 C C . LYS A 1 215 ? -20.875 7.023 -3.762 1 98.62 215 LYS A C 1
ATOM 1660 O O . LYS A 1 215 ? -21.516 8.055 -3.955 1 98.62 215 LYS A O 1
ATOM 1665 N N . GLU A 1 216 ? -21.234 6.027 -2.971 1 98.25 216 GLU A N 1
ATOM 1666 C CA . GLU A 1 216 ? -22.469 6.156 -2.217 1 98.25 216 GLU A CA 1
ATOM 1667 C C . GLU A 1 216 ? -22.422 7.363 -1.283 1 98.25 216 GLU A C 1
ATOM 1669 O O . GLU A 1 216 ? -23.359 8.18 -1.264 1 98.25 216 GLU A O 1
ATOM 1674 N N . VAL A 1 217 ? -21.375 7.508 -0.54 1 98.81 217 VAL A N 1
ATOM 1675 C CA . VAL A 1 217 ? -21.219 8.594 0.418 1 98.81 217 VAL A CA 1
ATOM 1676 C C . VAL A 1 217 ? -21.172 9.93 -0.321 1 98.81 217 VAL A C 1
ATOM 1678 O O . VAL A 1 217 ? -21.875 10.875 0.034 1 98.81 217 VAL A O 1
ATOM 1681 N N . LEU A 1 218 ? -20.391 9.984 -1.377 1 98.81 218 LEU A N 1
ATOM 1682 C CA . LEU A 1 218 ? -20.25 11.211 -2.15 1 98.81 218 LEU A CA 1
ATOM 1683 C C . LEU A 1 218 ? -21.562 11.602 -2.801 1 98.81 218 LEU A C 1
ATOM 1685 O O . LEU A 1 218 ? -21.922 12.781 -2.834 1 98.81 218 LEU A O 1
ATOM 1689 N N . GLY A 1 219 ? -22.266 10.586 -3.355 1 98.56 219 GLY A N 1
ATOM 1690 C CA . GLY A 1 219 ? -23.562 10.852 -3.943 1 98.56 219 GLY A CA 1
ATOM 1691 C C . GLY A 1 219 ? -24.547 11.445 -2.957 1 98.56 219 GLY A C 1
ATOM 1692 O O . GLY A 1 219 ? -25.266 12.391 -3.285 1 98.56 219 GLY A O 1
ATOM 1693 N N . ALA A 1 220 ? -24.562 10.898 -1.757 1 98.44 220 ALA A N 1
ATOM 1694 C CA . ALA A 1 220 ? -25.469 11.352 -0.716 1 98.44 220 ALA A CA 1
ATOM 1695 C C . ALA A 1 220 ? -25.109 12.75 -0.236 1 98.44 220 ALA A C 1
ATOM 1697 O O . ALA A 1 220 ? -25.984 13.492 0.251 1 98.44 220 ALA A O 1
ATOM 1698 N N . LEU A 1 221 ? -23.859 13.156 -0.395 1 98.25 221 LEU A N 1
ATOM 1699 C CA . LEU A 1 221 ? -23.359 14.414 0.147 1 98.25 221 LEU A CA 1
ATOM 1700 C C . LEU A 1 221 ? -23.141 15.438 -0.966 1 98.25 221 LEU A C 1
ATOM 1702 O O . LEU A 1 221 ? -22.312 16.344 -0.829 1 98.25 221 LEU A O 1
ATOM 1706 N N . SER A 1 222 ? -23.812 15.281 -2.098 1 96.88 222 SER A N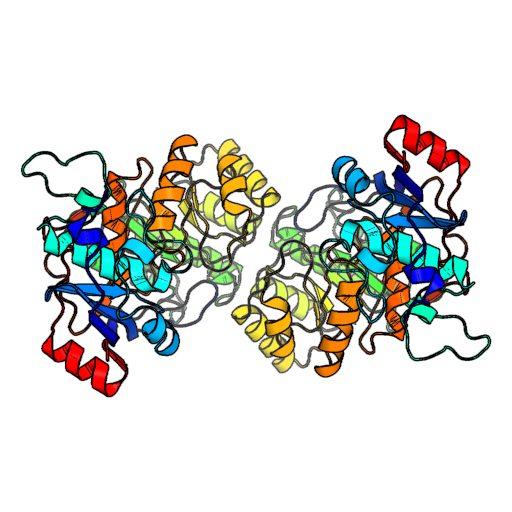 1
ATOM 1707 C CA . SER A 1 222 ? -23.625 16.141 -3.26 1 96.88 222 SER A CA 1
ATOM 1708 C C . SER A 1 222 ? -24.031 17.578 -2.957 1 96.88 222 SER A C 1
ATOM 1710 O O . SER A 1 222 ? -23.625 18.5 -3.67 1 96.88 222 SER A O 1
ATOM 1712 N N . ASP A 1 223 ? -24.781 17.812 -1.892 1 94.81 223 ASP A N 1
ATOM 1713 C CA . ASP A 1 223 ? -25.281 19.141 -1.546 1 94.81 223 ASP A CA 1
ATOM 1714 C C . ASP A 1 223 ? -24.438 19.766 -0.434 1 94.81 223 ASP A C 1
ATOM 1716 O O . ASP A 1 223 ? -24.766 20.859 0.059 1 94.81 223 ASP A O 1
ATOM 1720 N N . VAL A 1 224 ? -23.422 19.094 0.032 1 95.81 224 VAL A N 1
ATOM 1721 C CA . VAL A 1 224 ? -22.5 19.562 1.065 1 95.81 224 VAL A CA 1
ATOM 1722 C C . VAL A 1 224 ? -21.25 20.141 0.42 1 95.81 224 VAL A C 1
ATOM 1724 O O . VAL A 1 224 ? -20.797 19.641 -0.616 1 95.81 224 VAL A O 1
ATOM 1727 N N . ASN A 1 225 ? -20.734 21.266 1.021 1 95.25 225 ASN A N 1
ATOM 1728 C CA . ASN A 1 225 ? -19.469 21.828 0.563 1 95.25 225 ASN A CA 1
ATOM 1729 C C . ASN A 1 225 ? -18.281 20.938 0.954 1 95.25 225 ASN A C 1
ATOM 1731 O O . ASN A 1 225 ? -17.422 21.344 1.726 1 95.25 225 ASN A O 1
ATOM 1735 N N . LEU A 1 226 ? -18.281 19.766 0.395 1 98.19 226 LEU A N 1
ATOM 1736 C CA . LEU A 1 226 ? -17.203 18.812 0.631 1 98.19 226 LEU A CA 1
ATOM 1737 C C . LEU A 1 226 ? -15.977 19.156 -0.223 1 98.19 226 LEU A C 1
ATOM 1739 O O . LEU A 1 226 ? -16.047 19.125 -1.454 1 98.19 226 LEU A O 1
ATOM 1743 N N . TYR A 1 227 ? -14.922 19.453 0.444 1 98.69 227 TYR A N 1
ATOM 1744 C CA . TYR A 1 227 ? -13.727 19.922 -0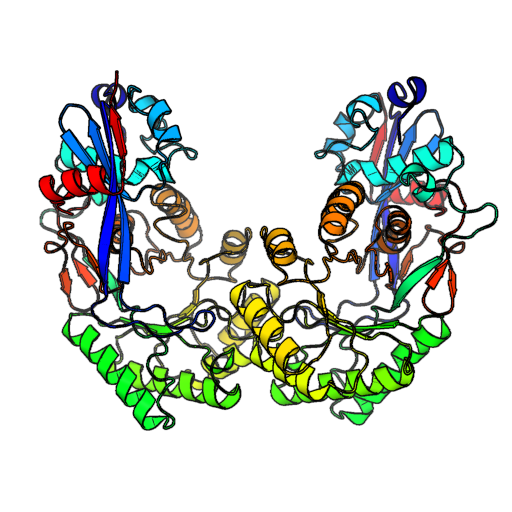.257 1 98.69 227 TYR A CA 1
ATOM 1745 C C . TYR A 1 227 ? -12.898 18.75 -0.761 1 98.69 227 TYR A C 1
ATOM 1747 O O . TYR A 1 227 ? -12.539 18.688 -1.939 1 98.69 227 TYR A O 1
ATOM 1755 N N . TRP A 1 228 ? -12.602 17.719 0.179 1 98.81 228 TRP A N 1
ATOM 1756 C CA . TRP A 1 228 ? -11.914 16.547 -0.342 1 98.81 228 TRP A CA 1
ATOM 1757 C C . TRP A 1 228 ? -12.367 15.289 0.388 1 98.81 228 TRP A C 1
ATOM 1759 O O . TRP A 1 228 ? -12.984 15.367 1.455 1 98.81 228 TRP A O 1
ATOM 1769 N N . LEU A 1 229 ? -12.297 14.188 -0.288 1 98.88 229 LEU A N 1
ATOM 1770 C CA . LEU A 1 229 ? -12.305 12.844 0.267 1 98.88 229 LEU A CA 1
ATOM 1771 C C . LEU A 1 229 ? -10.891 12.297 0.38 1 98.88 229 LEU A C 1
ATOM 1773 O O . LEU A 1 229 ? -10.164 12.219 -0.618 1 98.88 229 LEU A O 1
ATOM 1777 N N . GLU A 1 230 ? -10.531 12.016 1.625 1 98.75 230 GLU A N 1
ATOM 1778 C CA . GLU A 1 230 ? -9.188 11.531 1.912 1 98.75 230 GLU A CA 1
ATOM 1779 C C . GLU A 1 230 ? -9.188 10.023 2.174 1 98.75 230 GLU A C 1
ATOM 1781 O O . GLU A 1 230 ? -10.023 9.523 2.924 1 98.75 230 GLU A O 1
ATOM 1786 N N . GLU A 1 231 ? -8.242 9.312 1.528 1 98.25 231 GLU A N 1
ATOM 1787 C CA . GLU A 1 231 ? -7.992 7.895 1.759 1 98.25 231 GLU A CA 1
ATOM 1788 C C . GLU A 1 231 ? -9.297 7.105 1.799 1 98.25 231 GLU A C 1
ATOM 1790 O O . GLU A 1 231 ? -9.555 6.363 2.748 1 98.25 231 GLU A O 1
ATOM 1795 N N . ALA A 1 232 ? -10.117 7.262 0.702 1 98.25 232 ALA A N 1
ATOM 1796 C CA . ALA A 1 232 ? -11.336 6.465 0.604 1 98.25 232 ALA A CA 1
ATOM 1797 C C . ALA A 1 232 ? -11.031 4.973 0.731 1 98.25 232 ALA A C 1
ATOM 1799 O O . ALA A 1 232 ? -11.664 4.27 1.519 1 98.25 232 ALA A O 1
ATOM 1800 N N . PHE A 1 233 ? -10.148 4.516 -0.001 1 97.44 233 PHE A N 1
ATOM 1801 C CA . PHE A 1 233 ? -9.492 3.215 -0.059 1 97.44 233 PHE A CA 1
ATOM 1802 C C . PHE A 1 233 ? -8.016 3.367 -0.398 1 97.44 233 PHE A C 1
ATOM 1804 O O . PHE A 1 233 ? -7.566 4.457 -0.764 1 97.44 233 PHE A O 1
ATOM 1811 N N . HIS A 1 234 ? -7.242 2.305 -0.151 1 96 234 HIS A N 1
ATOM 1812 C CA . HIS A 1 234 ? -5.832 2.432 -0.496 1 96 234 HIS A CA 1
ATOM 1813 C C . HIS A 1 234 ? -5.656 2.816 -1.962 1 96 234 HIS A C 1
ATOM 1815 O O . HIS A 1 234 ? -6.277 2.217 -2.844 1 96 234 HIS A O 1
ATOM 1821 N N . GLU A 1 235 ? -4.863 3.797 -2.219 1 96.56 235 GLU A N 1
ATOM 1822 C CA . GLU A 1 235 ? -4.746 4.422 -3.533 1 96.56 235 GLU A CA 1
ATOM 1823 C C . GLU A 1 235 ? -4.453 3.385 -4.613 1 96.56 235 GLU A C 1
ATOM 1825 O O . GLU A 1 235 ? -3.631 2.49 -4.418 1 96.56 235 GLU A O 1
ATOM 1830 N N . ASP A 1 236 ? -5.156 3.508 -5.617 1 95.88 236 ASP A N 1
ATOM 1831 C CA . ASP A 1 236 ? -5.145 2.648 -6.797 1 95.88 236 ASP A CA 1
ATOM 1832 C C . ASP A 1 236 ? -5.469 3.443 -8.055 1 95.88 236 ASP A C 1
ATOM 1834 O O . ASP A 1 236 ? -6.5 4.113 -8.133 1 95.88 236 ASP A O 1
ATOM 1838 N N . ASP A 1 237 ? -4.621 3.396 -9.055 1 96.38 237 ASP A N 1
ATOM 1839 C CA . ASP A 1 237 ? -4.789 4.234 -10.234 1 96.38 237 ASP A CA 1
ATOM 1840 C C . ASP A 1 237 ? -6.098 3.918 -10.953 1 96.38 237 ASP A C 1
ATOM 1842 O O . ASP A 1 237 ? -6.828 4.828 -11.352 1 96.38 237 ASP A O 1
ATOM 1846 N N . ALA A 1 238 ? -6.438 2.637 -11.109 1 96.44 238 ALA A N 1
ATOM 1847 C CA . ALA A 1 238 ? -7.656 2.25 -11.812 1 96.44 238 ALA A CA 1
ATOM 1848 C C . ALA A 1 238 ? -8.898 2.721 -11.062 1 96.44 238 ALA A C 1
ATOM 1850 O O . ALA A 1 238 ? -9.844 3.232 -11.664 1 96.44 238 ALA A O 1
ATOM 1851 N N . LEU A 1 239 ? -8.93 2.561 -9.797 1 98.19 239 LEU A N 1
ATOM 1852 C CA . LEU A 1 239 ? -10.094 2.916 -8.992 1 98.19 239 LEU A CA 1
ATOM 1853 C C . LEU A 1 239 ? -10.258 4.43 -8.906 1 98.19 239 LEU A C 1
ATOM 1855 O O . LEU A 1 239 ? -11.375 4.945 -8.984 1 98.19 239 LEU A O 1
ATOM 1859 N N . TYR A 1 240 ? -9.125 5.148 -8.734 1 98.44 240 TYR A N 1
ATOM 1860 C CA . TYR A 1 240 ? -9.219 6.602 -8.672 1 98.44 240 TYR A CA 1
ATOM 1861 C C . TYR A 1 240 ? -9.602 7.18 -10.031 1 98.44 240 TYR A C 1
ATOM 1863 O O . TYR A 1 240 ? -10.312 8.188 -10.102 1 98.44 240 TYR A O 1
ATOM 1871 N N . ALA A 1 241 ? -9.102 6.555 -11.125 1 98.19 241 ALA A N 1
ATOM 1872 C CA . ALA A 1 241 ? -9.555 6.98 -12.453 1 98.19 241 ALA A CA 1
ATOM 1873 C C . ALA A 1 241 ? -11.07 6.824 -12.586 1 98.19 241 ALA A C 1
ATOM 1875 O O . ALA A 1 241 ? -11.742 7.711 -13.117 1 98.19 241 ALA A O 1
ATOM 1876 N N . ASP A 1 242 ? -11.531 5.73 -12.148 1 98.38 242 ASP A N 1
ATOM 1877 C CA . ASP A 1 242 ? -12.969 5.465 -12.18 1 98.38 242 ASP A CA 1
ATOM 1878 C C . ASP A 1 242 ? -13.727 6.484 -11.328 1 98.38 242 ASP A C 1
ATOM 1880 O O . ASP A 1 242 ? -14.727 7.055 -11.781 1 98.38 242 ASP A O 1
ATOM 1884 N N . LEU A 1 243 ? -13.266 6.766 -10.141 1 98.69 243 LEU A N 1
ATOM 1885 C CA . LEU A 1 243 ? -13.906 7.723 -9.242 1 98.69 243 LEU A CA 1
ATOM 1886 C C . LEU A 1 243 ? -13.906 9.125 -9.852 1 98.69 243 LEU A C 1
ATOM 1888 O O . LEU A 1 243 ? -14.914 9.828 -9.789 1 98.69 243 LEU A O 1
ATOM 1892 N N . LYS A 1 244 ? -12.758 9.516 -10.43 1 98.62 244 LYS A N 1
ATOM 1893 C CA . LYS A 1 244 ? -12.656 10.812 -11.086 1 98.62 244 LYS A CA 1
ATOM 1894 C C . LYS A 1 244 ? -13.672 10.945 -12.219 1 98.62 244 LYS A C 1
ATOM 1896 O O . LYS A 1 244 ? -14.328 11.984 -12.352 1 98.62 244 LYS A O 1
ATOM 1901 N N . SER A 1 245 ? -13.75 9.898 -13.016 1 98.38 245 SER A N 1
ATOM 1902 C CA . SER A 1 245 ? -14.727 9.898 -14.109 1 98.38 245 SER A CA 1
ATOM 1903 C C . SER A 1 245 ? -16.141 10.016 -13.578 1 98.38 245 SER A C 1
ATOM 1905 O O . SER A 1 245 ? -16.953 10.766 -14.125 1 98.38 245 SER A O 1
ATOM 1907 N N . TRP A 1 246 ? -16.438 9.305 -12.555 1 98.56 246 TRP A N 1
ATOM 1908 C CA . TRP A 1 246 ? -17.766 9.32 -11.938 1 98.56 246 TRP A CA 1
ATOM 1909 C C . TRP A 1 246 ? -18.094 10.711 -11.406 1 98.56 246 TRP A C 1
ATOM 1911 O O . TRP A 1 246 ? -19.203 11.211 -11.609 1 98.56 246 TRP A O 1
ATOM 1921 N N . LEU A 1 247 ? -17.188 11.344 -10.75 1 98.62 247 LEU A N 1
ATOM 1922 C CA . LEU A 1 247 ? -17.359 12.695 -10.242 1 98.62 247 LEU A CA 1
ATOM 1923 C C . LEU A 1 247 ? -17.594 13.68 -11.383 1 98.62 247 LEU A C 1
ATOM 1925 O O . LEU A 1 247 ? -18.469 14.555 -11.297 1 98.62 247 LEU A O 1
ATOM 1929 N N . ALA A 1 248 ? -16.812 13.547 -12.43 1 98.19 248 ALA A N 1
ATOM 1930 C CA . ALA A 1 248 ? -16.922 14.43 -13.586 1 98.19 248 ALA A CA 1
ATOM 1931 C C . ALA A 1 248 ? -18.297 14.328 -14.227 1 98.19 248 ALA A C 1
ATOM 1933 O O . ALA A 1 248 ? -18.906 15.336 -14.586 1 98.19 248 ALA A O 1
ATOM 1934 N N . GLU A 1 249 ? -18.781 13.117 -14.359 1 98.25 249 GLU A N 1
ATOM 1935 C CA . GLU A 1 249 ? -20.094 12.891 -14.945 1 98.25 249 GLU A CA 1
ATOM 1936 C C . GLU A 1 249 ? -21.188 13.57 -14.133 1 98.25 249 GLU A C 1
ATOM 1938 O O . GLU A 1 249 ? -22.203 13.992 -14.68 1 98.25 249 GLU A O 1
ATOM 1943 N N . ARG A 1 250 ? -20.922 13.766 -12.891 1 97.56 250 ARG A N 1
ATOM 1944 C CA . ARG A 1 250 ? -21.922 14.328 -11.977 1 97.56 250 ARG A CA 1
ATOM 1945 C C . ARG A 1 250 ? -21.641 15.805 -11.719 1 97.56 250 ARG A C 1
ATOM 1947 O O . ARG A 1 250 ? -22.391 16.453 -10.977 1 97.56 250 ARG A O 1
ATOM 1954 N N . ASN A 1 251 ? -20.562 16.312 -12.227 1 97.25 251 ASN A N 1
ATOM 1955 C CA . ASN A 1 251 ? -20.109 17.688 -11.992 1 97.25 251 ASN A CA 1
ATOM 1956 C C . ASN A 1 251 ? -19.938 17.969 -10.5 1 97.25 251 ASN A C 1
ATOM 1958 O O . ASN A 1 251 ? -20.328 19.031 -10.016 1 97.25 251 ASN A O 1
ATOM 1962 N N . GLN A 1 252 ? -19.578 16.922 -9.75 1 97.12 252 GLN A N 1
ATOM 1963 C CA . GLN A 1 252 ? -19.219 17.078 -8.344 1 97.12 252 GLN A CA 1
ATOM 1964 C C . GLN A 1 252 ? -17.734 17.391 -8.172 1 97.12 252 GLN A C 1
ATOM 1966 O O . GLN A 1 252 ? -16.891 16.641 -8.656 1 97.12 252 GLN A O 1
ATOM 1971 N N . GLN A 1 253 ? -17.391 18.438 -7.52 1 95.25 253 GLN A N 1
ATOM 1972 C CA . GLN A 1 253 ? -16.031 18.969 -7.508 1 95.25 253 GLN A CA 1
ATOM 1973 C C . GLN A 1 253 ? -15.281 18.516 -6.254 1 95.25 253 GLN A C 1
ATOM 1975 O O . GLN A 1 253 ? -14.328 19.188 -5.828 1 95.25 253 GLN A O 1
ATOM 1980 N N . VAL A 1 254 ? -15.523 17.453 -5.727 1 98.5 254 VAL A N 1
ATOM 1981 C CA . VAL A 1 254 ? -14.812 16.953 -4.555 1 98.5 254 VAL A CA 1
ATOM 1982 C C . VAL A 1 254 ? -13.406 16.516 -4.953 1 98.5 254 VAL A C 1
ATOM 1984 O O . VAL A 1 254 ? -13.234 15.766 -5.918 1 98.5 254 VAL A O 1
ATOM 1987 N N . LEU A 1 255 ? -12.367 17.047 -4.27 1 98.75 255 LEU A N 1
ATOM 1988 C CA . LEU A 1 255 ? -10.977 16.672 -4.527 1 98.75 255 LEU A CA 1
ATOM 1989 C C . LEU A 1 255 ? -10.648 15.328 -3.885 1 98.75 255 LEU A C 1
ATOM 1991 O O . LEU A 1 255 ? -11.234 14.969 -2.859 1 98.75 255 LEU A O 1
ATOM 1995 N N . ILE A 1 256 ? -9.773 14.578 -4.473 1 98.88 256 ILE A N 1
ATOM 1996 C CA . ILE A 1 256 ? -9.242 13.344 -3.904 1 98.88 256 ILE A CA 1
ATOM 1997 C C . ILE A 1 256 ? -7.898 13.625 -3.227 1 98.88 256 ILE A C 1
ATOM 1999 O O . ILE A 1 256 ? -6.957 14.094 -3.871 1 98.88 256 ILE A O 1
ATOM 2003 N N . ALA A 1 257 ? -7.805 13.383 -1.911 1 98.81 257 ALA A N 1
ATOM 2004 C CA . ALA A 1 257 ? -6.59 13.594 -1.126 1 98.81 257 ALA A CA 1
ATOM 2005 C C . ALA A 1 257 ? -6.016 12.266 -0.641 1 98.81 257 ALA A C 1
ATOM 2007 O O . ALA A 1 257 ? -6.766 11.336 -0.329 1 98.81 257 ALA A O 1
ATOM 2008 N N . ASP A 1 258 ? -4.695 12.164 -0.63 1 98.5 258 ASP A N 1
ATOM 2009 C CA . ASP A 1 258 ? -4.035 10.922 -0.226 1 98.5 258 ASP A CA 1
ATOM 2010 C C . ASP A 1 258 ? -2.574 11.172 0.135 1 98.5 258 ASP A C 1
ATOM 2012 O O . ASP A 1 258 ? -2.029 12.242 -0.16 1 98.5 258 ASP A O 1
ATOM 2016 N N . GLY A 1 259 ? -1.955 10.117 0.864 1 97.19 259 GLY A N 1
ATOM 2017 C CA . GLY A 1 259 ? -0.514 10.211 1.039 1 97.19 259 GLY A CA 1
ATOM 2018 C C . GLY A 1 259 ? -0.059 9.867 2.443 1 97.19 259 GLY A C 1
ATOM 2019 O O . GLY A 1 259 ? 1.135 9.68 2.688 1 97.19 259 GLY A O 1
ATOM 2020 N N . GLU A 1 260 ? -0.977 9.656 3.338 1 94 260 GLU A N 1
ATOM 2021 C CA . GLU A 1 260 ? -0.582 9.336 4.707 1 94 260 GLU A CA 1
ATOM 2022 C C . GLU A 1 260 ? -0.162 7.875 4.836 1 94 260 GLU A C 1
ATOM 2024 O O . GLU A 1 260 ? -0.438 7.062 3.949 1 94 260 GLU A O 1
ATOM 2029 N N . GLY A 1 261 ? 0.5 7.598 5.883 1 88.12 261 GLY A N 1
ATOM 2030 C CA . GLY A 1 261 ? 0.833 6.223 6.211 1 88.12 261 GLY A CA 1
ATOM 2031 C C . GLY A 1 261 ? 1.76 5.574 5.199 1 88.12 261 GLY A C 1
ATOM 2032 O O . GLY A 1 261 ? 2.809 6.129 4.867 1 88.12 261 GLY A O 1
ATOM 2033 N N . LEU A 1 262 ? 1.374 4.301 4.789 1 89.5 262 LEU A N 1
ATOM 2034 C CA . LEU A 1 262 ? 2.162 3.541 3.826 1 89.5 262 LEU A CA 1
ATOM 2035 C C . LEU A 1 262 ? 1.655 3.771 2.408 1 89.5 262 LEU A C 1
ATOM 2037 O O . LEU A 1 262 ? 1.194 2.836 1.749 1 89.5 262 LEU A O 1
ATOM 2041 N N . ALA A 1 263 ? 1.819 5.066 1.999 1 93.94 263 ALA A N 1
ATOM 2042 C CA . ALA A 1 263 ? 1.328 5.465 0.682 1 93.94 263 ALA A CA 1
ATOM 2043 C C . ALA A 1 263 ? 2.152 4.816 -0.427 1 93.94 263 ALA A C 1
ATOM 2045 O O . ALA A 1 263 ? 3.338 4.531 -0.243 1 93.94 263 ALA A O 1
ATOM 2046 N N . SER A 1 264 ? 1.573 4.613 -1.562 1 95.75 264 SER A N 1
ATOM 2047 C CA . SER A 1 264 ? 2.227 4.035 -2.73 1 95.75 264 SER A CA 1
ATOM 2048 C C . SER A 1 264 ? 3.383 4.906 -3.207 1 95.75 264 SER A C 1
ATOM 205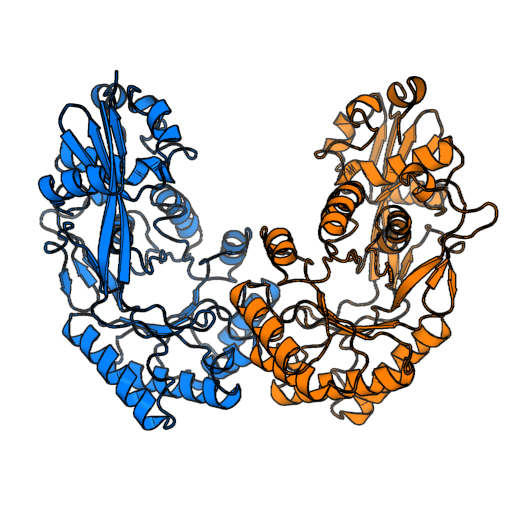0 O O . SER A 1 264 ? 3.27 6.137 -3.23 1 95.75 264 SER A O 1
ATOM 2052 N N . PRO A 1 265 ? 4.438 4.277 -3.695 1 95 265 PRO A N 1
ATOM 2053 C CA . PRO A 1 265 ? 5.527 5.051 -4.289 1 95 265 PRO A CA 1
ATOM 2054 C C . PRO A 1 265 ? 5.121 5.742 -5.59 1 95 265 PRO A C 1
ATOM 2056 O O . PRO A 1 265 ? 5.855 6.602 -6.09 1 95 265 PRO A O 1
ATOM 2059 N N . PHE A 1 266 ? 3.945 5.461 -6.062 1 97.25 266 PHE A N 1
ATOM 2060 C CA . PHE A 1 266 ? 3.51 6.012 -7.34 1 97.25 266 PHE A CA 1
ATOM 2061 C C . PHE A 1 266 ? 2.533 7.16 -7.129 1 97.25 266 PHE A C 1
ATOM 2063 O O . PHE A 1 266 ? 1.988 7.703 -8.094 1 97.25 266 PHE A O 1
ATOM 2070 N N . LEU A 1 267 ? 2.35 7.512 -5.934 1 98.06 267 LEU A N 1
ATOM 2071 C CA . LEU A 1 267 ? 1.295 8.469 -5.617 1 98.06 267 LEU A CA 1
ATOM 2072 C C . LEU A 1 267 ? 1.497 9.773 -6.383 1 98.06 267 LEU A C 1
ATOM 2074 O O . LEU A 1 267 ? 0.55 10.312 -6.961 1 98.06 267 LEU A O 1
ATOM 2078 N N . VAL A 1 268 ? 2.725 10.336 -6.41 1 98.31 268 VAL A N 1
ATOM 2079 C CA . VAL A 1 268 ? 3.006 11.602 -7.094 1 98.31 268 VAL A CA 1
ATOM 2080 C C . VAL A 1 268 ? 2.762 11.445 -8.594 1 98.31 268 VAL A C 1
ATOM 2082 O O . VAL A 1 268 ? 2.18 12.32 -9.227 1 98.31 268 VAL A O 1
ATOM 2085 N N . ASP A 1 269 ? 3.18 10.297 -9.156 1 98.19 269 ASP A N 1
ATOM 2086 C CA . ASP A 1 269 ? 2.93 10.023 -10.57 1 98.19 269 ASP A CA 1
ATOM 2087 C C . ASP A 1 269 ? 1.432 10 -10.867 1 98.19 269 ASP A C 1
ATOM 2089 O O . ASP A 1 269 ? 0.988 10.523 -11.891 1 98.19 269 ASP A O 1
ATOM 2093 N N . TRP A 1 270 ? 0.672 9.352 -9.977 1 98.38 270 TRP A N 1
ATOM 2094 C CA . TRP A 1 270 ? -0.776 9.281 -10.148 1 98.38 270 TRP A CA 1
ATOM 2095 C C . TRP A 1 270 ? -1.402 10.664 -10.023 1 98.38 270 TRP A C 1
ATOM 2097 O O . TRP A 1 270 ? -2.381 10.977 -10.711 1 98.38 270 TRP A O 1
ATOM 2107 N N . ALA A 1 271 ? -0.827 11.5 -9.172 1 98.5 271 ALA A N 1
ATOM 2108 C CA . ALA A 1 271 ? -1.302 12.883 -9.055 1 98.5 271 ALA A CA 1
ATOM 2109 C C . ALA A 1 271 ? -1.059 13.656 -10.352 1 98.5 271 ALA A C 1
ATOM 2111 O O . ALA A 1 271 ? -1.946 14.359 -10.836 1 98.5 271 ALA A O 1
ATOM 2112 N N . VAL A 1 272 ? 0.124 13.531 -10.922 1 98.31 272 VAL A N 1
ATOM 2113 C CA . VAL A 1 272 ? 0.485 14.211 -12.156 1 98.31 272 VAL A CA 1
ATOM 2114 C C . VAL A 1 272 ? -0.449 13.766 -13.281 1 98.31 272 VAL A C 1
ATOM 2116 O O . VAL A 1 272 ? -0.805 14.562 -14.156 1 98.31 272 VAL A O 1
ATOM 2119 N N . LYS A 1 273 ? -0.924 12.508 -13.203 1 98 273 LYS A N 1
ATOM 2120 C CA . LYS A 1 273 ? -1.841 11.969 -14.203 1 98 273 LYS A CA 1
ATOM 2121 C C . LYS A 1 273 ? -3.273 12.422 -13.938 1 98 273 LYS A C 1
ATOM 2123 O O . LYS A 1 273 ? -4.184 12.109 -14.703 1 98 273 LYS A O 1
ATOM 2128 N N . GLY A 1 274 ? -3.51 13.039 -12.812 1 97.81 274 GLY A N 1
ATOM 2129 C CA . GLY A 1 274 ? -4.805 13.641 -12.539 1 97.81 274 GLY A CA 1
ATOM 2130 C C . GLY A 1 274 ? -5.688 12.773 -11.656 1 97.81 274 GLY A C 1
ATOM 2131 O O . GLY A 1 274 ? -6.863 13.078 -11.453 1 97.81 274 GLY A O 1
ATOM 2132 N N . PHE A 1 275 ? -5.133 11.703 -11.016 1 98.19 275 PHE A N 1
ATOM 2133 C CA . PHE A 1 275 ? -5.945 10.766 -10.258 1 98.19 275 PHE A CA 1
ATOM 2134 C C . PHE A 1 275 ? -6.039 11.188 -8.797 1 98.19 275 PHE A C 1
ATOM 2136 O O . PHE A 1 275 ? -6.941 10.75 -8.078 1 98.19 275 PHE A O 1
ATOM 2143 N N . VAL A 1 276 ? -5.105 11.953 -8.336 1 98.56 276 VAL A N 1
ATOM 2144 C CA . VAL A 1 276 ? -5.062 12.492 -6.98 1 98.56 276 VAL A CA 1
ATOM 2145 C C . VAL A 1 276 ? -4.891 14.008 -7.035 1 98.56 276 VAL A C 1
ATOM 2147 O O . VAL A 1 276 ? -4.102 14.523 -7.832 1 98.56 276 VAL A O 1
ATOM 2150 N N . ASP A 1 277 ? -5.59 14.719 -6.164 1 98.69 277 ASP A N 1
ATOM 2151 C CA . ASP A 1 277 ? -5.617 16.172 -6.277 1 98.69 277 ASP A CA 1
ATOM 2152 C C . ASP A 1 277 ? -4.762 16.828 -5.191 1 98.69 277 ASP A C 1
ATOM 2154 O O . ASP A 1 277 ? -4.203 17.906 -5.398 1 98.69 277 ASP A O 1
ATOM 2158 N N . VAL A 1 278 ? -4.715 16.266 -4.016 1 98.81 278 VAL A N 1
ATOM 2159 C CA . VAL A 1 278 ? -4.047 16.844 -2.854 1 98.81 278 VAL A CA 1
ATOM 2160 C C . VAL A 1 278 ? -3.107 15.812 -2.234 1 98.81 278 VAL A C 1
ATOM 2162 O O . VAL A 1 278 ? -3.535 14.711 -1.876 1 98.81 278 VAL A O 1
ATOM 2165 N N . LEU A 1 279 ? -1.863 16.109 -2.109 1 98.75 279 LEU A N 1
ATOM 2166 C CA . LEU A 1 279 ? -0.904 15.219 -1.463 1 98.75 279 LEU A CA 1
ATOM 2167 C C . LEU A 1 279 ? -0.737 15.586 0.01 1 98.75 279 LEU A C 1
ATOM 2169 O O . LEU A 1 279 ? -0.689 16.766 0.362 1 98.75 279 LEU A O 1
ATOM 2173 N N . GLN A 1 280 ? -0.642 14.547 0.833 1 98.44 280 GLN A N 1
ATOM 2174 C CA . GLN A 1 280 ? -0.682 14.797 2.27 1 98.44 280 GLN A CA 1
ATOM 2175 C C . GLN A 1 280 ? 0.394 14 2.998 1 98.44 280 GLN A C 1
ATOM 2177 O O . GLN A 1 280 ? 0.146 13.453 4.074 1 98.44 280 GLN A O 1
ATOM 2182 N N . TYR A 1 281 ? 1.622 13.906 2.475 1 97.62 281 TYR A N 1
ATOM 2183 C CA . TYR A 1 281 ? 2.697 13.297 3.254 1 97.62 281 TYR A CA 1
ATOM 2184 C C . TYR A 1 281 ? 2.871 14.008 4.59 1 97.62 281 TYR A C 1
ATOM 2186 O O . TYR A 1 281 ? 2.465 15.164 4.742 1 97.62 281 TYR A O 1
ATOM 2194 N N . ASP A 1 282 ? 3.469 13.305 5.48 1 97.12 282 ASP A N 1
ATOM 2195 C CA . ASP A 1 282 ? 3.619 13.836 6.832 1 97.12 282 ASP A CA 1
ATOM 2196 C C . ASP A 1 282 ? 4.688 14.922 6.875 1 97.12 282 ASP A C 1
ATOM 2198 O O . ASP A 1 282 ? 5.734 14.797 6.238 1 97.12 282 ASP A O 1
ATOM 2202 N N . ILE A 1 283 ? 4.492 15.945 7.668 1 97.19 283 ILE A N 1
ATOM 2203 C CA . ILE A 1 283 ? 5.387 17.094 7.75 1 97.19 283 ILE A CA 1
ATOM 2204 C C . ILE A 1 283 ? 6.633 16.719 8.547 1 97.19 283 ILE A C 1
ATOM 2206 O O . ILE A 1 283 ? 7.68 17.359 8.414 1 97.19 283 ILE A O 1
ATOM 2210 N N . ILE A 1 284 ? 6.512 15.672 9.43 1 95.69 284 ILE A N 1
ATOM 2211 C CA . ILE A 1 284 ? 7.648 15.266 10.25 1 95.69 284 ILE A CA 1
ATOM 2212 C C . ILE A 1 284 ? 8.445 14.188 9.523 1 95.69 284 ILE A C 1
ATOM 2214 O O . ILE A 1 284 ? 9.68 14.211 9.523 1 95.69 284 ILE A O 1
ATOM 2218 N N . HIS A 1 285 ? 7.809 13.312 8.938 1 92.19 285 HIS A N 1
ATOM 2219 C CA . HIS A 1 285 ? 8.367 12.258 8.102 1 92.19 285 HIS A CA 1
ATOM 2220 C C . HIS A 1 285 ? 7.609 12.148 6.781 1 92.19 285 HIS A C 1
ATOM 2222 O O . HIS A 1 285 ? 6.508 11.594 6.738 1 92.19 285 HIS A O 1
ATOM 2228 N N . PRO A 1 286 ? 8.172 12.719 5.746 1 92.38 286 PRO A N 1
ATOM 2229 C CA . PRO A 1 286 ? 9.594 12.789 5.422 1 92.38 286 PRO A CA 1
ATOM 2230 C C . PRO A 1 286 ? 10.227 14.117 5.809 1 92.38 286 PRO A C 1
ATOM 2232 O O . PRO A 1 286 ? 11.461 14.242 5.824 1 92.38 286 PRO A O 1
ATOM 2235 N N . GLY A 1 287 ? 9.414 15.227 5.961 1 93.06 287 GLY A N 1
ATOM 2236 C CA . GLY A 1 287 ? 10.031 16.391 6.586 1 93.06 287 GLY A CA 1
ATOM 2237 C C . GLY A 1 287 ? 9.836 17.672 5.793 1 93.06 287 GLY A C 1
ATOM 2238 O O . GLY A 1 287 ? 9.227 17.656 4.723 1 93.06 287 GLY A O 1
ATOM 2239 N N . PHE A 1 288 ? 10.414 18.719 6.246 1 95.44 288 PHE A N 1
ATOM 2240 C CA . PHE A 1 288 ? 10.227 20.094 5.777 1 95.44 288 PHE A CA 1
ATOM 2241 C C . PHE A 1 288 ? 10.891 20.297 4.418 1 95.44 288 PHE A C 1
ATOM 2243 O O . PHE A 1 288 ? 10.266 20.781 3.48 1 95.44 288 PHE A O 1
ATOM 2250 N N . THR A 1 289 ? 12.195 19.922 4.285 1 94.44 289 THR A N 1
ATOM 2251 C CA . THR A 1 289 ? 12.945 20.078 3.043 1 94.44 289 THR A CA 1
ATOM 2252 C C . THR A 1 289 ? 12.305 19.25 1.926 1 94.44 289 THR A C 1
ATOM 2254 O O . THR A 1 289 ? 12.219 19.703 0.784 1 94.44 289 THR A O 1
ATOM 2257 N N . PHE A 1 290 ? 11.867 18.078 2.293 1 95.81 290 PHE A N 1
ATOM 2258 C CA . PHE A 1 290 ? 11.141 17.25 1.341 1 95.81 290 PHE A CA 1
ATOM 2259 C C . PHE A 1 290 ? 9.945 18 0.77 1 95.81 290 PHE A C 1
ATOM 2261 O O . PHE A 1 290 ? 9.742 18.016 -0.446 1 95.81 290 PHE A O 1
ATOM 2268 N N . TRP A 1 291 ? 9.195 18.641 1.608 1 96.44 291 TRP A N 1
ATOM 2269 C CA . TRP A 1 291 ? 7.988 19.328 1.177 1 96.44 291 TRP A CA 1
ATOM 2270 C C . TRP A 1 291 ? 8.336 20.578 0.358 1 96.44 291 TRP A C 1
ATOM 2272 O O . TRP A 1 291 ? 7.613 20.938 -0.571 1 96.44 291 TRP A O 1
ATOM 2282 N N . LEU A 1 292 ? 9.414 21.297 0.695 1 94.44 292 LEU A N 1
ATOM 2283 C CA . LEU A 1 292 ? 9.844 22.406 -0.141 1 94.44 292 LEU A CA 1
ATOM 2284 C C . LEU A 1 292 ? 10.109 21.953 -1.569 1 94.44 292 LEU A C 1
ATOM 2286 O O . LEU A 1 292 ? 9.656 22.578 -2.525 1 94.44 292 LEU A O 1
ATOM 2290 N N . GLU A 1 293 ? 10.789 20.812 -1.646 1 94.56 293 GLU A N 1
ATOM 2291 C CA . GLU A 1 293 ? 11.125 20.281 -2.955 1 94.56 293 GLU A CA 1
ATOM 2292 C C . GLU A 1 293 ? 9.891 19.734 -3.666 1 94.56 293 GLU A C 1
ATOM 2294 O O . GLU A 1 293 ? 9.641 20.062 -4.828 1 94.56 293 GLU A O 1
ATOM 2299 N N . LEU A 1 294 ? 9.125 18.938 -2.975 1 97.12 294 LEU A N 1
ATOM 2300 C CA . LEU A 1 294 ? 7.934 18.328 -3.568 1 97.12 294 LEU A CA 1
ATOM 2301 C C . LEU A 1 294 ? 6.902 19.406 -3.922 1 97.12 294 LEU A C 1
ATOM 2303 O O . LEU A 1 294 ? 6.262 19.328 -4.973 1 97.12 294 LEU A O 1
ATOM 2307 N N . GLY A 1 295 ? 6.723 20.375 -3.008 1 97.06 295 GLY A N 1
ATOM 2308 C CA . GLY A 1 295 ? 5.773 21.438 -3.262 1 97.06 295 GLY A CA 1
ATOM 2309 C C . GLY A 1 295 ? 6.047 22.188 -4.555 1 97.06 295 GLY A C 1
ATOM 2310 O O . GLY A 1 295 ? 5.121 22.469 -5.316 1 97.06 295 GLY A O 1
ATOM 2311 N N . ARG A 1 296 ? 7.297 22.5 -4.785 1 93.25 296 ARG A N 1
ATOM 2312 C CA . ARG A 1 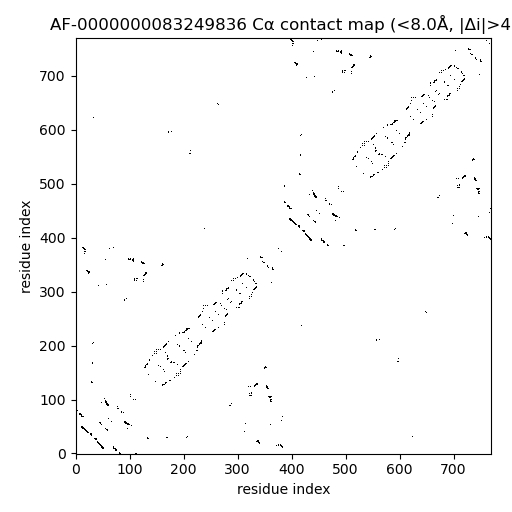296 ? 7.688 23.156 -6.027 1 93.25 296 ARG A CA 1
ATOM 2313 C C . ARG A 1 296 ? 7.324 22.297 -7.238 1 93.25 296 ARG A C 1
ATOM 2315 O O . ARG A 1 296 ? 6.793 22.812 -8.227 1 93.25 296 ARG A O 1
ATOM 2322 N N . LYS A 1 297 ? 7.613 21.062 -7.102 1 96.69 297 LYS A N 1
ATOM 2323 C CA . LYS A 1 297 ? 7.289 20.141 -8.18 1 96.69 297 LYS A CA 1
ATOM 2324 C C . LYS A 1 297 ? 5.781 20.078 -8.414 1 96.69 297 LYS A C 1
ATOM 2326 O O . LYS A 1 297 ? 5.32 20.109 -9.555 1 96.69 297 LYS A O 1
ATOM 2331 N N . LEU A 1 298 ? 5.043 19.938 -7.398 1 98.12 298 LEU A N 1
ATOM 2332 C CA . LEU A 1 298 ? 3.59 19.844 -7.5 1 98.12 298 LEU A CA 1
ATOM 2333 C C . LEU A 1 298 ? 2.994 21.109 -8.094 1 98.12 298 LEU A C 1
ATOM 2335 O O . LEU A 1 298 ? 2.021 21.047 -8.852 1 98.12 298 LEU A O 1
ATOM 2339 N N . ASP A 1 299 ? 3.561 22.281 -7.793 1 97.81 299 ASP A N 1
ATOM 2340 C CA . ASP A 1 299 ? 3.104 23.562 -8.328 1 97.81 299 ASP A CA 1
ATOM 2341 C C . ASP A 1 299 ? 3.201 23.578 -9.852 1 97.81 299 ASP A C 1
ATOM 2343 O O . ASP A 1 299 ? 2.346 24.156 -10.523 1 97.81 299 ASP A O 1
ATOM 2347 N N . GLU A 1 300 ? 4.223 22.953 -10.375 1 97.75 300 GLU A N 1
ATOM 2348 C CA . GLU A 1 300 ? 4.418 22.891 -11.82 1 97.75 300 GLU A CA 1
ATOM 2349 C C . GLU A 1 300 ? 3.275 22.156 -12.5 1 97.75 300 GLU A C 1
ATOM 2351 O O . GLU A 1 300 ? 3.059 22.312 -13.703 1 97.75 300 GLU A O 1
ATOM 2356 N N . HIS A 1 301 ? 2.592 21.359 -11.703 1 98 301 HIS A N 1
ATOM 2357 C CA . HIS A 1 301 ? 1.524 20.547 -12.281 1 98 301 HIS A CA 1
ATOM 2358 C C . HIS A 1 301 ? 0.157 21 -11.781 1 98 301 HIS A C 1
ATOM 2360 O O . HIS A 1 301 ? -0.842 20.297 -11.977 1 98 301 HIS A O 1
ATOM 2366 N N . GLY A 1 302 ? 0.097 22.109 -11.039 1 97.88 302 GLY A N 1
ATOM 2367 C CA . GLY A 1 302 ? -1.166 22.641 -10.547 1 97.88 302 GLY A CA 1
ATOM 2368 C C . GLY A 1 302 ? -1.79 21.797 -9.461 1 97.88 302 GLY A C 1
ATOM 2369 O O . GLY A 1 302 ? -3.008 21.812 -9.273 1 97.88 302 GLY A O 1
ATOM 2370 N N . LEU A 1 303 ? -0.992 21 -8.789 1 98.44 303 LEU A N 1
ATOM 2371 C CA . LEU A 1 303 ? -1.446 20.125 -7.727 1 98.44 303 LEU A CA 1
ATOM 2372 C C . LEU A 1 303 ? -1.416 20.828 -6.379 1 98.44 303 LEU A C 1
ATOM 2374 O O . LEU A 1 303 ? -0.794 21.891 -6.246 1 98.44 303 LEU A O 1
ATOM 2378 N N . ARG A 1 304 ? -2.131 20.281 -5.43 1 98.56 304 ARG A N 1
ATOM 2379 C CA . ARG A 1 304 ? -2.297 20.906 -4.121 1 98.56 304 ARG A CA 1
ATOM 2380 C C . ARG A 1 304 ? -1.547 20.141 -3.043 1 98.56 304 ARG A C 1
ATOM 2382 O O . ARG A 1 304 ? -1.281 18.938 -3.195 1 98.56 304 ARG A O 1
ATOM 2389 N N . THR A 1 305 ? -1.225 20.922 -2.051 1 98.06 305 THR A N 1
ATOM 2390 C CA . THR A 1 305 ? -0.436 20.391 -0.943 1 98.06 305 THR A CA 1
ATOM 2391 C C . THR A 1 305 ? -1.132 20.656 0.39 1 98.06 305 THR A C 1
ATOM 2393 O O . THR A 1 305 ? -1.616 21.766 0.636 1 98.06 305 THR A O 1
ATOM 2396 N N . ALA A 1 306 ? -1.271 19.641 1.212 1 98.31 306 ALA A N 1
ATOM 2397 C CA . ALA A 1 306 ? -1.755 19.766 2.586 1 98.31 306 ALA A CA 1
ATOM 2398 C C . ALA A 1 306 ? -1.048 18.766 3.5 1 98.31 306 ALA A C 1
ATOM 2400 O O . ALA A 1 306 ? -1.61 17.719 3.848 1 98.31 306 ALA A O 1
ATOM 2401 N N . PRO A 1 307 ? 0.143 19.078 3.992 1 97.94 307 PRO A N 1
ATOM 2402 C CA . PRO A 1 307 ? 0.914 18.109 4.789 1 97.94 307 PRO A CA 1
ATOM 2403 C C . PRO A 1 307 ? 0.141 17.594 6 1 97.94 307 PRO A C 1
ATOM 2405 O O . PRO A 1 307 ? -0.486 18.391 6.715 1 97.94 307 PRO A O 1
ATOM 2408 N N . HIS A 1 308 ? 0.214 16.297 6.098 1 96.81 308 HIS A N 1
ATOM 2409 C CA . HIS A 1 308 ? -0.377 15.633 7.25 1 96.81 308 HIS A CA 1
ATOM 2410 C C . HIS A 1 308 ? 0.425 15.906 8.516 1 96.81 308 HIS A C 1
ATOM 2412 O O . HIS A 1 308 ? 1.654 15.992 8.469 1 96.81 308 HIS A O 1
ATOM 2418 N N . CYS A 1 309 ? -0.274 16.141 9.641 1 91.75 309 CYS A N 1
ATOM 2419 C CA . CYS A 1 309 ? 0.373 16.266 10.945 1 91.75 309 CYS A CA 1
ATOM 2420 C C . CYS A 1 309 ? -0.563 15.82 12.062 1 91.75 309 CYS A C 1
ATOM 2422 O O . CYS A 1 309 ? -1.209 16.656 12.703 1 91.75 309 CYS A O 1
ATOM 2424 N N . TYR A 1 310 ? -0.853 14.648 12.156 1 83.38 310 TYR A N 1
ATOM 2425 C CA . TYR A 1 310 ? -1.713 14.227 13.258 1 83.38 310 TYR A CA 1
ATOM 2426 C C . TYR A 1 310 ? -0.891 13.648 14.406 1 83.38 310 TYR A C 1
ATOM 2428 O O . TYR A 1 310 ? -0.014 12.805 14.18 1 83.38 310 TYR A O 1
ATOM 2436 N N . GLY A 1 311 ? -1.14 14.156 15.531 1 85.31 311 GLY A N 1
ATOM 2437 C CA . GLY A 1 311 ? -0.572 13.594 16.75 1 85.31 311 GLY A CA 1
ATOM 2438 C C . GLY A 1 311 ? 0.786 14.172 17.094 1 85.31 311 GLY A C 1
ATOM 2439 O O . GLY A 1 311 ? 1.367 13.828 18.125 1 85.31 311 GLY A O 1
ATOM 2440 N N . ASN A 1 312 ? 1.288 15.008 16.281 1 90.62 312 ASN A N 1
ATOM 2441 C CA . ASN A 1 312 ? 2.566 15.656 16.562 1 90.62 312 ASN A CA 1
ATOM 2442 C C . ASN A 1 312 ? 2.412 17.172 16.688 1 90.62 312 ASN A C 1
ATOM 2444 O O . ASN A 1 312 ? 2.396 17.875 15.68 1 90.62 312 ASN A O 1
ATOM 2448 N N . ALA A 1 313 ? 2.438 17.625 17.922 1 95.06 313 ALA A N 1
ATOM 2449 C CA . ALA A 1 313 ? 2.176 19.031 18.203 1 95.06 313 ALA A CA 1
ATOM 2450 C C . ALA A 1 313 ? 3.172 19.938 17.484 1 95.06 313 ALA A C 1
ATOM 2452 O O . ALA A 1 313 ? 2.803 21 16.984 1 95.06 313 ALA A O 1
ATOM 2453 N N . TYR A 1 314 ? 4.438 19.531 17.469 1 97.38 314 TYR A N 1
ATOM 2454 C CA . TYR A 1 314 ? 5.465 20.344 16.828 1 97.38 314 TYR A CA 1
ATOM 2455 C C . TYR A 1 314 ? 5.156 20.547 15.344 1 97.38 314 TYR A C 1
ATOM 2457 O O . TYR A 1 314 ? 5.281 21.656 14.82 1 97.38 314 TYR A O 1
ATOM 2465 N N . GLY A 1 315 ? 4.68 19.5 14.664 1 97.25 315 GLY A N 1
ATOM 2466 C CA . GLY A 1 315 ? 4.391 19.516 13.234 1 97.25 315 GLY A CA 1
ATOM 2467 C C . GLY A 1 315 ? 3.279 20.469 12.859 1 97.25 315 GLY A C 1
ATOM 2468 O O . GLY A 1 315 ? 3.273 21.031 11.758 1 97.25 315 GLY A O 1
ATOM 2469 N N . ILE A 1 316 ? 2.369 20.75 13.789 1 97.31 316 ILE A N 1
ATOM 2470 C CA . ILE A 1 316 ? 1.267 21.672 13.562 1 97.31 316 ILE A CA 1
ATOM 2471 C C . ILE A 1 316 ? 1.817 23.062 13.234 1 97.31 316 ILE A C 1
ATOM 2473 O O . ILE A 1 316 ? 1.421 23.672 12.242 1 97.31 316 ILE A O 1
ATOM 2477 N N . TYR A 1 317 ? 2.791 23.453 13.953 1 97.5 317 TYR A N 1
ATOM 2478 C CA . TYR A 1 317 ? 3.258 24.828 13.891 1 97.5 317 TYR A CA 1
ATOM 2479 C C . TYR A 1 317 ? 4.254 25.016 12.758 1 97.5 317 TYR A C 1
ATOM 2481 O O . TYR A 1 317 ? 4.23 26.047 12.062 1 97.5 317 TYR A O 1
ATOM 2489 N N . VAL A 1 318 ? 5.02 23.984 12.469 1 97.44 318 VAL A N 1
ATOM 2490 C CA . VAL A 1 318 ? 6.066 24.172 11.469 1 97.44 318 VAL A CA 1
ATOM 2491 C C . VAL A 1 318 ? 5.465 24.078 10.07 1 97.44 318 VAL A C 1
ATOM 2493 O O . VAL A 1 318 ? 6.031 24.594 9.102 1 97.44 318 VAL A O 1
ATOM 2496 N N . SER A 1 319 ? 4.34 23.422 9.906 1 97.75 319 SER A N 1
ATOM 2497 C CA . SER A 1 319 ? 3.73 23.188 8.602 1 97.75 319 SER A CA 1
ATOM 2498 C C . SER A 1 319 ? 3.393 24.5 7.898 1 97.75 319 SER A C 1
ATOM 2500 O O . SER A 1 319 ? 3.609 24.641 6.695 1 97.75 319 SER A O 1
ATOM 2502 N N . GLY A 1 320 ? 2.934 25.469 8.664 1 97.31 320 GLY A N 1
ATOM 2503 C CA . GLY A 1 320 ? 2.502 26.734 8.086 1 97.31 320 GLY A CA 1
ATOM 2504 C C . GLY A 1 320 ? 3.639 27.531 7.469 1 97.31 320 GLY A C 1
ATOM 2505 O O . GLY A 1 320 ? 3.412 28.391 6.617 1 97.31 320 GLY A O 1
ATOM 2506 N N . HIS A 1 321 ? 4.812 27.281 7.887 1 97.44 321 HIS A N 1
ATOM 2507 C CA . HIS A 1 321 ? 5.973 28.016 7.398 1 97.44 321 HIS A CA 1
ATOM 2508 C C . HIS A 1 321 ? 6.277 27.656 5.945 1 97.44 321 HIS A C 1
ATOM 2510 O O . HIS A 1 321 ? 7.055 28.344 5.281 1 97.44 321 HIS A O 1
ATOM 2516 N N . LEU A 1 322 ? 5.645 26.594 5.426 1 96.62 322 LEU A N 1
ATOM 2517 C CA . LEU A 1 322 ? 5.824 26.172 4.043 1 96.62 322 LEU A CA 1
ATOM 2518 C C . LEU A 1 322 ? 4.98 27.031 3.102 1 96.62 322 LEU A C 1
ATOM 2520 O O . LEU A 1 322 ? 5.262 27.109 1.902 1 96.62 322 LEU A O 1
ATOM 2524 N N . ALA A 1 323 ? 3.945 27.641 3.58 1 96.81 323 ALA A N 1
ATOM 2525 C CA . ALA A 1 323 ? 2.854 28.172 2.775 1 96.81 323 ALA A CA 1
ATOM 2526 C C . ALA A 1 323 ? 3.365 29.203 1.776 1 96.81 323 ALA A C 1
ATOM 2528 O O . ALA A 1 323 ? 3.021 29.156 0.593 1 96.81 323 ALA A O 1
ATOM 2529 N N . PRO A 1 324 ? 4.246 30.125 2.191 1 95.38 324 PRO A N 1
ATOM 2530 C CA . PRO A 1 324 ? 4.695 31.141 1.228 1 95.38 324 PRO A CA 1
ATOM 2531 C C . PRO A 1 324 ? 5.527 30.547 0.095 1 95.38 324 PRO A C 1
ATOM 2533 O O . PRO A 1 324 ? 5.691 31.172 -0.953 1 95.38 324 PRO A O 1
ATOM 2536 N N . SER A 1 325 ? 6.062 29.312 0.303 1 94.94 325 SER A N 1
ATOM 2537 C CA . SER A 1 325 ? 6.973 28.703 -0.665 1 94.94 325 SER A CA 1
ATOM 2538 C C . SER A 1 325 ? 6.227 27.781 -1.614 1 94.94 325 SER A C 1
ATOM 2540 O O . SER A 1 325 ? 6.809 27.266 -2.574 1 94.94 325 SER A O 1
ATOM 2542 N N . ILE A 1 326 ? 4.973 27.5 -1.377 1 96.62 326 ILE A N 1
ATOM 2543 C CA . ILE A 1 326 ? 4.188 26.562 -2.154 1 96.62 326 ILE A CA 1
ATOM 2544 C C . ILE A 1 326 ? 2.877 27.203 -2.596 1 96.62 326 ILE A C 1
ATOM 2546 O O . ILE A 1 326 ? 1.983 27.438 -1.777 1 96.62 326 ILE A O 1
ATOM 2550 N N . ALA A 1 327 ? 2.744 27.453 -3.863 1 96.5 327 ALA A N 1
ATOM 2551 C CA . ALA A 1 327 ? 1.571 28.141 -4.406 1 96.5 327 ALA A CA 1
ATOM 2552 C C . ALA A 1 327 ? 0.3 27.344 -4.137 1 96.5 327 ALA A C 1
ATOM 2554 O O . ALA A 1 327 ? -0.75 27.906 -3.838 1 96.5 327 ALA A O 1
ATOM 2555 N N . GLY A 1 328 ? 0.382 26.047 -4.176 1 98.12 328 GLY A N 1
ATOM 2556 C CA . GLY A 1 328 ? -0.778 25.172 -4.035 1 98.12 328 GLY A CA 1
ATOM 2557 C C . GLY A 1 328 ? -1.045 24.766 -2.602 1 98.12 328 GLY A C 1
ATOM 2558 O O . GLY A 1 328 ? -1.854 23.859 -2.35 1 98.12 328 GLY A O 1
ATOM 2559 N N . PHE A 1 329 ? -0.37 25.406 -1.643 1 98.12 329 PHE A N 1
ATOM 2560 C CA . PHE A 1 329 ? -0.554 25.047 -0.242 1 98.12 329 PHE A CA 1
ATOM 2561 C C . PHE A 1 329 ? -1.994 25.281 0.195 1 98.12 329 PHE A C 1
ATOM 2563 O O . PHE A 1 329 ? -2.529 26.375 0.007 1 98.12 329 PHE A O 1
ATOM 2570 N N . GLN A 1 330 ? -2.621 24.281 0.82 1 98.56 330 GLN A N 1
ATOM 2571 C CA . GLN A 1 330 ? -4.051 24.359 1.092 1 98.56 330 GLN A CA 1
ATOM 2572 C C . GLN A 1 330 ? -4.312 24.688 2.559 1 98.56 330 GLN A C 1
ATOM 2574 O O . GLN A 1 330 ? -4.949 25.703 2.873 1 98.56 330 GLN A O 1
ATOM 2579 N N . PHE A 1 331 ? -3.756 23.797 3.461 1 98.56 331 PHE A N 1
ATOM 2580 C CA . PHE A 1 331 ? -4.168 23.922 4.852 1 98.56 331 PHE A CA 1
ATOM 2581 C C . PHE A 1 331 ? -3.068 23.453 5.793 1 98.56 331 PHE A C 1
ATOM 2583 O O . PHE A 1 331 ? -2.322 22.531 5.465 1 98.56 331 PHE A O 1
ATOM 2590 N N . VAL A 1 332 ? -3.023 24.062 6.957 1 98.44 332 VAL A N 1
ATOM 2591 C CA . VAL A 1 332 ? -2.416 23.438 8.125 1 98.44 332 VAL A CA 1
ATOM 2592 C C . VAL A 1 332 ? -3.432 22.531 8.82 1 98.44 332 VAL A C 1
ATOM 2594 O O . VAL A 1 332 ? -4.574 22.938 9.055 1 98.44 332 VAL A O 1
ATOM 2597 N N . GLU A 1 333 ? -3.043 21.281 9.039 1 98.44 333 GLU A N 1
ATOM 2598 C CA . GLU A 1 333 ? -3.848 20.391 9.859 1 98.44 333 GLU A CA 1
ATOM 2599 C C . GLU A 1 333 ? -3.668 20.688 11.352 1 98.44 333 GLU A C 1
ATOM 2601 O O . GLU A 1 333 ? -2.561 20.578 11.883 1 98.44 333 GLU A O 1
ATOM 2606 N N . TRP A 1 334 ? -4.766 21.047 12.047 1 97.88 334 TRP A N 1
ATOM 2607 C CA . TRP A 1 334 ? -4.656 21.469 13.438 1 97.88 334 TRP A CA 1
ATOM 2608 C C . TRP A 1 334 ? -5.227 20.406 14.375 1 97.88 334 TRP A C 1
ATOM 2610 O O . TRP A 1 334 ? -6.426 20.109 14.336 1 97.88 334 TRP A O 1
ATOM 2620 N N . ASP A 1 335 ? -4.414 19.734 15.078 1 96.75 335 ASP A N 1
ATOM 2621 C CA . ASP A 1 335 ? -4.754 18.906 16.234 1 96.75 335 ASP A CA 1
ATOM 2622 C C . ASP A 1 335 ? -4.57 19.688 17.531 1 96.75 335 ASP A C 1
ATOM 2624 O O . ASP A 1 335 ? -3.459 20.109 17.859 1 96.75 335 ASP A O 1
ATOM 2628 N N . ASP A 1 336 ? -5.59 19.891 18.328 1 96.06 336 ASP A N 1
ATOM 2629 C CA . ASP A 1 336 ? -5.578 20.75 19.5 1 96.06 336 ASP A CA 1
ATOM 2630 C C . ASP A 1 336 ? -4.801 20.109 20.641 1 96.06 336 ASP A C 1
ATOM 2632 O O . ASP A 1 336 ? -5.395 19.531 21.562 1 96.06 336 ASP A O 1
ATOM 2636 N N . ILE A 1 337 ? -3.502 20.25 20.609 1 97.12 337 ILE A N 1
ATOM 2637 C CA . ILE A 1 337 ? -2.607 19.609 21.562 1 97.12 337 ILE A CA 1
ATOM 2638 C C . ILE A 1 337 ? -1.787 20.656 22.312 1 97.12 337 ILE A C 1
ATOM 2640 O O . ILE A 1 337 ? -1.329 21.641 21.703 1 97.12 337 ILE A O 1
ATOM 2644 N N . THR A 1 338 ? -1.568 20.438 23.562 1 96.75 338 THR A N 1
ATOM 2645 C CA . THR A 1 338 ? -0.635 21.219 24.359 1 96.75 338 THR A CA 1
ATOM 2646 C C . THR A 1 338 ? 0.5 20.344 24.875 1 96.75 338 THR A C 1
ATOM 2648 O O . THR A 1 338 ? 0.261 19.25 25.375 1 96.75 338 THR A O 1
ATOM 2651 N N . ILE A 1 339 ? 1.7 20.781 24.766 1 97.69 339 ILE A N 1
ATOM 2652 C CA . ILE A 1 339 ? 2.879 20.078 25.234 1 97.69 339 ILE A CA 1
ATOM 2653 C C . ILE A 1 339 ? 3.555 20.875 26.344 1 97.69 339 ILE A C 1
ATOM 2655 O O . ILE A 1 339 ? 3.828 22.062 26.188 1 97.69 339 ILE A O 1
ATOM 2659 N N . GLY A 1 340 ? 3.836 20.188 27.453 1 97.31 340 GLY A N 1
ATOM 2660 C CA . GLY A 1 340 ? 4.562 20.844 28.531 1 97.31 340 GLY A CA 1
ATOM 2661 C C . GLY A 1 340 ? 5.938 21.328 28.109 1 97.31 340 GLY A C 1
ATOM 2662 O O . GLY A 1 340 ? 6.723 20.578 27.531 1 97.31 340 GLY A O 1
ATOM 2663 N N . GLY A 1 341 ? 6.195 22.656 28.359 1 97.75 341 GLY A N 1
ATOM 2664 C CA . GLY A 1 341 ? 7.512 23.203 28.078 1 97.75 341 GLY A CA 1
ATOM 2665 C C . GLY A 1 341 ? 7.648 23.734 26.656 1 97.75 341 GLY A C 1
ATOM 2666 O O . GLY A 1 341 ? 8.688 24.281 26.297 1 97.75 341 GLY A O 1
ATOM 2667 N N . MET A 1 342 ? 6.648 23.562 25.859 1 98.06 342 MET A N 1
ATOM 2668 C CA . MET A 1 342 ? 6.598 24.109 24.5 1 98.06 342 MET A CA 1
ATOM 2669 C C . MET A 1 342 ? 5.512 25.172 24.406 1 98.06 342 MET A C 1
ATOM 2671 O O . MET A 1 342 ? 4.332 24.859 24.281 1 98.06 342 MET A O 1
ATOM 2675 N N . ASP A 1 343 ? 5.941 26.375 24.406 1 98.06 343 ASP A N 1
ATOM 2676 C CA . ASP A 1 343 ? 5.016 27.516 24.375 1 98.06 343 ASP A CA 1
ATOM 2677 C C . ASP A 1 343 ? 4.727 27.938 22.938 1 98.06 343 ASP A C 1
ATOM 2679 O O . ASP A 1 343 ? 5.613 28.453 22.25 1 98.06 343 ASP A O 1
ATOM 2683 N N . ALA A 1 344 ? 3.525 27.75 22.562 1 97.44 344 ALA A N 1
ATOM 2684 C CA . ALA A 1 344 ? 3.082 28.125 21.219 1 97.44 344 ALA A CA 1
ATOM 2685 C C . ALA A 1 344 ? 2.045 29.25 21.281 1 97.44 344 ALA A C 1
ATOM 2687 O O . ALA A 1 344 ? 1.272 29.438 20.344 1 97.44 344 ALA A O 1
ATOM 2688 N N . SER A 1 345 ? 2.008 30.031 22.312 1 97.19 345 SER A N 1
ATOM 2689 C CA . SER A 1 345 ? 0.949 31 22.578 1 97.19 345 SER A CA 1
ATOM 2690 C C . SER A 1 345 ? 1 32.156 21.594 1 97.19 345 SER A C 1
ATOM 2692 O O . SER A 1 345 ? 0.04 32.938 21.484 1 97.19 345 SER A O 1
ATOM 2694 N N . ALA A 1 346 ? 2.107 32.312 20.875 1 97.56 346 ALA A N 1
ATOM 2695 C CA . ALA A 1 346 ? 2.209 33.375 19.875 1 97.56 346 ALA A CA 1
ATOM 2696 C C . ALA A 1 346 ? 1.372 33.031 18.641 1 97.56 346 ALA A C 1
ATOM 2698 O O . ALA A 1 346 ? 1.082 33.938 17.828 1 97.56 346 ALA A O 1
ATOM 2699 N N . TYR A 1 347 ? 1.102 31.734 18.469 1 97.94 347 TYR A N 1
ATOM 2700 C CA . TYR A 1 347 ? 0.227 31.312 17.375 1 97.94 347 TYR A CA 1
ATOM 2701 C C . TYR A 1 347 ? -1.238 31.5 17.75 1 97.94 347 TYR A C 1
ATOM 2703 O O . TYR A 1 347 ? -1.625 31.312 18.906 1 97.94 347 TYR A O 1
ATOM 2711 N N . GLN A 1 348 ? -2.029 31.906 16.75 1 96.94 348 GLN A N 1
ATOM 2712 C CA . GLN A 1 348 ? -3.459 32.094 16.984 1 96.94 348 GLN A CA 1
ATOM 2713 C C . GLN A 1 348 ? -4.277 31.516 15.82 1 96.94 348 GLN A C 1
ATOM 2715 O O . GLN A 1 348 ? -3.811 31.5 14.68 1 96.94 348 GLN A O 1
ATOM 2720 N N . ILE A 1 349 ? -5.387 31 16.156 1 98.19 349 ILE A N 1
ATOM 2721 C CA . ILE A 1 349 ? -6.379 30.609 15.156 1 98.19 349 ILE A CA 1
ATOM 2722 C C . ILE A 1 349 ? -7.5 31.641 15.117 1 98.19 349 ILE A C 1
ATOM 2724 O O . ILE A 1 349 ? -8.109 31.953 16.141 1 98.19 349 ILE A O 1
ATOM 2728 N N . ARG A 1 350 ? -7.711 32.219 13.898 1 98 350 ARG A N 1
ATOM 2729 C CA . ARG A 1 350 ? -8.75 33.25 13.719 1 98 350 ARG A CA 1
ATOM 2730 C C . ARG A 1 350 ? -9.492 33.031 12.406 1 98 350 ARG A C 1
ATOM 2732 O O . ARG A 1 350 ? -8.898 33.094 11.328 1 98 350 ARG A O 1
ATOM 2739 N N . GLU A 1 351 ? -10.734 32.781 12.508 1 98.06 351 GLU A N 1
ATOM 2740 C CA . GLU A 1 351 ? -11.633 32.719 11.367 1 98.06 351 GLU A CA 1
ATOM 2741 C C . GLU A 1 351 ? -11.109 31.75 10.305 1 98.06 351 GLU A C 1
ATOM 2743 O O . GLU A 1 351 ? -11.008 32.094 9.133 1 98.06 351 GLU A O 1
ATOM 2748 N N . GLY A 1 352 ? -10.648 30.641 10.766 1 98.44 352 GLY A N 1
ATOM 2749 C CA . GLY A 1 352 ? -10.266 29.562 9.859 1 98.44 352 GLY A CA 1
ATOM 2750 C C . GLY A 1 352 ? -8.828 29.656 9.391 1 98.44 352 GLY A C 1
ATOM 2751 O O . GLY A 1 352 ? -8.406 28.922 8.508 1 98.44 352 GLY A O 1
ATOM 2752 N N . THR A 1 353 ? -8.023 30.578 9.977 1 98.44 353 THR A N 1
ATOM 2753 C CA . THR A 1 353 ? -6.621 30.734 9.594 1 98.44 353 THR A CA 1
ATOM 2754 C C . THR A 1 353 ? -5.719 30.656 10.828 1 98.44 353 THR A C 1
ATOM 2756 O O . THR A 1 353 ? -6.141 31.016 11.93 1 98.44 353 THR A O 1
ATOM 2759 N N . MET A 1 354 ? -4.598 30.109 10.602 1 98.38 354 MET A N 1
ATOM 2760 C CA . MET A 1 354 ? -3.525 30.188 11.594 1 98.38 354 MET A CA 1
ATOM 2761 C C . MET A 1 354 ? -2.66 31.422 11.359 1 98.38 354 MET A C 1
ATOM 2763 O O . MET A 1 354 ? -2.082 31.594 10.289 1 98.38 354 MET A O 1
ATOM 2767 N N . LEU A 1 355 ? -2.596 32.25 12.352 1 98.31 355 LEU A N 1
ATOM 2768 C CA . LEU A 1 355 ? -1.686 33.406 12.328 1 98.31 355 LEU A CA 1
ATOM 2769 C C . LEU A 1 355 ? -0.304 33 12.836 1 98.31 355 LEU A C 1
ATOM 2771 O O . LEU A 1 355 ? -0.152 32.625 14.008 1 98.31 355 LEU A O 1
ATOM 2775 N N . ILE A 1 356 ? 0.667 33.062 11.992 1 97.94 356 ILE A N 1
ATOM 2776 C CA . ILE A 1 356 ? 2.033 32.656 12.32 1 97.94 356 ILE A CA 1
ATOM 2777 C C . ILE A 1 356 ? 2.826 33.875 12.773 1 97.94 356 ILE A C 1
ATOM 2779 O O . ILE A 1 356 ? 2.869 34.906 12.078 1 97.94 356 ILE A O 1
ATOM 2783 N N . PRO A 1 357 ? 3.443 33.812 13.938 1 96.81 357 PRO A N 1
ATOM 2784 C CA . PRO A 1 357 ? 4.16 35 14.461 1 96.81 357 PRO A CA 1
ATOM 2785 C C . PRO A 1 357 ? 5.43 35.312 13.672 1 96.81 357 PRO A C 1
ATOM 2787 O O . PRO A 1 357 ? 6.062 34.375 13.133 1 96.81 357 PRO A O 1
ATOM 2790 N N . SER A 1 358 ? 5.781 36.562 13.594 1 94.94 358 SER A N 1
ATOM 2791 C CA . SER A 1 358 ? 7.047 37 13.008 1 94.94 358 SER A CA 1
ATOM 2792 C C . SER A 1 358 ? 8.188 36.906 14.016 1 94.94 358 SER A C 1
ATOM 2794 O O . SER A 1 358 ? 8.922 37.875 14.227 1 94.94 358 SER A O 1
ATOM 2796 N N . LEU A 1 359 ? 8.258 35.875 14.703 1 96.44 359 LEU A N 1
ATOM 2797 C CA . LEU A 1 359 ? 9.305 35.625 15.68 1 96.44 359 LEU A CA 1
ATOM 2798 C C . LEU A 1 359 ? 10.414 34.75 15.07 1 96.44 359 LEU A C 1
ATOM 2800 O O . LEU A 1 359 ? 10.172 34.031 14.109 1 96.44 359 LEU A O 1
ATOM 2804 N N . PRO A 1 360 ? 11.641 34.938 15.617 1 97.38 360 PRO A N 1
ATOM 2805 C CA . PRO A 1 360 ? 12.75 34.156 15.078 1 97.38 360 PRO A CA 1
ATOM 2806 C C . PRO A 1 360 ? 12.508 32.656 15.18 1 97.38 360 PRO A C 1
ATOM 2808 O O . PRO A 1 360 ? 11.883 32.188 16.141 1 97.38 360 PRO A O 1
ATOM 2811 N N . GLY A 1 361 ? 13.062 31.859 14.211 1 97.94 361 GLY A N 1
ATOM 2812 C CA . GLY A 1 361 ? 12.82 30.422 14.18 1 97.94 361 GLY A CA 1
ATOM 2813 C C . GLY A 1 361 ? 11.383 30.062 13.875 1 97.94 361 GLY A C 1
ATOM 2814 O O . GLY A 1 361 ? 10.742 30.703 13.039 1 97.94 361 GLY A O 1
ATOM 2815 N N . PHE A 1 362 ? 10.914 29.062 14.516 1 98.38 362 PHE A N 1
ATOM 2816 C CA . PHE A 1 362 ? 9.531 28.641 14.305 1 98.38 362 PHE A CA 1
ATOM 2817 C C . PHE A 1 362 ? 8.594 29.359 15.266 1 98.38 362 PHE A C 1
ATOM 2819 O O . PHE A 1 362 ? 7.422 29 15.383 1 98.38 362 PHE A O 1
ATOM 2826 N N . GLY A 1 363 ? 9.133 30.281 15.977 1 97.81 363 GLY A N 1
ATOM 2827 C CA . GLY A 1 363 ? 8.32 31.094 16.875 1 97.81 363 GLY A CA 1
ATOM 2828 C C . GLY A 1 363 ? 7.844 30.344 18.094 1 97.81 363 GLY A C 1
ATOM 2829 O O . GLY A 1 363 ? 6.938 30.797 18.797 1 97.81 363 GLY A O 1
ATOM 2830 N N . LEU A 1 364 ? 8.359 29.156 18.359 1 98.31 364 LEU A N 1
ATOM 2831 C CA . LEU A 1 364 ? 8.07 28.359 19.547 1 98.31 364 LEU A CA 1
ATOM 2832 C C . LEU A 1 364 ? 9.086 28.641 20.656 1 98.31 364 LEU A C 1
ATOM 2834 O O . LEU A 1 364 ? 10.281 28.797 20.391 1 98.31 364 LEU A O 1
ATOM 2838 N N . GLN A 1 365 ? 8.57 28.781 21.812 1 97.88 365 GLN A N 1
ATOM 2839 C CA . GLN A 1 365 ? 9.453 28.984 22.969 1 97.88 365 GLN A CA 1
ATOM 2840 C C . GLN A 1 365 ? 9.492 27.734 23.844 1 97.88 365 GLN A C 1
ATOM 2842 O O . GLN A 1 365 ? 8.453 27.297 24.344 1 97.88 365 GLN A O 1
ATOM 2847 N N . PHE A 1 366 ? 10.688 27.234 24.047 1 98.25 366 PHE A N 1
ATOM 2848 C CA . PHE A 1 366 ? 10.859 26.062 24.906 1 98.25 366 PHE A CA 1
ATOM 2849 C C . PHE A 1 366 ? 11.398 26.453 26.266 1 98.25 366 PHE A C 1
ATOM 2851 O O . PHE A 1 366 ? 12.203 27.391 26.375 1 98.25 366 PHE A O 1
ATOM 2858 N N . ASP A 1 367 ? 10.93 25.781 27.266 1 98.12 367 ASP A N 1
ATOM 2859 C CA . ASP A 1 367 ? 11.469 25.938 28.609 1 98.12 367 ASP A CA 1
ATOM 2860 C C . ASP A 1 367 ? 12.812 25.234 28.75 1 98.12 367 ASP A C 1
ATOM 2862 O O . ASP A 1 367 ? 12.852 24.016 28.984 1 98.12 367 ASP A O 1
ATOM 2866 N N . ASP A 1 368 ? 13.812 26 28.766 1 97.56 368 ASP A N 1
ATOM 2867 C CA . ASP A 1 368 ? 15.164 25.453 28.75 1 97.56 368 ASP A CA 1
ATOM 2868 C C . ASP A 1 368 ? 15.414 24.594 29.984 1 97.56 368 ASP A C 1
ATOM 2870 O O . ASP A 1 368 ? 16.031 23.531 29.875 1 97.56 368 ASP A O 1
ATOM 2874 N N . GLU A 1 369 ? 14.969 25.078 31.125 1 97.19 369 GLU A N 1
ATOM 2875 C CA . GLU A 1 369 ? 15.203 24.344 32.375 1 97.19 369 GLU A CA 1
ATOM 2876 C C . GLU A 1 369 ? 14.445 23.016 32.375 1 97.19 369 GLU A C 1
ATOM 2878 O O . GLU A 1 369 ? 15.008 21.969 32.688 1 97.19 369 GLU A O 1
ATOM 2883 N N . LEU A 1 370 ? 13.25 23.141 32.031 1 96.62 370 LEU A N 1
ATOM 2884 C CA . LEU A 1 370 ? 12.453 21.922 31.938 1 96.62 370 LEU A CA 1
ATOM 2885 C C . LEU A 1 370 ? 13.047 20.938 30.938 1 96.62 370 LEU A C 1
ATOM 2887 O O . LEU A 1 370 ? 13.094 19.734 31.188 1 96.62 370 LEU A O 1
ATOM 2891 N N . PHE A 1 371 ? 13.469 21.422 29.844 1 97.88 371 PHE A N 1
ATOM 2892 C CA . PHE A 1 371 ? 14.047 20.578 28.797 1 97.88 371 PHE A CA 1
ATOM 2893 C C . PHE A 1 371 ? 15.289 19.859 29.312 1 97.88 371 PHE A C 1
ATOM 2895 O O . PHE A 1 371 ? 15.469 18.672 29.062 1 97.88 371 PHE A O 1
ATOM 2902 N N . THR A 1 372 ? 16.109 20.609 29.969 1 97.31 372 THR A N 1
ATOM 2903 C CA . THR A 1 372 ? 17.328 20.016 30.516 1 97.31 372 THR A CA 1
ATOM 2904 C C . THR A 1 372 ? 16.984 18.891 31.5 1 97.31 372 THR A C 1
ATOM 2906 O O . THR A 1 372 ? 17.609 17.828 31.469 1 97.31 372 THR A O 1
ATOM 2909 N N . HIS A 1 373 ? 16.062 19.172 32.312 1 97.12 373 HIS A N 1
ATOM 2910 C CA . HIS A 1 373 ? 15.625 18.156 33.25 1 97.12 373 HIS A CA 1
ATOM 2911 C C . HIS A 1 373 ? 15.109 16.906 32.562 1 97.12 373 HIS A C 1
ATOM 2913 O O . HIS A 1 373 ? 15.438 15.789 32.938 1 97.12 373 HIS A O 1
ATOM 2919 N N . GLN A 1 374 ? 14.281 17.109 31.531 1 96.81 374 GLN A N 1
ATOM 2920 C CA . GLN A 1 374 ? 13.703 15.984 30.797 1 96.81 374 GLN A CA 1
ATOM 2921 C C . GLN A 1 374 ? 14.773 15.227 30.016 1 96.81 374 GLN A C 1
ATOM 2923 O O . GLN A 1 374 ? 14.711 14 29.891 1 96.81 374 GLN A O 1
ATOM 2928 N N . SER A 1 375 ? 15.695 15.93 29.453 1 97.06 375 SER A N 1
ATOM 2929 C CA . SER A 1 375 ? 16.797 15.297 28.75 1 97.06 375 SER A CA 1
ATOM 2930 C C . SER A 1 375 ? 17.594 14.375 29.672 1 97.06 375 SER A C 1
ATOM 2932 O O . SER A 1 375 ? 18 13.281 29.266 1 97.06 375 SER A O 1
ATOM 2934 N N . ALA A 1 376 ? 17.781 14.789 30.844 1 96.44 376 ALA A N 1
ATOM 2935 C CA . ALA A 1 376 ? 18.5 13.984 31.828 1 96.44 376 ALA A CA 1
ATOM 2936 C C . ALA A 1 376 ? 17.672 12.773 32.25 1 96.44 376 ALA A C 1
ATOM 2938 O O . ALA A 1 376 ? 18.219 11.688 32.469 1 96.44 376 ALA A O 1
ATOM 2939 N N . ALA A 1 377 ? 16.422 12.898 32.375 1 95.56 377 ALA A N 1
ATOM 2940 C CA . ALA A 1 377 ? 15.531 11.867 32.906 1 95.56 377 ALA A CA 1
ATOM 2941 C C . ALA A 1 377 ? 15.195 10.82 31.844 1 95.56 377 ALA A C 1
ATOM 2943 O O . ALA A 1 377 ? 15.156 9.625 32.125 1 95.56 377 ALA A O 1
ATOM 2944 N N . ASN A 1 378 ? 14.867 11.203 30.625 1 91.81 378 ASN A N 1
ATOM 2945 C CA . ASN A 1 378 ? 14.312 10.289 29.625 1 91.81 378 ASN A CA 1
ATOM 2946 C C . ASN A 1 378 ? 14.961 10.492 28.266 1 91.81 378 ASN A C 1
ATOM 2948 O O . ASN A 1 378 ? 14.422 10.062 27.25 1 91.81 378 ASN A O 1
ATOM 2952 N N . GLY A 1 379 ? 16.062 11.219 28.188 1 96.81 379 GLY A N 1
ATOM 2953 C CA . GLY A 1 379 ? 16.75 11.484 26.938 1 96.81 379 GLY A CA 1
ATOM 2954 C C . GLY A 1 379 ? 18.25 11.211 27 1 96.81 379 GLY A C 1
ATOM 2955 O O . GLY A 1 379 ? 18.672 10.18 27.531 1 96.81 379 GLY A O 1
ATOM 2956 N N . TRP A 1 380 ? 18.984 12.039 26.297 1 97.5 380 TRP A N 1
ATOM 2957 C CA . TRP A 1 380 ? 20.438 11.93 26.297 1 97.5 380 TRP A CA 1
ATOM 2958 C C . TRP A 1 380 ? 21.078 13.242 25.844 1 97.5 380 TRP A C 1
ATOM 2960 O O . TRP A 1 380 ? 20.406 14.109 25.281 1 97.5 380 TRP A O 1
ATOM 2970 N N . THR A 1 381 ? 22.266 13.406 26.234 1 96.69 381 THR A N 1
ATOM 2971 C CA . THR A 1 381 ? 23.094 14.547 25.859 1 96.69 381 THR A CA 1
ATOM 2972 C C . THR A 1 381 ? 24.406 14.078 25.234 1 96.69 381 THR A C 1
ATOM 2974 O O . THR A 1 381 ? 25.031 13.125 25.703 1 96.69 381 THR A O 1
ATOM 2977 N N . MET A 1 382 ? 24.719 14.688 24.078 1 96.19 382 MET A N 1
ATOM 2978 C CA . MET A 1 382 ? 25.984 14.43 23.406 1 96.19 382 MET A CA 1
ATOM 2979 C C . MET A 1 382 ? 26.766 15.727 23.203 1 96.19 382 MET A C 1
ATOM 2981 O O . MET A 1 382 ? 26.25 16.688 22.625 1 96.19 382 MET A O 1
ATOM 2985 N N . GLU A 1 383 ? 27.953 15.781 23.688 1 93.5 383 GLU A N 1
ATOM 2986 C CA . GLU A 1 383 ? 28.766 16.984 23.562 1 93.5 383 GLU A CA 1
ATOM 2987 C C . GLU A 1 383 ? 30.156 16.656 23.031 1 93.5 383 GLU A C 1
ATOM 2989 O O . GLU A 1 383 ? 30.641 15.531 23.188 1 93.5 383 GLU A O 1
ATOM 2994 N N . ARG A 1 384 ? 30.672 17.625 22.234 1 83.5 384 ARG A N 1
ATOM 2995 C CA . ARG A 1 384 ? 32.031 17.484 21.719 1 83.5 384 ARG A CA 1
ATOM 2996 C C . ARG A 1 384 ? 33 17.234 22.859 1 83.5 384 ARG A C 1
ATOM 2998 O O . ARG A 1 384 ? 32.938 17.859 23.922 1 83.5 384 ARG A O 1
ATOM 3005 N N . GLY A 1 385 ? 33.781 16.031 22.859 1 65 385 GLY A N 1
ATOM 3006 C CA . GLY A 1 385 ? 34.844 15.781 23.812 1 65 385 GLY A CA 1
ATOM 3007 C C . GLY A 1 385 ? 35.906 16.859 23.812 1 65 385 GLY A C 1
ATOM 3008 O O . GLY A 1 385 ? 36.062 17.562 22.812 1 65 385 GLY A O 1
ATOM 3009 N N . MET B 1 1 ? 23.734 -24.391 -5.941 1 81.25 1 MET B N 1
ATOM 3010 C CA . MET B 1 1 ? 23.984 -24.922 -7.277 1 81.25 1 MET B CA 1
ATOM 3011 C C . MET B 1 1 ? 25.469 -25.125 -7.516 1 81.25 1 MET B C 1
ATOM 3013 O O . MET B 1 1 ? 25.875 -25.969 -8.312 1 81.25 1 MET B O 1
ATOM 3017 N N . GLN B 1 2 ? 26.344 -24.531 -6.746 1 83 2 GLN B N 1
ATOM 3018 C CA . GLN B 1 2 ? 27.797 -24.547 -6.801 1 83 2 GLN B CA 1
ATOM 3019 C C . GLN B 1 2 ? 28.297 -24.734 -8.234 1 83 2 GLN B C 1
ATOM 3021 O O . GLN B 1 2 ? 28.375 -25.875 -8.711 1 83 2 GLN B O 1
ATOM 3026 N N . LEU B 1 3 ? 28.641 -23.766 -8.883 1 92.19 3 LEU B N 1
ATOM 3027 C CA . LEU B 1 3 ? 29.109 -23.797 -10.266 1 92.19 3 LEU B CA 1
ATOM 3028 C C . LEU B 1 3 ? 30.578 -24.203 -10.328 1 92.19 3 LEU B C 1
ATOM 3030 O O . LEU B 1 3 ? 31.375 -23.812 -9.469 1 92.19 3 LEU B O 1
ATOM 3034 N N . SER B 1 4 ? 30.953 -24.953 -11.266 1 92.56 4 SER B N 1
ATOM 3035 C CA . SER B 1 4 ? 32.344 -25.344 -11.492 1 92.56 4 SER B CA 1
ATOM 3036 C C . SER B 1 4 ? 33.156 -24.156 -12 1 92.56 4 SER B C 1
ATOM 3038 O O . SER B 1 4 ? 32.594 -23.141 -12.438 1 92.56 4 SER B O 1
ATOM 3040 N N . GLU B 1 5 ? 34.406 -24.344 -11.898 1 92.38 5 GLU B N 1
ATOM 3041 C CA . GLU B 1 5 ? 35.312 -23.312 -12.438 1 92.38 5 GLU B CA 1
ATOM 3042 C C . GLU B 1 5 ? 35.062 -23.094 -13.93 1 92.38 5 GLU B C 1
ATOM 3044 O O . GLU B 1 5 ? 35.125 -21.953 -14.414 1 92.38 5 GLU B O 1
ATOM 3049 N N . ALA B 1 6 ? 34.812 -24.141 -14.617 1 93.88 6 ALA B N 1
ATOM 3050 C CA . ALA B 1 6 ? 34.531 -24.062 -16.047 1 93.88 6 ALA B CA 1
ATOM 3051 C C . ALA B 1 6 ? 33.25 -23.281 -16.297 1 93.88 6 ALA B C 1
ATOM 3053 O O . ALA B 1 6 ? 33.156 -22.469 -17.219 1 93.88 6 ALA B O 1
ATOM 3054 N N . GLU B 1 7 ? 32.281 -23.516 -15.555 1 95.31 7 GLU B N 1
ATOM 3055 C CA . GLU B 1 7 ? 31.016 -22.812 -15.68 1 95.31 7 GLU B CA 1
ATOM 3056 C C . GLU B 1 7 ? 31.156 -21.344 -15.328 1 95.31 7 GLU B C 1
ATOM 3058 O O . GLU B 1 7 ? 30.641 -20.469 -16.031 1 95.31 7 GLU B O 1
ATOM 3063 N N . LEU B 1 8 ? 31.906 -21.047 -14.289 1 95.94 8 LEU B N 1
ATOM 3064 C CA . LEU B 1 8 ? 32.125 -19.672 -13.859 1 95.94 8 LEU B CA 1
ATOM 3065 C C . LEU B 1 8 ? 32.906 -18.891 -14.93 1 95.94 8 LEU B C 1
ATOM 3067 O O . LEU B 1 8 ? 32.656 -17.688 -15.102 1 95.94 8 LEU B O 1
ATOM 3071 N N . GLY B 1 9 ? 33.719 -19.547 -15.57 1 96.06 9 GLY B N 1
ATOM 3072 C CA . GLY B 1 9 ? 34.562 -18.906 -16.578 1 96.06 9 GLY B CA 1
ATOM 3073 C C . GLY B 1 9 ? 33.875 -18.828 -17.938 1 96.06 9 GLY B C 1
ATOM 3074 O O . GLY B 1 9 ? 34.344 -18.109 -18.812 1 96.06 9 GLY B O 1
ATOM 3075 N N . ALA B 1 10 ? 32.812 -19.531 -18.156 1 96.12 10 ALA B N 1
ATOM 3076 C CA . ALA B 1 10 ? 32.094 -19.5 -19.438 1 96.12 10 ALA B CA 1
ATOM 3077 C C . ALA B 1 10 ? 31.547 -18.109 -19.719 1 96.12 10 ALA B C 1
ATOM 3079 O O . ALA B 1 10 ? 31.078 -17.422 -18.812 1 96.12 10 ALA B O 1
ATOM 3080 N N . VAL B 1 11 ? 31.531 -17.75 -20.953 1 96.81 11 VAL B N 1
ATOM 3081 C CA . VAL B 1 11 ? 31.188 -16.391 -21.344 1 96.81 11 VAL B CA 1
ATOM 3082 C C . VAL B 1 11 ? 29.812 -16.375 -22.016 1 96.81 11 VAL B C 1
ATOM 3084 O O . VAL B 1 11 ? 29.484 -17.281 -22.797 1 96.81 11 VAL B O 1
ATOM 3087 N N . ILE B 1 12 ? 29.047 -15.391 -21.734 1 97.75 12 ILE B N 1
ATOM 3088 C CA . ILE B 1 12 ? 27.797 -15.18 -22.453 1 97.75 12 ILE B CA 1
ATOM 3089 C C . ILE B 1 12 ? 28.094 -14.672 -23.859 1 97.75 12 ILE B C 1
ATOM 3091 O O . ILE B 1 12 ? 28.484 -13.516 -24.047 1 97.75 12 ILE B O 1
ATOM 3095 N N . GLU B 1 13 ? 27.828 -15.445 -24.797 1 97.62 13 GLU B N 1
ATOM 3096 C CA . GLU B 1 13 ? 28.25 -15.156 -26.172 1 97.62 13 GLU B CA 1
ATOM 3097 C C . GLU B 1 13 ? 27.188 -14.32 -26.891 1 97.62 13 GLU B C 1
ATOM 3099 O O . GLU B 1 13 ? 27.531 -13.508 -27.766 1 97.62 13 GLU B O 1
ATOM 3104 N N . LYS B 1 14 ? 26.016 -14.688 -26.609 1 97.19 14 LYS B N 1
ATOM 3105 C CA . LYS B 1 14 ? 24.891 -14.094 -27.328 1 97.19 14 LYS B CA 1
ATOM 3106 C C . LYS B 1 14 ? 23.641 -14.031 -26.469 1 97.19 14 LYS B C 1
ATOM 3108 O O . LYS B 1 14 ? 23.391 -14.93 -25.656 1 97.19 14 LYS B O 1
ATOM 3113 N N . ILE B 1 15 ? 22.906 -12.914 -26.578 1 98.38 15 ILE B N 1
ATOM 3114 C CA . ILE B 1 15 ? 21.609 -12.734 -25.938 1 98.38 15 ILE B CA 1
ATOM 3115 C C . ILE B 1 15 ? 20.578 -12.273 -26.969 1 98.38 15 ILE B C 1
ATOM 3117 O O . ILE B 1 15 ? 20.812 -11.305 -27.688 1 98.38 15 ILE B O 1
ATOM 3121 N N . GLU B 1 16 ? 19.516 -12.961 -27.094 1 98.31 16 GLU B N 1
ATOM 3122 C CA . GLU B 1 16 ? 18.406 -12.602 -27.969 1 98.31 16 GLU B CA 1
ATOM 3123 C C . GLU B 1 16 ? 17.094 -12.453 -27.188 1 98.31 16 GLU B C 1
ATOM 3125 O O . GLU B 1 16 ? 16.797 -13.281 -26.328 1 98.31 16 GLU B O 1
ATOM 3130 N N . PHE B 1 17 ? 16.422 -11.414 -27.469 1 98.38 17 PHE B N 1
ATOM 3131 C CA . PHE B 1 17 ? 15.148 -11.125 -26.812 1 98.38 17 PHE B CA 1
ATOM 3132 C C . PHE B 1 17 ? 14.008 -11.172 -27.828 1 98.38 17 PHE B C 1
ATOM 3134 O O . PHE B 1 17 ? 14.141 -10.672 -28.938 1 98.38 17 PHE B O 1
ATOM 3141 N N . ALA B 1 18 ? 12.906 -11.773 -27.484 1 97.75 18 ALA B N 1
ATOM 3142 C CA . ALA B 1 18 ? 11.688 -11.742 -28.281 1 97.75 18 ALA B CA 1
ATOM 3143 C C . ALA B 1 18 ? 10.445 -11.727 -27.391 1 97.75 18 ALA B C 1
ATOM 3145 O O . ALA B 1 18 ? 10.461 -12.273 -26.281 1 97.75 18 ALA B O 1
ATOM 3146 N N . LYS B 1 19 ? 9.438 -11.117 -27.906 1 96.62 19 LYS B N 1
ATOM 3147 C CA . LYS B 1 19 ? 8.102 -11.258 -27.344 1 96.62 19 LYS B CA 1
ATOM 3148 C C . LYS B 1 19 ? 7.34 -12.398 -28.016 1 96.62 19 LYS B C 1
ATOM 3150 O O . LYS B 1 19 ? 7.238 -12.438 -29.25 1 96.62 19 LYS B O 1
ATOM 3155 N N . LEU B 1 20 ? 6.91 -13.312 -27.188 1 97.25 20 LEU B N 1
ATOM 3156 C CA . LEU B 1 20 ? 6.07 -14.383 -27.719 1 97.25 20 LEU B CA 1
ATOM 3157 C C . LEU B 1 20 ? 4.613 -14.18 -27.297 1 97.25 20 LEU B C 1
ATOM 3159 O O . LEU B 1 20 ? 4.34 -13.641 -26.234 1 97.25 20 LEU B O 1
ATOM 3163 N N . TYR B 1 21 ? 3.736 -14.625 -28.141 1 96.12 21 TYR B N 1
ATOM 3164 C CA . TYR B 1 21 ? 2.32 -14.328 -27.953 1 96.12 21 TYR B CA 1
ATOM 3165 C C . TYR B 1 21 ? 1.506 -15.609 -27.844 1 96.12 21 TYR B C 1
ATOM 3167 O O . TYR B 1 21 ? 1.91 -16.656 -28.359 1 96.12 21 TYR B O 1
ATOM 3175 N N . GLY B 1 22 ? 0.438 -15.445 -27.125 1 95.94 22 GLY B N 1
ATOM 3176 C CA . GLY B 1 22 ? -0.491 -16.547 -26.969 1 95.94 22 GLY B CA 1
ATOM 3177 C C . GLY B 1 22 ? -1.848 -16.125 -26.438 1 95.94 22 GLY B C 1
ATOM 3178 O O . GLY B 1 22 ? -2.264 -14.984 -26.641 1 95.94 22 GLY B O 1
ATOM 3179 N N . GLU B 1 23 ? -2.6 -17.125 -26.031 1 96.69 23 GLU B N 1
ATOM 3180 C CA . GLU B 1 23 ? -3.957 -16.844 -25.578 1 96.69 23 GLU B CA 1
ATOM 3181 C C . GLU B 1 23 ? -4.367 -17.781 -24.453 1 96.69 23 GLU B C 1
ATOM 3183 O O . GLU B 1 23 ? -3.902 -18.922 -24.375 1 96.69 23 GLU B O 1
ATOM 3188 N N . ARG B 1 24 ? -5.277 -17.234 -23.609 1 96.56 24 ARG B N 1
ATOM 3189 C CA . ARG B 1 24 ? -5.98 -18.062 -22.641 1 96.56 24 ARG B CA 1
ATOM 3190 C C . ARG B 1 24 ? -7.008 -18.953 -23.328 1 96.56 24 ARG B C 1
ATOM 3192 O O . ARG B 1 24 ? -7.566 -18.594 -24.359 1 96.56 24 ARG B O 1
ATOM 3199 N N . ALA B 1 25 ? -7.188 -20.109 -22.672 1 95.38 25 ALA B N 1
ATOM 3200 C CA . ALA B 1 25 ? -8.203 -21.016 -23.203 1 95.38 25 ALA B CA 1
ATOM 3201 C C . ALA B 1 25 ? -9.586 -20.375 -23.156 1 95.38 25 ALA B C 1
ATOM 3203 O O . ALA B 1 25 ? -10.422 -20.625 -24.031 1 95.38 25 ALA B O 1
ATOM 3204 N N . ARG B 1 26 ? -9.82 -19.562 -22.156 1 95.69 26 ARG B N 1
ATOM 3205 C CA . ARG B 1 26 ? -11.07 -18.828 -21.969 1 95.69 26 ARG B CA 1
ATOM 3206 C C . ARG B 1 26 ? -10.805 -17.359 -21.688 1 95.69 26 ARG B C 1
ATOM 3208 O O . ARG B 1 26 ? -9.867 -17.016 -20.969 1 95.69 26 ARG B O 1
ATOM 3215 N N . LEU B 1 27 ? -11.742 -16.562 -22.266 1 94.75 27 LEU B N 1
ATOM 3216 C CA . LEU B 1 27 ? -11.68 -15.148 -21.938 1 94.75 27 LEU B CA 1
ATOM 3217 C C . LEU B 1 27 ? -11.773 -14.93 -20.422 1 94.75 27 LEU B C 1
ATOM 3219 O O . LEU B 1 27 ? -12.594 -15.57 -19.75 1 94.75 27 LEU B O 1
ATOM 3223 N N . ALA B 1 28 ? -10.891 -14.117 -19.922 1 96 28 ALA B N 1
ATOM 3224 C CA . ALA B 1 28 ? -10.953 -13.758 -18.5 1 96 28 ALA B CA 1
ATOM 3225 C C . ALA B 1 28 ? -11.711 -12.445 -18.312 1 96 28 ALA B C 1
ATOM 3227 O O . ALA B 1 28 ? -11.359 -11.422 -18.906 1 96 28 ALA B O 1
ATOM 3228 N N . GLY B 1 29 ? -12.711 -12.484 -17.469 1 97.62 29 GLY B N 1
ATOM 3229 C CA . GLY B 1 29 ? -13.5 -11.297 -17.172 1 97.62 29 GLY B CA 1
ATOM 3230 C C . GLY B 1 29 ? -12.797 -10.336 -16.234 1 97.62 29 GLY B C 1
ATOM 3231 O O . GLY B 1 29 ? -11.57 -10.211 -16.266 1 97.62 29 GLY B O 1
ATOM 3232 N N . ALA B 1 30 ? -13.578 -9.594 -15.469 1 98.06 30 ALA B N 1
ATOM 3233 C CA . ALA B 1 30 ? -13.062 -8.562 -14.57 1 98.06 30 ALA B CA 1
ATOM 3234 C C . ALA B 1 30 ? -12.664 -9.172 -13.227 1 98.06 30 ALA B C 1
ATOM 3236 O O . ALA B 1 30 ? -12.867 -10.359 -12.984 1 98.06 30 ALA B O 1
ATOM 3237 N N . ASN B 1 31 ? -11.961 -8.461 -12.453 1 97.81 31 ASN B N 1
ATOM 3238 C CA . ASN B 1 31 ? -11.75 -8.734 -11.039 1 97.81 31 ASN B CA 1
ATOM 3239 C C . ASN B 1 31 ? -12.188 -7.551 -10.172 1 97.81 31 ASN B C 1
ATOM 3241 O O . ASN B 1 31 ? -12.93 -6.68 -10.633 1 97.81 31 ASN B O 1
ATOM 3245 N N . GLY B 1 32 ? -11.82 -7.523 -8.914 1 96.94 32 GLY B N 1
ATOM 3246 C CA . GLY B 1 32 ? -12.289 -6.492 -8 1 96.94 32 GLY B CA 1
ATOM 3247 C C . GLY B 1 32 ? -11.773 -5.109 -8.352 1 96.94 32 GLY B C 1
ATOM 3248 O O . GLY B 1 32 ? -12.328 -4.105 -7.898 1 96.94 32 GLY B O 1
ATOM 3249 N N . ARG B 1 33 ? -10.742 -5.008 -9.273 1 94.69 33 ARG B N 1
ATOM 3250 C CA . ARG B 1 33 ? -10.07 -3.744 -9.539 1 94.69 33 ARG B CA 1
ATOM 3251 C C . ARG B 1 33 ? -10.133 -3.391 -11.023 1 94.69 33 ARG B C 1
ATOM 3253 O O . ARG B 1 33 ? -10.484 -2.264 -11.383 1 94.69 33 ARG B O 1
ATOM 3260 N N . ILE B 1 34 ? -9.82 -4.379 -11.844 1 93.81 34 ILE B N 1
ATOM 3261 C CA . ILE B 1 34 ? -9.602 -4.188 -13.273 1 93.81 34 ILE B CA 1
ATOM 3262 C C . ILE B 1 34 ? -10.781 -4.766 -14.062 1 93.81 34 ILE B C 1
ATOM 3264 O O . ILE B 1 34 ? -11.367 -5.773 -13.656 1 93.81 34 ILE B O 1
ATOM 3268 N N . GLY B 1 35 ? -11.062 -4.098 -15.188 1 94.56 35 GLY B N 1
ATOM 3269 C CA . GLY B 1 35 ? -12.094 -4.594 -16.078 1 94.56 35 GLY B CA 1
ATOM 3270 C C . GLY B 1 35 ? -11.688 -5.852 -16.828 1 94.56 35 GLY B C 1
ATOM 3271 O O . GLY B 1 35 ? -10.867 -6.629 -16.328 1 94.56 35 GLY B O 1
ATOM 3272 N N . VAL B 1 36 ? -12.25 -6.082 -17.922 1 95.38 36 VAL B N 1
ATOM 3273 C CA . VAL B 1 36 ? -12.078 -7.316 -18.688 1 95.38 36 VAL B CA 1
ATOM 3274 C C . VAL B 1 36 ? -10.609 -7.496 -19.047 1 95.38 36 VAL B C 1
ATOM 3276 O O . VAL B 1 36 ? -10 -6.609 -19.656 1 95.38 36 VAL B O 1
ATOM 3279 N N . HIS B 1 37 ? -10.008 -8.602 -18.688 1 94.44 37 HIS B N 1
ATOM 3280 C CA . HIS B 1 37 ? -8.609 -8.93 -18.953 1 94.44 37 HIS B CA 1
ATOM 3281 C C . HIS B 1 37 ? -8.43 -9.43 -20.375 1 94.44 37 HIS B C 1
ATOM 3283 O O . HIS B 1 37 ? -7.371 -9.234 -20.984 1 94.44 37 HIS B O 1
ATOM 3289 N N . GLY B 1 38 ? -9.422 -10.141 -20.844 1 94.56 38 GLY B N 1
ATOM 3290 C CA . GLY B 1 38 ? -9.359 -10.633 -22.219 1 94.56 38 GLY B CA 1
ATOM 3291 C C . GLY B 1 38 ? -8.641 -11.969 -22.344 1 94.56 38 GLY B C 1
ATOM 3292 O O . GLY B 1 38 ? -8.539 -12.711 -21.359 1 94.56 38 GLY B O 1
ATOM 3293 N N . LYS B 1 39 ? -8.227 -12.312 -23.562 1 95.12 39 LYS B N 1
ATOM 3294 C CA . LYS B 1 39 ? -7.676 -13.641 -23.828 1 95.12 39 LYS B CA 1
ATOM 3295 C C . LYS B 1 39 ? -6.199 -13.562 -24.203 1 95.12 39 LYS B C 1
ATOM 3297 O O . LYS B 1 39 ? -5.465 -14.547 -24.062 1 95.12 39 LYS B O 1
ATOM 3302 N N . HIS B 1 40 ? -5.766 -12.453 -24.672 1 95.69 40 HIS B N 1
ATOM 3303 C CA . HIS B 1 40 ? -4.426 -12.305 -25.219 1 95.69 40 HIS B CA 1
ATOM 3304 C C . HIS B 1 40 ? -3.375 -12.258 -24.125 1 95.69 40 HIS B C 1
ATOM 3306 O O . HIS B 1 40 ? -3.582 -11.617 -23.094 1 95.69 40 HIS B O 1
ATOM 3312 N N . CYS B 1 41 ? -2.322 -13.023 -24.328 1 95.88 41 CYS B N 1
ATOM 3313 C CA . CYS B 1 41 ? -1.193 -13.055 -23.406 1 95.88 41 CYS B CA 1
ATOM 3314 C C . CYS B 1 41 ? 0.128 -12.953 -24.156 1 95.88 41 CYS B C 1
ATOM 3316 O O . CYS B 1 41 ? 0.184 -13.203 -25.359 1 95.88 41 CYS B O 1
ATOM 3318 N N . GLU B 1 42 ? 1.124 -12.484 -23.5 1 95.38 42 GLU B N 1
ATOM 3319 C CA . GLU B 1 42 ? 2.473 -12.406 -24.062 1 95.38 42 GLU B CA 1
ATOM 3320 C C . GLU B 1 42 ? 3.525 -12.695 -22.984 1 95.38 42 GLU B C 1
ATOM 3322 O O . GLU B 1 42 ? 3.254 -12.562 -21.797 1 95.38 42 GLU B O 1
ATOM 3327 N N . VAL B 1 43 ? 4.645 -13.18 -23.375 1 96.31 43 VAL B N 1
ATOM 3328 C CA . VAL B 1 43 ? 5.785 -13.375 -22.484 1 96.31 43 VAL B CA 1
ATOM 3329 C C . VAL B 1 43 ? 7.039 -12.781 -23.109 1 96.31 43 VAL B C 1
ATOM 3331 O O . VAL B 1 43 ? 7.211 -12.828 -24.344 1 96.31 43 VAL B O 1
ATOM 3334 N N . ASN B 1 44 ? 7.859 -12.117 -22.312 1 96.69 44 ASN B N 1
ATOM 3335 C CA . ASN B 1 44 ? 9.188 -11.672 -22.703 1 96.69 44 ASN B CA 1
ATOM 3336 C C . ASN B 1 44 ? 10.242 -12.742 -22.422 1 96.69 44 ASN B C 1
ATOM 3338 O O . ASN B 1 44 ? 10.477 -13.117 -21.281 1 96.69 44 ASN B O 1
ATOM 3342 N N . ILE B 1 45 ? 10.852 -13.195 -23.469 1 98.06 45 ILE B N 1
ATOM 3343 C CA . ILE B 1 45 ? 11.781 -14.305 -23.344 1 98.06 45 ILE B CA 1
ATOM 3344 C C . ILE B 1 45 ? 13.156 -13.898 -23.875 1 98.06 45 ILE B C 1
ATOM 3346 O O . ILE B 1 45 ? 13.25 -13.234 -24.906 1 98.06 45 ILE B O 1
ATOM 3350 N N . VAL B 1 46 ? 14.125 -14.336 -23.172 1 98.12 46 VAL B N 1
ATOM 3351 C CA . VAL B 1 46 ? 15.508 -14.234 -23.641 1 98.12 46 VAL B CA 1
ATOM 3352 C C . VAL B 1 46 ? 16.062 -15.625 -23.922 1 98.12 46 VAL B C 1
ATOM 3354 O O . VAL B 1 46 ? 15.805 -16.562 -23.172 1 98.12 46 VAL B O 1
ATOM 3357 N N . ARG B 1 47 ? 16.781 -15.75 -24.953 1 98.38 47 ARG B N 1
ATOM 3358 C CA . ARG B 1 47 ? 17.641 -16.891 -25.25 1 98.38 47 ARG B CA 1
ATOM 3359 C C . ARG B 1 47 ? 19.109 -16.516 -25.078 1 98.38 47 ARG B C 1
ATOM 3361 O O . ARG B 1 47 ? 19.625 -15.617 -25.75 1 98.38 47 ARG B O 1
ATOM 3368 N N . LEU B 1 48 ? 19.734 -17.188 -24.172 1 97.56 48 LEU B N 1
ATOM 3369 C CA . LEU B 1 48 ? 21.156 -16.984 -23.922 1 97.56 48 LEU B CA 1
ATOM 3370 C C . LEU B 1 48 ? 22 -18.094 -24.531 1 97.56 48 LEU B C 1
ATOM 3372 O O . LEU B 1 48 ? 21.594 -19.266 -24.484 1 97.56 48 LEU B O 1
ATOM 3376 N N . THR B 1 49 ? 23.125 -17.734 -25.062 1 98.06 49 THR B N 1
ATOM 3377 C CA . THR B 1 49 ? 24.062 -18.719 -25.578 1 98.06 49 THR B CA 1
ATOM 3378 C C . THR B 1 49 ? 25.375 -18.656 -24.812 1 98.06 49 THR B C 1
ATOM 3380 O O . THR B 1 49 ? 26.031 -17.609 -24.75 1 98.06 49 THR B O 1
ATOM 3383 N N . ILE B 1 50 ? 25.688 -19.75 -24.234 1 97.31 50 ILE B N 1
ATOM 3384 C CA . ILE B 1 50 ? 26.953 -19.922 -23.516 1 97.31 50 ILE B CA 1
ATOM 3385 C C . ILE B 1 50 ? 27.578 -21.25 -23.906 1 97.31 50 ILE B C 1
ATOM 3387 O O . ILE B 1 50 ? 26.953 -22.312 -23.781 1 97.31 50 ILE B O 1
ATOM 3391 N N . ASP B 1 51 ? 28.781 -21.234 -24.375 1 96.06 51 ASP B N 1
ATOM 3392 C CA . ASP B 1 51 ? 29.5 -22.438 -24.828 1 96.06 51 ASP B CA 1
ATOM 3393 C C . ASP B 1 51 ? 28.703 -23.188 -25.891 1 96.06 51 ASP B C 1
ATOM 3395 O O . ASP B 1 51 ? 28.609 -24.422 -25.828 1 96.06 51 ASP B O 1
ATOM 3399 N N . GLY B 1 52 ? 28.062 -22.484 -26.672 1 95.44 52 GLY B N 1
ATOM 3400 C CA . GLY B 1 52 ? 27.344 -23.062 -27.797 1 95.44 52 GLY B CA 1
ATOM 3401 C C . GLY B 1 52 ? 26 -23.656 -27.406 1 95.44 52 GLY B C 1
ATOM 3402 O O . GLY B 1 52 ? 25.266 -24.156 -28.25 1 95.44 52 GLY B O 1
ATOM 3403 N N . GLN B 1 53 ? 25.688 -23.594 -26.188 1 97.25 53 GLN B N 1
ATOM 3404 C CA . GLN B 1 53 ? 24.422 -24.109 -25.688 1 97.25 53 GLN B CA 1
ATOM 3405 C C . GLN B 1 53 ? 23.484 -22.984 -25.266 1 97.25 53 GLN B C 1
ATOM 3407 O O . GLN B 1 53 ? 23.938 -21.984 -24.688 1 97.25 53 GLN B O 1
ATOM 3412 N N . THR B 1 54 ? 22.172 -23.188 -25.5 1 98 54 THR B N 1
ATOM 3413 C CA . THR B 1 54 ? 21.234 -22.109 -25.234 1 98 54 THR B CA 1
ATOM 3414 C C . THR B 1 54 ? 20.406 -22.391 -23.984 1 98 54 THR B C 1
ATOM 3416 O O . THR B 1 54 ? 20.25 -23.547 -23.594 1 98 54 THR B O 1
ATOM 3419 N N . GLY B 1 55 ? 19.953 -21.406 -23.328 1 98.44 55 GLY B N 1
ATOM 3420 C CA . GLY B 1 55 ? 18.938 -21.375 -22.297 1 98.44 55 GLY B CA 1
ATOM 3421 C C . GLY B 1 55 ? 17.875 -20.312 -22.516 1 98.44 55 GLY B C 1
ATOM 3422 O O . GLY B 1 55 ? 18.203 -19.203 -22.969 1 98.44 55 GLY B O 1
ATOM 3423 N N . TYR B 1 56 ? 16.656 -20.609 -22.203 1 98.69 56 TYR B N 1
ATOM 3424 C CA . TYR B 1 56 ? 15.531 -19.688 -22.406 1 98.69 56 TYR B CA 1
ATOM 3425 C C . TYR B 1 56 ? 14.906 -19.297 -21.062 1 98.69 56 TYR B C 1
ATOM 3427 O O . TYR B 1 56 ? 14.812 -20.125 -20.156 1 98.69 56 TYR B O 1
ATOM 3435 N N . GLY B 1 57 ? 14.445 -18.078 -20.984 1 98.12 57 GLY B N 1
ATOM 3436 C CA . GLY B 1 57 ? 13.711 -17.719 -19.797 1 98.12 57 GLY B CA 1
ATOM 3437 C C . GLY B 1 57 ? 13.133 -16.312 -19.859 1 98.12 57 GLY B C 1
ATOM 3438 O O . GLY B 1 57 ? 13.531 -15.508 -20.703 1 98.12 57 GLY B O 1
ATOM 3439 N N . SER B 1 58 ? 12.203 -16.031 -18.984 1 97.06 58 SER B N 1
ATOM 3440 C CA . SER B 1 58 ? 11.633 -14.695 -18.844 1 97.06 58 SER B CA 1
ATOM 3441 C C . SER B 1 58 ? 12.695 -13.672 -18.453 1 97.06 58 SER B C 1
ATOM 3443 O O . SER B 1 58 ? 13.609 -13.977 -17.688 1 97.06 58 SER B O 1
ATOM 3445 N N . SER B 1 59 ? 12.562 -12.461 -19.047 1 96.06 59 SER B N 1
ATOM 3446 C CA . SER B 1 59 ? 13.578 -11.445 -18.766 1 96.06 59 SER B CA 1
ATOM 3447 C C . SER B 1 59 ? 13.023 -10.047 -19 1 96.06 59 SER B C 1
ATOM 3449 O O . SER B 1 59 ? 12.188 -9.836 -19.875 1 96.06 59 SER B O 1
ATOM 3451 N N . THR B 1 60 ? 13.484 -9.18 -18.188 1 92.94 60 THR B N 1
ATOM 3452 C CA . THR B 1 60 ? 13.203 -7.762 -18.406 1 92.94 60 THR B CA 1
ATOM 3453 C C . THR B 1 60 ? 14.422 -7.055 -18.984 1 92.94 60 THR B C 1
ATOM 3455 O O . THR B 1 60 ? 14.492 -5.824 -18.984 1 92.94 60 THR B O 1
ATOM 3458 N N . LEU B 1 61 ? 15.375 -7.777 -19.406 1 94.38 61 LEU B N 1
ATOM 3459 C CA . LEU B 1 61 ? 16.641 -7.242 -19.906 1 94.38 61 LEU B CA 1
ATOM 3460 C C . LEU B 1 61 ? 16.422 -6.344 -21.109 1 94.38 61 LEU B C 1
ATOM 3462 O O . LEU B 1 61 ? 15.781 -6.758 -22.094 1 94.38 61 LEU B O 1
ATOM 3466 N N . SER B 1 62 ? 16.938 -5.113 -20.953 1 95.19 62 SER B N 1
ATOM 3467 C CA . SER B 1 62 ? 16.891 -4.203 -22.094 1 95.19 62 SER B CA 1
ATOM 3468 C C . SER B 1 62 ? 18.078 -4.426 -23.031 1 95.19 62 SER B C 1
ATOM 3470 O O . SER B 1 62 ? 19.062 -5.055 -22.656 1 95.19 62 SER B O 1
ATOM 3472 N N . ARG B 1 63 ? 17.938 -3.857 -24.203 1 94.81 63 ARG B N 1
ATOM 3473 C CA . ARG B 1 63 ? 19.031 -3.939 -25.156 1 94.81 63 ARG B CA 1
ATOM 3474 C C . ARG B 1 63 ? 20.297 -3.271 -24.625 1 94.81 63 ARG B C 1
ATOM 3476 O O . ARG B 1 63 ? 21.391 -3.799 -24.781 1 94.81 63 ARG B O 1
ATOM 3483 N N . GLU B 1 64 ? 20.062 -2.15 -23.969 1 94.31 64 GLU B N 1
ATOM 3484 C CA . GLU B 1 64 ? 21.172 -1.396 -23.422 1 94.31 64 GLU B CA 1
ATOM 3485 C C . GLU B 1 64 ? 21.891 -2.188 -22.312 1 94.31 64 GLU B C 1
ATOM 3487 O O . GLU B 1 64 ? 23.109 -2.23 -22.281 1 94.31 64 GLU B O 1
ATOM 3492 N N . GLU B 1 65 ? 21.125 -2.836 -21.5 1 94.56 65 GLU B N 1
ATOM 3493 C CA . GLU B 1 65 ? 21.703 -3.645 -20.422 1 94.56 65 GLU B CA 1
ATOM 3494 C C . GLU B 1 65 ? 22.438 -4.859 -20.984 1 94.56 65 GLU B C 1
ATOM 3496 O O . GLU B 1 65 ? 23.469 -5.273 -20.453 1 94.56 65 GLU B O 1
ATOM 3501 N N . ALA B 1 66 ? 21.891 -5.434 -22.031 1 95.81 66 ALA B N 1
ATOM 3502 C CA . ALA B 1 66 ? 22.469 -6.629 -22.641 1 95.81 66 ALA B CA 1
ATOM 3503 C C . ALA B 1 66 ? 23.891 -6.352 -23.156 1 95.81 66 ALA B C 1
ATOM 3505 O O . ALA B 1 66 ? 24.734 -7.238 -23.141 1 95.81 66 ALA B O 1
ATOM 3506 N N . GLN B 1 67 ? 24.109 -5.121 -23.547 1 94.38 67 GLN B N 1
ATOM 3507 C CA . GLN B 1 67 ? 25.422 -4.73 -24.062 1 94.38 67 GLN B CA 1
ATOM 3508 C C . GLN B 1 67 ? 26.5 -4.875 -22.984 1 94.38 67 GLN B C 1
ATOM 3510 O O . GLN B 1 67 ? 27.641 -5.211 -23.297 1 94.38 67 GLN B O 1
ATOM 3515 N N . SER B 1 68 ? 26.094 -4.68 -21.797 1 93.19 68 SER B N 1
ATOM 3516 C CA . SER B 1 68 ? 27.047 -4.734 -20.703 1 93.19 68 SER B CA 1
ATOM 3517 C C . SER B 1 68 ? 27.219 -6.156 -20.172 1 93.19 68 SER B C 1
ATOM 3519 O O . SER B 1 68 ? 28.156 -6.445 -19.438 1 93.19 68 SER B O 1
ATOM 3521 N N . VAL B 1 69 ? 26.406 -7.055 -20.578 1 95.75 69 VAL B N 1
ATOM 3522 C CA . VAL B 1 69 ? 26.375 -8.414 -20.047 1 95.75 69 VAL B CA 1
ATOM 3523 C C . VAL B 1 69 ? 27.062 -9.367 -21.016 1 95.75 69 VAL B C 1
ATOM 3525 O O . VAL B 1 69 ? 27.797 -10.266 -20.594 1 95.75 69 VAL B O 1
ATOM 3528 N N . VAL B 1 70 ? 26.844 -9.117 -22.266 1 96.69 70 VAL B N 1
ATOM 3529 C CA . VAL B 1 70 ? 27.406 -9.992 -23.281 1 96.69 70 VAL B CA 1
ATOM 3530 C C . VAL B 1 70 ? 28.922 -9.922 -23.25 1 96.69 70 VAL B C 1
ATOM 3532 O O . VAL B 1 70 ? 29.5 -8.844 -23.047 1 96.69 70 VAL B O 1
ATOM 3535 N N . GLY B 1 71 ? 29.547 -11.023 -23.391 1 96.69 71 GLY B N 1
ATOM 3536 C CA . GLY B 1 71 ? 31 -11.086 -23.375 1 96.69 71 GLY B CA 1
ATOM 3537 C C . GLY B 1 71 ? 31.594 -11.273 -22 1 96.69 71 GLY B C 1
ATOM 3538 O O . GLY B 1 71 ? 32.781 -11.539 -21.859 1 96.69 71 GLY B O 1
ATOM 3539 N N . GLN B 1 72 ? 30.828 -11.18 -21 1 96.25 72 GLN B N 1
ATOM 3540 C CA . GLN B 1 72 ? 31.281 -11.328 -19.625 1 96.25 72 GLN B CA 1
ATOM 3541 C C . GLN B 1 72 ? 31.203 -12.773 -19.172 1 96.25 72 GLN B C 1
ATOM 3543 O O . GLN B 1 72 ? 30.344 -13.531 -19.625 1 96.25 72 GLN B O 1
ATOM 3548 N N . PRO B 1 73 ? 32.156 -13.203 -18.281 1 96.75 73 PRO B N 1
ATOM 3549 C CA . PRO B 1 73 ? 32.062 -14.547 -17.703 1 96.75 73 PRO B CA 1
ATOM 3550 C C . PRO B 1 73 ? 30.875 -14.68 -16.719 1 96.75 73 PRO B C 1
ATOM 3552 O O . PRO B 1 73 ? 30.5 -13.711 -16.062 1 96.75 73 PRO B O 1
ATOM 3555 N N . LEU B 1 74 ? 30.344 -15.836 -16.641 1 96.31 74 LEU B N 1
ATOM 3556 C CA . LEU B 1 74 ? 29.219 -16.109 -15.766 1 96.31 74 LEU B CA 1
ATOM 3557 C C . LEU B 1 74 ? 29.531 -15.727 -14.32 1 96.31 74 LEU B C 1
ATOM 3559 O O . LEU B 1 74 ? 28.641 -15.305 -13.578 1 96.31 74 LEU B O 1
ATOM 3563 N N . GLY B 1 75 ? 30.719 -15.898 -13.922 1 95.94 75 GLY B N 1
ATOM 3564 C CA . GLY B 1 75 ? 31.141 -15.602 -12.562 1 95.94 75 GLY B CA 1
ATOM 3565 C C . GLY B 1 75 ? 30.906 -14.156 -12.164 1 95.94 75 GLY B C 1
ATOM 3566 O O . GLY B 1 75 ? 30.859 -13.836 -10.977 1 95.94 75 GLY B O 1
ATOM 3567 N N . ALA B 1 76 ? 30.766 -13.297 -13.117 1 96.5 76 ALA B N 1
ATOM 3568 C CA . ALA B 1 76 ? 30.531 -11.875 -12.859 1 96.5 76 ALA B CA 1
ATOM 3569 C C . ALA B 1 76 ? 29.109 -11.641 -12.352 1 96.5 76 ALA B C 1
ATOM 3571 O O . ALA B 1 76 ? 28.812 -10.57 -11.82 1 96.5 76 ALA B O 1
ATOM 3572 N N . PHE B 1 77 ? 28.25 -12.664 -12.523 1 96.12 77 PHE B N 1
ATOM 3573 C CA . PHE B 1 77 ? 26.828 -12.414 -12.297 1 96.12 77 PHE B CA 1
ATOM 3574 C C . PHE B 1 77 ? 26.297 -13.305 -11.18 1 96.12 77 PHE B C 1
ATOM 3576 O O . PHE B 1 77 ? 25.125 -13.234 -10.836 1 96.12 77 PHE B O 1
ATOM 3583 N N . VAL B 1 78 ? 27.109 -14.156 -10.586 1 95.19 78 VAL B N 1
ATOM 3584 C CA . VAL B 1 78 ? 26.641 -15.094 -9.57 1 95.19 78 VAL B CA 1
ATOM 3585 C C . VAL B 1 78 ? 27.484 -14.945 -8.305 1 95.19 78 VAL B C 1
ATOM 3587 O O . VAL B 1 78 ? 28.609 -14.453 -8.359 1 95.19 78 VAL B O 1
ATOM 3590 N N . ASP B 1 79 ? 26.906 -15.32 -7.23 1 93.44 79 ASP B N 1
ATOM 3591 C CA . ASP B 1 79 ? 27.641 -15.305 -5.973 1 93.44 79 ASP B CA 1
ATOM 3592 C C . ASP B 1 79 ? 28.344 -16.641 -5.727 1 93.44 79 ASP B C 1
ATOM 3594 O O . ASP B 1 79 ? 28.453 -17.469 -6.637 1 93.44 79 ASP B O 1
ATOM 3598 N N . GLY B 1 80 ? 28.891 -16.812 -4.496 1 90 80 GLY B N 1
ATOM 3599 C CA . GLY B 1 80 ? 29.672 -17.984 -4.164 1 90 80 GLY B CA 1
ATOM 3600 C C . GLY B 1 80 ? 28.844 -19.266 -4.188 1 90 80 GLY B C 1
ATOM 3601 O O . GLY B 1 80 ? 29.406 -20.359 -4.367 1 90 80 GLY B O 1
ATOM 3602 N N . GLU B 1 81 ? 27.547 -19.125 -4.098 1 86.5 81 GLU B N 1
ATOM 3603 C CA . GLU B 1 81 ? 26.672 -20.297 -4.086 1 86.5 81 GLU B CA 1
ATOM 3604 C C . GLU B 1 81 ? 26.078 -20.547 -5.469 1 86.5 81 GLU B C 1
ATOM 3606 O O . GLU B 1 81 ? 25.297 -21.484 -5.652 1 86.5 81 GLU B O 1
ATOM 3611 N N . GLY B 1 82 ? 26.5 -19.672 -6.43 1 88.25 82 GLY B N 1
ATOM 3612 C CA . GLY B 1 82 ? 26.016 -19.828 -7.793 1 88.25 82 GLY B CA 1
ATOM 3613 C C . GLY B 1 82 ? 24.688 -19.156 -8.047 1 88.25 82 GLY B C 1
ATOM 3614 O O . GLY B 1 82 ? 24.078 -19.328 -9.102 1 88.25 82 GLY B O 1
ATOM 3615 N N . LEU B 1 83 ? 24.203 -18.406 -7.09 1 89.38 83 LEU B N 1
ATOM 3616 C CA . LEU B 1 83 ? 22.953 -17.672 -7.266 1 89.38 83 LEU B CA 1
ATOM 3617 C C . LEU B 1 83 ? 23.203 -16.344 -7.969 1 89.38 83 LEU B C 1
ATOM 3619 O O . LEU B 1 83 ? 24.203 -15.672 -7.699 1 89.38 83 LEU B O 1
ATOM 3623 N N . VAL B 1 84 ? 22.312 -16.016 -8.844 1 93.12 84 VAL B N 1
ATOM 3624 C CA . VAL B 1 84 ? 22.469 -14.766 -9.578 1 93.12 84 VAL B CA 1
ATOM 3625 C C . VAL B 1 84 ? 22.391 -13.578 -8.617 1 93.12 84 VAL B C 1
ATOM 3627 O O . VAL B 1 84 ? 21.531 -13.539 -7.734 1 93.12 84 VAL B O 1
ATOM 3630 N N . LEU B 1 85 ? 23.297 -12.617 -8.852 1 94.06 85 LEU B N 1
ATOM 3631 C CA . LEU B 1 85 ? 23.359 -11.414 -8.023 1 94.06 85 LEU B CA 1
ATOM 3632 C C . LEU B 1 85 ? 22.094 -10.578 -8.211 1 94.06 85 LEU B C 1
ATOM 3634 O O . LEU B 1 85 ? 21.547 -10.516 -9.312 1 94.06 85 LEU B O 1
ATOM 3638 N N . ASN B 1 86 ? 21.688 -9.867 -7.156 1 93.06 86 ASN B N 1
ATOM 3639 C CA . ASN B 1 86 ? 20.406 -9.164 -7.062 1 93.06 86 ASN B CA 1
ATOM 3640 C C . ASN B 1 86 ? 20.188 -8.242 -8.258 1 93.06 86 ASN B C 1
ATOM 3642 O O . ASN B 1 86 ? 19.125 -8.273 -8.883 1 93.06 86 ASN B O 1
ATOM 3646 N N . PRO B 1 87 ? 21.203 -7.445 -8.672 1 92.5 87 PRO B N 1
ATOM 3647 C CA . PRO B 1 87 ? 20.969 -6.48 -9.75 1 92.5 87 PRO B CA 1
ATOM 3648 C C . PRO B 1 87 ? 20.672 -7.156 -11.086 1 92.5 87 PRO B C 1
ATOM 3650 O O . PRO B 1 87 ? 20.156 -6.516 -12.008 1 92.5 87 PRO B O 1
ATOM 3653 N N . PHE B 1 88 ? 20.953 -8.477 -11.172 1 94 88 PHE B N 1
ATOM 3654 C CA . PHE B 1 88 ? 20.875 -9.133 -12.469 1 94 88 PHE B CA 1
ATOM 3655 C C . PHE B 1 88 ? 19.781 -10.195 -12.461 1 94 88 PHE B C 1
ATOM 3657 O O . PHE B 1 88 ? 19.531 -10.844 -13.484 1 94 88 PHE B O 1
ATOM 3664 N N . ARG B 1 89 ? 19.078 -10.367 -11.453 1 95.31 89 ARG B N 1
ATOM 3665 C CA . ARG B 1 89 ? 18.156 -11.484 -11.281 1 95.31 89 ARG B CA 1
ATOM 3666 C C . ARG B 1 89 ? 17.016 -11.414 -12.297 1 95.31 89 ARG B C 1
ATOM 3668 O O . ARG B 1 89 ? 16.797 -12.352 -13.062 1 95.31 89 ARG B O 1
ATOM 3675 N N . LEU B 1 90 ? 16.391 -10.273 -12.398 1 93.69 90 LEU B N 1
ATOM 3676 C CA . LEU B 1 90 ? 15.242 -10.125 -13.273 1 93.69 90 LEU B CA 1
ATOM 3677 C C . LEU B 1 90 ? 15.641 -10.281 -14.734 1 93.69 90 LEU B C 1
ATOM 3679 O O . LEU B 1 90 ? 14.828 -10.672 -15.57 1 93.69 90 LEU B O 1
ATOM 3683 N N . ALA B 1 91 ? 16.922 -10.039 -14.953 1 94.81 91 ALA B N 1
ATOM 3684 C CA . ALA B 1 91 ? 17.422 -10.039 -16.328 1 94.81 91 ALA B CA 1
ATOM 3685 C C . ALA B 1 91 ? 17.906 -11.43 -16.75 1 94.81 91 ALA B C 1
ATOM 3687 O O . ALA B 1 91 ? 17.703 -11.852 -17.891 1 94.81 91 ALA B O 1
ATOM 3688 N N . LEU B 1 92 ? 18.5 -12.164 -15.758 1 96.62 92 LEU B N 1
ATOM 3689 C CA . LEU B 1 92 ? 19.328 -13.266 -16.25 1 96.62 92 LEU B CA 1
ATOM 3690 C C . LEU B 1 92 ? 18.922 -14.578 -15.57 1 96.62 92 LEU B C 1
ATOM 3692 O O . LEU B 1 92 ? 19.297 -15.656 -16.047 1 96.62 92 LEU B O 1
ATOM 3696 N N . GLU B 1 93 ? 18.234 -14.594 -14.523 1 97.12 93 GLU B N 1
ATOM 3697 C CA . GLU B 1 93 ? 18.203 -15.789 -13.68 1 97.12 93 GLU B CA 1
ATOM 3698 C C . GLU B 1 93 ? 17.5 -16.938 -14.383 1 97.12 93 GLU B C 1
ATOM 3700 O O . GLU B 1 93 ? 17.969 -18.078 -14.336 1 97.12 93 GLU B O 1
ATOM 3705 N N . TYR B 1 94 ? 16.422 -16.688 -15.07 1 98.06 94 TYR B N 1
ATOM 3706 C CA . TYR B 1 94 ? 15.641 -17.781 -15.641 1 98.06 94 TYR B CA 1
ATOM 3707 C C . TYR B 1 94 ? 16.359 -18.406 -16.828 1 98.06 94 TYR B C 1
ATOM 3709 O O . TYR B 1 94 ? 16.531 -19.625 -16.891 1 98.06 94 TYR B O 1
ATOM 3717 N N . PRO B 1 95 ? 16.875 -17.578 -17.75 1 98.06 95 PRO B N 1
ATOM 3718 C CA . PRO B 1 95 ? 17.625 -18.203 -18.828 1 98.06 95 PRO B CA 1
ATOM 3719 C C . PRO B 1 95 ? 18.891 -18.906 -18.344 1 98.06 95 PRO B C 1
ATOM 3721 O O . PRO B 1 95 ? 19.281 -19.938 -18.891 1 98.06 95 PRO B O 1
ATOM 3724 N N . LEU B 1 96 ? 19.484 -18.406 -17.344 1 97.25 96 LEU B N 1
ATOM 3725 C CA . LEU B 1 96 ? 20.703 -19.031 -16.812 1 97.25 96 LEU B CA 1
ATOM 3726 C C . LEU B 1 96 ? 20.391 -20.359 -16.141 1 97.25 96 LEU B C 1
ATOM 3728 O O . LEU B 1 96 ? 21.125 -21.328 -16.297 1 97.25 96 LEU B O 1
ATOM 3732 N N . LEU B 1 97 ? 19.359 -20.375 -15.375 1 97.5 97 LEU B N 1
ATOM 3733 C CA . LEU B 1 97 ? 18.953 -21.625 -14.727 1 97.5 97 LEU B CA 1
ATOM 3734 C C . LEU B 1 97 ? 18.594 -22.688 -15.766 1 97.5 97 LEU B C 1
ATOM 3736 O O . LEU B 1 97 ? 18.938 -23.859 -15.609 1 97.5 97 LEU B O 1
ATOM 3740 N N . ASP B 1 98 ? 17.844 -22.266 -16.75 1 98.5 98 ASP B N 1
ATOM 3741 C CA . ASP B 1 98 ? 17.531 -23.188 -17.828 1 98.5 98 ASP B CA 1
ATOM 3742 C C . ASP B 1 98 ? 18.797 -23.719 -18.5 1 98.5 98 ASP B C 1
ATOM 3744 O O . ASP B 1 98 ? 18.938 -24.922 -18.703 1 98.5 98 ASP B O 1
ATOM 3748 N N . TRP B 1 99 ? 19.734 -22.828 -18.797 1 98.12 99 TRP B N 1
ATOM 3749 C CA . TRP B 1 99 ? 21 -23.203 -19.406 1 98.12 99 TRP B CA 1
ATOM 3750 C C . TRP B 1 99 ? 21.75 -24.203 -18.547 1 98.12 99 TRP B C 1
ATOM 3752 O O . TRP B 1 99 ? 22.203 -25.25 -19.031 1 98.12 99 TRP B O 1
ATOM 3762 N N . LEU B 1 100 ? 21.875 -23.875 -17.328 1 97.25 100 LEU B N 1
ATOM 3763 C CA . LEU B 1 100 ? 22.625 -24.734 -16.422 1 97.25 100 LEU B CA 1
ATOM 3764 C C . LEU B 1 100 ? 21.984 -26.109 -16.344 1 97.25 100 LEU B C 1
ATOM 3766 O O . LEU B 1 100 ? 22.703 -27.125 -16.328 1 97.25 100 LEU B O 1
ATOM 3770 N N . GLY B 1 101 ? 20.656 -26.156 -16.234 1 97.56 101 GLY B N 1
ATOM 3771 C CA . GLY B 1 101 ? 19.969 -27.438 -16.25 1 97.56 101 GLY B CA 1
ATOM 3772 C C . GLY B 1 101 ? 20.234 -28.25 -17.484 1 97.56 101 GLY B C 1
ATOM 3773 O O . GLY B 1 101 ? 20.469 -29.469 -17.406 1 97.56 101 GLY B O 1
ATOM 3774 N N . ARG B 1 102 ? 20.25 -27.609 -18.594 1 97.81 102 ARG B N 1
ATOM 3775 C CA . ARG B 1 102 ? 20.531 -28.297 -19.844 1 97.81 102 ARG B CA 1
ATOM 3776 C C . ARG B 1 102 ? 21.984 -28.766 -19.922 1 97.81 102 ARG B C 1
ATOM 3778 O O . ARG B 1 102 ? 22.266 -29.891 -20.344 1 97.81 102 ARG B O 1
ATOM 3785 N N . ARG B 1 103 ? 22.828 -27.891 -19.516 1 97 103 ARG B N 1
ATOM 3786 C CA . ARG B 1 103 ? 24.25 -28.219 -19.5 1 97 103 ARG B CA 1
ATOM 3787 C C . ARG B 1 103 ? 24.531 -29.469 -18.641 1 97 103 ARG B C 1
ATOM 3789 O O . ARG B 1 103 ? 25.328 -30.312 -19 1 97 103 ARG B O 1
ATOM 3796 N N . ARG B 1 104 ? 23.797 -29.578 -17.594 1 96.56 104 ARG B N 1
ATOM 3797 C CA . ARG B 1 104 ? 24.031 -30.641 -16.625 1 96.56 104 ARG B CA 1
ATOM 3798 C C . ARG B 1 104 ? 23.062 -31.797 -16.844 1 96.56 104 ARG B C 1
ATOM 3800 O O . ARG B 1 104 ? 23.109 -32.812 -16.125 1 96.56 104 ARG B O 1
ATOM 3807 N N . ASN B 1 105 ? 22.188 -31.641 -17.734 1 97 105 ASN B N 1
ATOM 3808 C CA . ASN B 1 105 ? 21.156 -32.625 -18.016 1 97 105 ASN B CA 1
ATOM 3809 C C . ASN B 1 105 ? 20.328 -32.938 -16.781 1 97 105 ASN B C 1
ATOM 3811 O O . ASN B 1 105 ? 20.156 -34.094 -16.422 1 97 105 ASN B O 1
ATOM 3815 N N . LYS B 1 106 ? 19.844 -31.891 -16.109 1 95.19 106 LYS B N 1
ATOM 3816 C CA . LYS B 1 106 ? 19.031 -31.984 -14.898 1 95.19 106 LYS B CA 1
ATOM 3817 C C . LYS B 1 106 ? 17.906 -30.969 -14.898 1 95.19 106 LYS B C 1
ATOM 3819 O O . LYS B 1 106 ? 18.062 -29.859 -15.422 1 95.19 106 LYS B O 1
ATOM 3824 N N . PRO B 1 107 ? 16.781 -31.375 -14.336 1 96.69 107 PRO B N 1
ATOM 3825 C CA . PRO B 1 107 ? 15.773 -30.328 -14.109 1 96.69 107 PRO B CA 1
ATOM 3826 C C . PRO B 1 107 ? 16.234 -29.281 -13.086 1 96.69 107 PRO B C 1
ATOM 3828 O O . PRO B 1 107 ? 17.031 -29.594 -12.195 1 96.69 107 PRO B O 1
ATOM 3831 N N . VAL B 1 108 ? 15.719 -28.094 -13.164 1 96.75 108 VAL B N 1
ATOM 3832 C CA . VAL B 1 108 ? 16.156 -26.984 -12.32 1 96.75 108 VAL B CA 1
ATOM 3833 C C . VAL B 1 108 ? 15.875 -27.312 -10.852 1 96.75 108 VAL B C 1
ATOM 3835 O O . VAL B 1 108 ? 16.656 -26.969 -9.977 1 96.75 108 VAL B O 1
ATOM 3838 N N . TYR B 1 109 ? 14.727 -27.984 -10.523 1 96.38 109 TYR B N 1
ATOM 3839 C CA . TYR B 1 109 ? 14.406 -28.266 -9.125 1 96.38 109 TYR B CA 1
ATOM 3840 C C . TYR B 1 109 ? 15.477 -29.141 -8.492 1 96.38 109 TYR B C 1
ATOM 3842 O O . TYR B 1 109 ? 15.664 -29.125 -7.273 1 96.38 109 TYR B O 1
ATOM 3850 N N . GLU B 1 110 ? 16.203 -29.938 -9.273 1 94.44 110 GLU B N 1
ATOM 3851 C CA . GLU B 1 110 ? 17.281 -30.75 -8.734 1 94.44 110 GLU B CA 1
ATOM 3852 C C . GLU B 1 110 ? 18.547 -29.922 -8.523 1 94.44 110 GLU B C 1
ATOM 3854 O O . GLU B 1 110 ? 19.406 -30.297 -7.715 1 94.44 110 GLU B O 1
ATOM 3859 N N . LEU B 1 111 ? 18.672 -28.844 -9.312 1 93.5 111 LEU B N 1
ATOM 3860 C CA . LEU B 1 111 ? 19.828 -27.969 -9.148 1 93.5 111 LEU B CA 1
ATOM 3861 C C . LEU B 1 111 ? 19.734 -27.188 -7.852 1 93.5 111 LEU B C 1
ATOM 3863 O O . LEU B 1 111 ? 20.766 -26.891 -7.219 1 93.5 111 LEU B O 1
ATOM 3867 N N . VAL B 1 112 ? 18.5 -26.828 -7.445 1 92.56 112 VAL B N 1
ATOM 3868 C CA . VAL B 1 112 ? 18.375 -25.828 -6.383 1 92.56 112 VAL B CA 1
ATOM 3869 C C . VAL B 1 112 ? 17.953 -26.516 -5.086 1 92.56 112 VAL B C 1
ATOM 3871 O O . VAL B 1 112 ? 18 -25.922 -4.012 1 92.56 112 VAL B O 1
ATOM 3874 N N . SER B 1 113 ? 17.547 -27.734 -5.184 1 89.81 113 SER B N 1
ATOM 3875 C CA . SER B 1 113 ? 17.109 -28.453 -3.988 1 89.81 113 SER B CA 1
ATOM 3876 C C . SER B 1 113 ? 18.234 -29.297 -3.414 1 89.81 113 SER B C 1
ATOM 3878 O O . SER B 1 113 ? 19.031 -29.875 -4.16 1 89.81 113 SER B O 1
ATOM 3880 N N . GLU B 1 114 ? 18.266 -29.328 -2.148 1 79.19 114 GLU B N 1
ATOM 3881 C CA . GLU B 1 114 ? 19.266 -30.172 -1.486 1 79.19 114 GLU B CA 1
ATOM 3882 C C . GLU B 1 114 ? 18.734 -31.594 -1.283 1 79.19 114 GLU B C 1
ATOM 3884 O O . GLU B 1 114 ? 19.484 -32.5 -0.906 1 79.19 114 GLU B O 1
ATOM 3889 N N . GLN B 1 115 ? 17.484 -31.797 -1.524 1 77.62 115 GLN B N 1
ATOM 3890 C CA . GLN B 1 115 ? 16.875 -33.094 -1.309 1 77.62 115 GLN B CA 1
ATOM 3891 C C . GLN B 1 115 ? 16.5 -33.75 -2.633 1 77.62 115 GLN B C 1
ATOM 3893 O O . GLN B 1 115 ? 15.547 -33.344 -3.293 1 77.62 115 GLN B O 1
ATOM 3898 N N . PRO B 1 116 ? 17.281 -34.781 -2.994 1 74.19 116 PRO B N 1
ATOM 3899 C CA . PRO B 1 116 ? 16.938 -35.469 -4.25 1 74.19 116 PRO B CA 1
ATOM 3900 C C . PRO B 1 116 ? 15.641 -36.25 -4.164 1 74.19 116 PRO B C 1
ATOM 3902 O O . PRO B 1 116 ? 15.258 -36.688 -3.08 1 74.19 116 PRO B O 1
ATOM 3905 N N . LEU B 1 117 ? 14.945 -36.219 -5.297 1 83 117 LEU B N 1
ATOM 3906 C CA . LEU B 1 117 ? 13.781 -37.094 -5.41 1 83 117 LEU B CA 1
ATOM 3907 C C . LEU B 1 117 ? 14.219 -38.562 -5.457 1 83 117 LEU B C 1
ATOM 3909 O O . LEU B 1 117 ? 15.352 -38.844 -5.832 1 83 117 LEU B O 1
ATOM 3913 N N . SER B 1 118 ? 13.352 -39.344 -4.969 1 81.25 118 SER B N 1
ATOM 3914 C CA . SER B 1 118 ? 13.625 -40.781 -5.117 1 81.25 118 SER B CA 1
ATOM 3915 C C . SER B 1 118 ? 13.719 -41.156 -6.59 1 81.25 118 SER B C 1
ATOM 3917 O O . SER B 1 118 ? 13.078 -40.562 -7.441 1 81.25 118 SER B O 1
ATOM 3919 N N . PRO B 1 119 ? 14.641 -42.125 -6.809 1 76.88 119 PRO B N 1
ATOM 3920 C CA . PRO B 1 119 ? 14.766 -42.562 -8.203 1 76.88 119 PRO B CA 1
ATOM 3921 C C . PRO B 1 119 ? 13.43 -42.938 -8.82 1 76.88 119 PRO B C 1
ATOM 3923 O O . PRO B 1 119 ? 12.648 -43.656 -8.195 1 76.88 119 PRO B O 1
ATOM 3926 N N . GLY B 1 120 ? 13.086 -42.438 -9.938 1 80.56 120 GLY B N 1
ATOM 3927 C CA . GLY B 1 120 ? 11.859 -42.781 -10.641 1 80.56 120 GLY B CA 1
ATOM 3928 C C . GLY B 1 120 ? 10.68 -41.906 -10.211 1 80.56 120 GLY B C 1
ATOM 3929 O O . GLY B 1 120 ? 9.609 -41.969 -10.828 1 80.56 120 GLY B O 1
ATOM 3930 N N . GLU B 1 121 ? 10.938 -41.188 -9.195 1 87.69 121 GLU B N 1
ATOM 3931 C CA . GLU B 1 121 ? 9.844 -40.344 -8.695 1 87.69 121 GLU B CA 1
ATOM 3932 C C . GLU B 1 121 ? 9.672 -39.094 -9.531 1 87.69 121 GLU B C 1
ATOM 3934 O O . GLU B 1 121 ? 10.656 -38.469 -9.914 1 87.69 121 GLU B O 1
ATOM 3939 N N . GLN B 1 122 ? 8.43 -38.906 -9.969 1 91.56 122 GLN B N 1
ATOM 3940 C CA . GLN B 1 122 ? 8.086 -37.656 -10.672 1 91.56 122 GLN B CA 1
ATOM 3941 C C . GLN B 1 122 ? 7.617 -36.594 -9.695 1 91.56 122 GLN B C 1
ATOM 3943 O O . GLN B 1 122 ? 6.82 -36.875 -8.797 1 91.56 122 GLN B O 1
ATOM 3948 N N . LEU B 1 123 ? 8.227 -35.438 -9.875 1 96 123 LEU B N 1
ATOM 3949 C CA . LEU B 1 123 ? 7.809 -34.344 -9.008 1 96 123 LEU B CA 1
ATOM 3950 C C . LEU B 1 123 ? 6.359 -33.938 -9.281 1 96 123 LEU B C 1
ATOM 3952 O O . LEU B 1 123 ? 5.984 -33.688 -10.43 1 96 123 LEU B O 1
ATOM 3956 N N . SER B 1 124 ? 5.574 -34.031 -8.266 1 97.12 124 SER B N 1
ATOM 3957 C CA . SER B 1 124 ? 4.168 -33.625 -8.289 1 97.12 124 SER B CA 1
ATOM 3958 C C . SER B 1 124 ? 3.893 -32.5 -7.281 1 97.12 124 SER B C 1
ATOM 3960 O O . SER B 1 124 ? 4.195 -32.656 -6.094 1 97.12 124 SER B O 1
ATOM 3962 N N . VAL B 1 125 ? 3.381 -31.375 -7.758 1 98.06 125 VAL B N 1
ATOM 3963 C CA . VAL B 1 125 ? 3.162 -30.203 -6.922 1 98.06 125 VAL B CA 1
ATOM 3964 C C . VAL B 1 125 ? 1.693 -29.797 -6.984 1 98.06 125 VAL B C 1
ATOM 3966 O O . VAL B 1 125 ? 1.111 -29.703 -8.07 1 98.06 125 VAL B O 1
ATOM 3969 N N . PRO B 1 126 ? 1.022 -29.562 -5.828 1 98.56 126 PRO B N 1
ATOM 3970 C CA . PRO B 1 126 ? -0.365 -29.094 -5.887 1 98.56 126 PRO B CA 1
ATOM 3971 C C . PRO B 1 126 ? -0.532 -27.844 -6.734 1 98.56 126 PRO B C 1
ATOM 3973 O O . PRO B 1 126 ? 0.355 -26.984 -6.758 1 98.56 126 PRO B O 1
ATOM 3976 N N . CYS B 1 127 ? -1.613 -27.75 -7.465 1 98.62 127 CYS B N 1
ATOM 3977 C CA . CYS B 1 127 ? -1.925 -26.578 -8.266 1 98.62 127 CYS B CA 1
ATOM 3978 C C . CYS B 1 127 ? -3.408 -26.234 -8.18 1 98.62 127 CYS B C 1
ATOM 3980 O O . CYS B 1 127 ? -4.215 -27.047 -7.738 1 98.62 127 CYS B O 1
ATOM 3982 N N . TYR B 1 128 ? -3.74 -25.016 -8.438 1 98.5 128 TYR B N 1
ATOM 3983 C CA . TYR B 1 128 ? -5.141 -24.609 -8.508 1 98.5 128 TYR B CA 1
ATOM 3984 C C . TYR B 1 128 ? -5.426 -23.844 -9.805 1 98.5 128 TYR B C 1
ATOM 3986 O O . TYR B 1 128 ? -4.527 -23.219 -10.375 1 98.5 128 TYR B O 1
ATOM 3994 N N . ASP B 1 129 ? -6.637 -23.969 -10.258 1 98.25 129 ASP B N 1
ATOM 3995 C CA . ASP B 1 129 ? -7.156 -23.219 -11.398 1 98.25 129 ASP B CA 1
ATOM 3996 C C . ASP B 1 129 ? -7.551 -21.812 -10.992 1 98.25 129 ASP B C 1
ATOM 3998 O O . ASP B 1 129 ? -8.445 -21.625 -10.164 1 98.25 129 ASP B O 1
ATOM 4002 N N . THR B 1 130 ? -6.883 -20.781 -11.578 1 97.88 130 THR B N 1
ATOM 4003 C CA . THR B 1 130 ? -7.129 -19.391 -11.188 1 97.88 130 THR B CA 1
ATOM 4004 C C . THR B 1 130 ? -8.016 -18.703 -12.211 1 97.88 130 THR B C 1
ATOM 4006 O O . THR B 1 130 ? -8.086 -17.469 -12.25 1 97.88 130 THR B O 1
ATOM 4009 N N . SER B 1 131 ? -8.773 -19.438 -13.055 1 96.5 131 SER B N 1
ATOM 4010 C CA . SER B 1 131 ? -9.398 -18.859 -14.242 1 96.5 131 SER B CA 1
ATOM 4011 C C . SER B 1 131 ? -10.82 -18.391 -13.945 1 96.5 131 SER B C 1
ATOM 4013 O O . SER B 1 131 ? -11.562 -18.016 -14.852 1 96.5 131 SER B O 1
ATOM 4015 N N . LEU B 1 132 ? -11.266 -18.375 -12.672 1 98.44 132 LEU B N 1
ATOM 4016 C CA . LEU B 1 132 ? -12.641 -18.016 -12.344 1 98.44 132 LEU B CA 1
ATOM 4017 C C . LEU B 1 132 ? -12.742 -16.531 -12 1 98.44 132 LEU B C 1
ATOM 4019 O O . LEU B 1 132 ? -12.648 -16.156 -10.828 1 98.44 132 LEU B O 1
ATOM 4023 N N . TYR B 1 133 ? -12.977 -15.727 -13.039 1 98.38 133 TYR B N 1
ATOM 4024 C CA . TYR B 1 133 ? -13.086 -14.273 -12.961 1 98.38 133 TYR B CA 1
ATOM 4025 C C . TYR B 1 133 ? -14.547 -13.836 -13 1 98.38 133 TYR B C 1
ATOM 4027 O O . TYR B 1 133 ? -15.453 -14.664 -12.859 1 98.38 133 TYR B O 1
ATOM 4035 N N . PHE B 1 134 ? -14.742 -12.461 -13.039 1 98.56 134 PHE B N 1
ATOM 4036 C CA . PHE B 1 134 ? -16.094 -11.938 -13.172 1 98.56 134 PHE B CA 1
ATOM 4037 C C . PHE B 1 134 ? -16.578 -12.07 -14.609 1 98.56 134 PHE B C 1
ATOM 4039 O O . PHE B 1 134 ? -16.766 -11.062 -15.305 1 98.56 134 PHE B O 1
ATOM 4046 N N . ASP B 1 135 ? -16.891 -13.281 -15.023 1 98.25 135 ASP B N 1
ATOM 4047 C CA . ASP B 1 135 ? -17.391 -13.531 -16.375 1 98.25 135 ASP B CA 1
ATOM 4048 C C . ASP B 1 135 ? -18.922 -13.414 -16.422 1 98.25 135 ASP B C 1
ATOM 4050 O O . ASP B 1 135 ? -19.516 -13.461 -17.5 1 98.25 135 ASP B O 1
ATOM 4054 N N . ASP B 1 136 ? -19.516 -13.125 -15.32 1 98.12 136 ASP B N 1
ATOM 4055 C CA . ASP B 1 136 ? -20.953 -13.25 -15.133 1 98.12 136 ASP B CA 1
ATOM 4056 C C . ASP B 1 136 ? -21.625 -11.875 -15.086 1 98.12 136 ASP B C 1
ATOM 4058 O O . ASP B 1 136 ? -22.844 -11.781 -15 1 98.12 136 ASP B O 1
ATOM 4062 N N . LEU B 1 137 ? -20.906 -10.797 -15.242 1 97.88 137 LEU B N 1
ATOM 4063 C CA . LEU B 1 137 ? -21.422 -9.469 -14.945 1 97.88 137 LEU B CA 1
ATOM 4064 C C . LEU B 1 137 ? -22.578 -9.117 -15.875 1 97.88 137 LEU B C 1
ATOM 4066 O O . LEU B 1 137 ? -23.453 -8.32 -15.523 1 97.88 137 LEU B O 1
ATOM 4070 N N . HIS B 1 138 ? -22.609 -9.703 -17.062 1 97.06 138 HIS B N 1
ATOM 4071 C CA . HIS B 1 138 ? -23.641 -9.414 -18.031 1 97.06 138 HIS B CA 1
ATOM 4072 C C . HIS B 1 138 ? -24.953 -10.125 -17.672 1 97.06 138 HIS B C 1
ATOM 4074 O O . HIS B 1 138 ? -26 -9.828 -18.25 1 97.06 138 HIS B O 1
ATOM 4080 N N . LEU B 1 139 ? -24.938 -11.039 -16.703 1 98 139 LEU B N 1
ATOM 4081 C CA . LEU B 1 139 ? -26.094 -11.82 -16.297 1 98 139 LEU B CA 1
ATOM 4082 C C . LEU B 1 139 ? -26.797 -11.188 -15.102 1 98 139 LEU B C 1
ATOM 4084 O O . LEU B 1 139 ? -26.234 -11.109 -14.016 1 98 139 LEU B O 1
ATOM 4088 N N . PRO B 1 140 ? -28.047 -10.797 -15.25 1 94.62 140 PRO B N 1
ATOM 4089 C CA . PRO B 1 140 ? -28.75 -10.164 -14.133 1 94.62 140 PRO B CA 1
ATOM 4090 C C . PRO B 1 140 ? -29.141 -11.156 -13.047 1 94.62 140 PRO B C 1
ATOM 4092 O O . PRO B 1 140 ? -29.172 -10.805 -11.859 1 94.62 140 PRO B O 1
ATOM 4095 N N . ASP B 1 141 ? -29.328 -12.445 -13.414 1 96.12 141 ASP B N 1
ATOM 4096 C CA . ASP B 1 141 ? -29.844 -13.461 -12.492 1 96.12 141 ASP B CA 1
ATOM 4097 C C . ASP B 1 141 ? -28.703 -14.172 -11.773 1 96.12 141 ASP B C 1
ATOM 4099 O O . ASP B 1 141 ? -27.734 -14.602 -12.406 1 96.12 141 ASP B O 1
ATOM 4103 N N . GLU B 1 142 ? -28.828 -14.25 -10.469 1 97.38 142 GLU B N 1
ATOM 4104 C CA . GLU B 1 142 ? -27.812 -14.891 -9.641 1 97.38 142 GLU B CA 1
ATOM 4105 C C . GLU B 1 142 ? -27.656 -16.359 -9.992 1 97.38 142 GLU B C 1
ATOM 4107 O O . GLU B 1 142 ? -26.547 -16.875 -10.055 1 97.38 142 GLU B O 1
ATOM 4112 N N . ARG B 1 143 ? -28.828 -17.109 -10.32 1 97.56 143 ARG B N 1
ATOM 4113 C CA . ARG B 1 143 ? -28.797 -18.531 -10.641 1 97.56 143 ARG B CA 1
ATOM 4114 C C . ARG B 1 143 ? -28.031 -18.781 -11.938 1 97.56 143 ARG B C 1
ATOM 4116 O O . ARG B 1 143 ? -27.266 -19.734 -12.039 1 97.56 143 ARG B O 1
ATOM 4123 N N . ASP B 1 144 ? -28.125 -17.859 -12.797 1 98.62 144 ASP B N 1
ATOM 4124 C CA . ASP B 1 144 ? -27.438 -17.969 -14.078 1 98.62 144 ASP B CA 1
ATOM 4125 C C . ASP B 1 144 ? -25.953 -17.688 -13.922 1 98.62 144 ASP B C 1
ATOM 4127 O O . ASP B 1 144 ? -25.125 -18.328 -14.578 1 98.62 144 ASP B O 1
ATOM 4131 N N . ALA B 1 145 ? -25.656 -16.719 -13.117 1 98.75 145 ALA B N 1
ATOM 4132 C CA . ALA B 1 145 ? -24.266 -16.391 -12.844 1 98.75 145 ALA B CA 1
ATOM 4133 C C . ALA B 1 145 ? -23.547 -17.578 -12.195 1 98.75 145 ALA B C 1
ATOM 4135 O O . ALA B 1 145 ? -22.438 -17.938 -12.602 1 98.75 145 ALA B O 1
ATOM 4136 N N . VAL B 1 146 ? -24.188 -18.172 -11.219 1 98.88 146 VAL B N 1
ATOM 4137 C CA . VAL B 1 146 ? -23.625 -19.328 -10.531 1 98.88 146 VAL B CA 1
ATOM 4138 C C . VAL B 1 146 ? -23.422 -20.469 -11.516 1 98.88 146 VAL B C 1
ATOM 4140 O O . VAL B 1 146 ? -22.359 -21.109 -11.539 1 98.88 146 VAL B O 1
ATOM 4143 N N . LYS B 1 147 ? -24.391 -20.719 -12.32 1 98.81 147 LYS B N 1
ATOM 4144 C CA . LYS B 1 147 ? -24.328 -21.781 -13.305 1 98.81 147 LYS B CA 1
ATOM 4145 C C . LYS B 1 147 ? -23.156 -21.578 -14.266 1 98.81 147 LYS B C 1
ATOM 4147 O O . LYS B 1 147 ? -22.422 -22.516 -14.57 1 98.81 147 LYS B O 1
ATOM 4152 N N . LEU B 1 148 ? -23.016 -20.359 -14.695 1 98.81 148 LEU B N 1
ATOM 4153 C CA . LEU B 1 148 ? -21.922 -20.047 -15.609 1 98.81 148 LEU B CA 1
ATOM 4154 C C . LEU B 1 148 ? -20.578 -20.375 -14.969 1 98.81 148 LEU B C 1
ATOM 4156 O O . LEU B 1 148 ? -19.734 -21.016 -15.578 1 98.81 148 LEU B O 1
ATOM 4160 N N . LEU B 1 149 ? -20.375 -19.953 -13.773 1 98.88 149 LEU B N 1
ATOM 4161 C CA . LEU B 1 149 ? -19.078 -20.156 -13.117 1 98.88 149 LEU B CA 1
ATOM 4162 C C . LEU B 1 149 ? -18.891 -21.625 -12.734 1 98.88 149 LEU B C 1
ATOM 4164 O O . LEU B 1 149 ? -17.766 -22.125 -12.711 1 98.88 149 LEU B O 1
ATOM 4168 N N . GLN B 1 150 ? -19.969 -22.328 -12.445 1 98.88 150 GLN B N 1
ATOM 4169 C CA . GLN B 1 150 ? -19.875 -23.766 -12.258 1 98.88 150 GLN B CA 1
ATOM 4170 C C . GLN B 1 150 ? -19.391 -24.453 -13.531 1 98.88 150 GLN B C 1
ATOM 4172 O O . GLN B 1 150 ? -18.562 -25.375 -13.477 1 98.88 150 GLN B O 1
ATOM 4177 N N . GLU B 1 151 ? -19.938 -24.031 -14.625 1 98.75 151 GLU B N 1
ATOM 4178 C CA . GLU B 1 151 ? -19.516 -24.594 -15.898 1 98.75 151 GLU B CA 1
ATOM 4179 C C . GLU B 1 151 ? -18.016 -24.328 -16.141 1 98.75 151 GLU B C 1
ATOM 4181 O O . GLU B 1 151 ? -17.297 -25.234 -16.594 1 98.75 151 GLU B O 1
ATOM 4186 N N . GLU B 1 152 ? -17.609 -23.188 -15.82 1 98.75 152 GLU B N 1
ATOM 4187 C CA . GLU B 1 152 ? -16.188 -22.844 -15.969 1 98.75 152 GLU B CA 1
ATOM 4188 C C . GLU B 1 152 ? -15.328 -23.688 -15.031 1 98.75 152 GLU B C 1
ATOM 4190 O O . GLU B 1 152 ? -14.258 -24.156 -15.422 1 98.75 152 GLU B O 1
ATOM 4195 N N . ALA B 1 153 ? -15.781 -23.844 -13.805 1 98.81 153 ALA B N 1
ATOM 4196 C CA . ALA B 1 153 ? -15.062 -24.688 -12.859 1 98.81 153 ALA B CA 1
ATOM 4197 C C . ALA B 1 153 ? -15.008 -26.141 -13.352 1 98.81 153 ALA B C 1
ATOM 4199 O O . ALA B 1 153 ? -14 -26.828 -13.172 1 98.81 153 ALA B O 1
ATOM 4200 N N . GLN B 1 154 ? -16.109 -26.578 -13.938 1 98.69 154 GLN B N 1
ATOM 4201 C CA . GLN B 1 154 ? -16.172 -27.938 -14.461 1 98.69 154 GLN B CA 1
ATOM 4202 C C . GLN B 1 154 ? -15.172 -28.125 -15.594 1 98.69 154 GLN B C 1
ATOM 4204 O O . GLN B 1 154 ? -14.609 -29.219 -15.75 1 98.69 154 GLN B O 1
ATOM 4209 N N . GLU B 1 155 ? -14.977 -27.109 -16.391 1 98.44 155 GLU B N 1
ATOM 4210 C CA . GLU B 1 155 ? -13.945 -27.172 -17.422 1 98.44 155 GLU B CA 1
ATOM 4211 C C . GLU B 1 155 ? -12.57 -27.422 -16.812 1 98.44 155 GLU B C 1
ATOM 4213 O O . GLU B 1 155 ? -11.805 -28.25 -17.312 1 98.44 155 GLU B O 1
ATOM 4218 N N . GLY B 1 156 ? -12.258 -26.719 -15.773 1 98.44 156 GLY B N 1
ATOM 4219 C CA . GLY B 1 156 ? -11.008 -26.953 -15.062 1 98.44 156 GLY B CA 1
ATOM 4220 C C . GLY B 1 156 ? -10.922 -28.328 -14.438 1 98.44 156 GLY B C 1
ATOM 4221 O O . GLY B 1 156 ? -9.891 -29 -14.531 1 98.44 156 GLY B O 1
ATOM 4222 N N . TYR B 1 157 ? -12.039 -28.688 -13.828 1 98.62 157 TYR B N 1
ATOM 4223 C CA . TYR B 1 157 ? -12.102 -30.016 -13.227 1 98.62 157 TYR B CA 1
ATOM 4224 C C . TYR B 1 157 ? -11.812 -31.094 -14.258 1 98.62 157 TYR B C 1
ATOM 4226 O O . TYR B 1 157 ? -11.062 -32.031 -13.992 1 98.62 157 TYR B O 1
ATOM 4234 N N . ALA B 1 158 ? -12.336 -30.953 -15.438 1 98.38 158 ALA B N 1
ATOM 4235 C CA . ALA B 1 158 ? -12.148 -31.922 -16.516 1 98.38 158 ALA B CA 1
ATOM 4236 C C . ALA B 1 158 ? -10.695 -31.953 -16.969 1 98.38 158 ALA B C 1
ATOM 4238 O O . ALA B 1 158 ? -10.211 -33 -17.438 1 98.38 158 ALA B O 1
ATOM 4239 N N . LYS B 1 159 ? -9.992 -30.906 -16.766 1 98 159 LYS B N 1
ATOM 4240 C CA . LYS B 1 159 ? -8.586 -30.812 -17.172 1 98 159 LYS B CA 1
ATOM 4241 C C . LYS B 1 159 ? -7.668 -31.344 -16.078 1 98 159 LYS B C 1
ATOM 4243 O O . LYS B 1 159 ? -6.441 -31.328 -16.234 1 98 159 LYS B O 1
ATOM 4248 N N . GLY B 1 160 ? -8.297 -31.688 -14.969 1 98.44 160 GLY B N 1
ATOM 4249 C CA . GLY B 1 160 ? -7.512 -32.312 -13.93 1 98.44 160 GLY B CA 1
ATOM 4250 C C . GLY B 1 160 ? -7.395 -31.484 -12.672 1 98.44 160 GLY B C 1
ATOM 4251 O O . GLY B 1 160 ? -6.871 -31.953 -11.656 1 98.44 160 GLY B O 1
ATOM 4252 N N . HIS B 1 161 ? -7.926 -30.297 -12.68 1 98.75 161 HIS B N 1
ATOM 4253 C CA . HIS B 1 161 ? -7.875 -29.453 -11.477 1 98.75 161 HIS B CA 1
ATOM 4254 C C . HIS B 1 161 ? -8.852 -29.953 -10.422 1 98.75 161 HIS B C 1
ATOM 4256 O O . HIS B 1 161 ? -9.844 -30.609 -10.75 1 98.75 161 HIS B O 1
ATOM 4262 N N . ARG B 1 162 ? -8.523 -29.719 -9.141 1 98.75 162 ARG B N 1
ATOM 4263 C CA . ARG B 1 162 ? -9.406 -30.047 -8.023 1 98.75 162 ARG B CA 1
ATOM 4264 C C . ARG B 1 162 ? -9.547 -28.875 -7.066 1 98.75 162 ARG B C 1
ATOM 4266 O O . ARG B 1 162 ? -10.43 -28.875 -6.211 1 98.75 162 ARG B O 1
ATOM 4273 N N . HIS B 1 163 ? -8.641 -27.875 -7.148 1 98.88 163 HIS B N 1
ATOM 4274 C CA . HIS B 1 163 ? -8.625 -26.656 -6.348 1 98.88 163 HIS B CA 1
ATOM 4275 C C . HIS B 1 163 ? -8.844 -25.422 -7.215 1 98.88 163 HIS B C 1
ATOM 4277 O O . HIS B 1 163 ? -8.391 -25.359 -8.359 1 98.88 163 HIS B O 1
ATOM 4283 N N . PHE B 1 164 ? -9.562 -24.406 -6.652 1 98.88 164 PHE B N 1
ATOM 4284 C CA . PHE B 1 164 ? -9.961 -23.266 -7.477 1 98.88 164 PHE B CA 1
ATOM 4285 C C . PHE B 1 164 ? -9.789 -21.953 -6.707 1 98.88 164 PHE B C 1
ATOM 4287 O O . PHE B 1 164 ? -10.078 -21.891 -5.512 1 98.88 164 PHE B O 1
ATOM 4294 N N . LYS B 1 165 ? -9.266 -21 -7.359 1 98.75 165 LYS B N 1
ATOM 4295 C CA . LYS B 1 165 ? -9.312 -19.641 -6.852 1 98.75 165 LYS B CA 1
ATOM 4296 C C . LYS B 1 165 ? -10.375 -18.812 -7.57 1 98.75 165 LYS B C 1
ATOM 4298 O O . LYS B 1 165 ? -10.406 -18.766 -8.805 1 98.75 165 LYS B O 1
ATOM 4303 N N . ILE B 1 166 ? -11.188 -18.172 -6.773 1 98.94 166 ILE B N 1
ATOM 4304 C CA . ILE B 1 166 ? -12.352 -17.453 -7.281 1 98.94 166 ILE B CA 1
ATOM 4305 C C . ILE B 1 166 ? -12.195 -15.953 -7.004 1 98.94 166 ILE B C 1
ATOM 4307 O O . ILE B 1 166 ? -11.953 -15.555 -5.863 1 98.94 166 ILE B O 1
ATOM 4311 N N . LYS B 1 167 ? -12.273 -15.172 -8.086 1 98.81 167 LYS B N 1
ATOM 4312 C CA . LYS B 1 167 ? -12.328 -13.727 -7.871 1 98.81 167 LYS B CA 1
ATOM 4313 C C . LYS B 1 167 ? -13.648 -13.312 -7.227 1 98.81 167 LYS B C 1
ATOM 4315 O O . LYS B 1 167 ? -14.719 -13.719 -7.676 1 98.81 167 LYS B O 1
ATOM 4320 N N . VAL B 1 168 ? -13.531 -12.523 -6.172 1 98.88 168 VAL B N 1
ATOM 4321 C CA . VAL B 1 168 ? -14.688 -11.969 -5.48 1 98.88 168 VAL B CA 1
ATOM 4322 C C . VAL B 1 168 ? -14.508 -10.461 -5.309 1 98.88 168 VAL B C 1
ATOM 4324 O O . VAL B 1 168 ? -13.492 -9.898 -5.723 1 98.88 168 VAL B O 1
ATOM 4327 N N . GLY B 1 169 ? -15.508 -9.812 -4.754 1 98.75 169 GLY B N 1
ATOM 4328 C CA . GLY B 1 169 ? -15.484 -8.367 -4.582 1 98.75 169 GLY B CA 1
ATOM 4329 C C . GLY B 1 169 ? -16.234 -7.625 -5.66 1 98.75 169 GLY B C 1
ATOM 4330 O O . GLY B 1 169 ? -15.844 -6.527 -6.062 1 98.75 169 GLY B O 1
ATOM 4331 N N . ARG B 1 170 ? -17.281 -8.227 -6.238 1 98.69 170 ARG B N 1
ATOM 4332 C CA . ARG B 1 170 ? -18.062 -7.625 -7.312 1 98.69 170 ARG B CA 1
ATOM 4333 C C . ARG B 1 170 ? -18.672 -6.305 -6.867 1 98.69 170 ARG B C 1
ATOM 4335 O O . ARG B 1 170 ? -18.781 -5.363 -7.656 1 98.69 170 ARG B O 1
ATOM 4342 N N . GLY B 1 171 ? -19.062 -6.23 -5.652 1 98.25 171 GLY B N 1
ATOM 4343 C CA . GLY B 1 171 ? -19.734 -5.066 -5.113 1 98.25 171 GLY B CA 1
ATOM 4344 C C . GLY B 1 171 ? -18.812 -3.893 -4.863 1 98.25 171 GLY B C 1
ATOM 4345 O O . GLY B 1 171 ? -19.266 -2.777 -4.598 1 98.25 171 GLY B O 1
ATOM 4346 N N . GLY B 1 172 ? -17.516 -4.129 -4.922 1 98.25 172 GLY B N 1
ATOM 4347 C CA . GLY B 1 172 ? -16.562 -3.061 -4.668 1 98.25 172 GLY B CA 1
ATOM 4348 C C . GLY B 1 172 ? -16.469 -2.066 -5.809 1 98.25 172 GLY B C 1
ATOM 4349 O O . GLY B 1 172 ? -15.992 -0.943 -5.621 1 98.25 172 GLY B O 1
ATOM 4350 N N . ARG B 1 173 ? -16.953 -2.496 -6.992 1 97.88 173 ARG B N 1
ATOM 4351 C CA . ARG B 1 173 ? -16.797 -1.628 -8.156 1 97.88 173 ARG B CA 1
ATOM 4352 C C . ARG B 1 173 ? -17.875 -1.905 -9.195 1 97.88 173 ARG B C 1
ATOM 4354 O O . ARG B 1 173 ? -18.562 -0.987 -9.641 1 97.88 173 ARG B O 1
ATOM 4361 N N . HIS B 1 174 ? -18.219 -3.193 -9.422 1 98.19 174 HIS B N 1
ATOM 4362 C CA . HIS B 1 174 ? -18.859 -3.559 -10.688 1 98.19 174 HIS B CA 1
ATOM 4363 C C . HIS B 1 174 ? -20.359 -3.729 -10.516 1 98.19 174 HIS B C 1
ATOM 4365 O O . HIS B 1 174 ? -21.109 -3.643 -11.484 1 98.19 174 HIS B O 1
ATOM 4371 N N . MET B 1 175 ? -20.781 -4.047 -9.289 1 97.69 175 MET B N 1
ATOM 4372 C CA . MET B 1 175 ? -22.172 -4.254 -8.93 1 97.69 175 MET B CA 1
ATOM 4373 C C . MET B 1 175 ? -22.547 -3.445 -7.688 1 97.69 175 MET B C 1
ATOM 4375 O O . MET B 1 175 ? -21.672 -3.02 -6.938 1 97.69 175 MET B O 1
ATOM 4379 N N . PRO B 1 176 ? -23.922 -3.236 -7.527 1 97.06 176 PRO B N 1
ATOM 4380 C CA . PRO B 1 176 ? -24.281 -2.672 -6.227 1 97.06 176 PRO B CA 1
ATOM 4381 C C . PRO B 1 176 ? -23.703 -3.473 -5.055 1 97.06 176 PRO B C 1
ATOM 4383 O O . PRO B 1 176 ? -23.672 -4.703 -5.109 1 97.06 176 PRO B O 1
ATOM 4386 N N . LEU B 1 177 ? -23.328 -2.82 -4.086 1 97.06 177 LEU B N 1
ATOM 4387 C CA . LEU B 1 177 ? -22.516 -3.336 -2.996 1 97.06 177 LEU B CA 1
ATOM 4388 C C . LEU B 1 177 ? -23.109 -4.629 -2.439 1 97.06 177 LEU B C 1
ATOM 4390 O O . LEU B 1 177 ? -22.438 -5.664 -2.426 1 97.06 177 LEU B O 1
ATOM 4394 N N . LEU B 1 178 ? -24.359 -4.621 -1.996 1 95.62 178 LEU B N 1
ATOM 4395 C CA . LEU B 1 178 ? -24.969 -5.766 -1.322 1 95.62 178 LEU B CA 1
ATOM 4396 C C . LEU B 1 178 ? -25.266 -6.883 -2.316 1 95.62 178 LEU B C 1
ATOM 4398 O O . LEU B 1 178 ? -25.109 -8.062 -2 1 95.62 178 LEU B O 1
ATOM 4402 N N . GLU B 1 179 ? -25.703 -6.535 -3.512 1 97.56 179 GLU B N 1
ATOM 4403 C CA . GLU B 1 179 ? -25.984 -7.523 -4.551 1 97.56 179 GLU B CA 1
ATOM 4404 C C . GLU B 1 179 ? -24.703 -8.242 -4.98 1 97.56 179 GLU B C 1
ATOM 4406 O O . GLU B 1 179 ? -24.719 -9.453 -5.188 1 97.56 179 GLU B O 1
ATOM 4411 N N . GLY B 1 180 ? -23.672 -7.43 -5.113 1 98.38 180 GLY B N 1
ATOM 4412 C CA . GLY B 1 180 ? -22.375 -8.016 -5.461 1 98.38 180 GLY B CA 1
ATOM 4413 C C . GLY B 1 180 ? -21.859 -8.969 -4.41 1 98.38 180 GLY B C 1
ATOM 4414 O O . GLY B 1 180 ? -21.297 -10.023 -4.738 1 98.38 180 GLY B O 1
ATOM 4415 N N . THR B 1 181 ? -22.031 -8.602 -3.129 1 98.31 181 THR B N 1
ATOM 4416 C CA . THR B 1 181 ? -21.594 -9.461 -2.029 1 98.31 181 THR B CA 1
ATOM 4417 C C . THR B 1 181 ? -22.391 -10.766 -2.01 1 98.31 181 THR B C 1
ATOM 4419 O O . THR B 1 181 ? -21.812 -11.844 -1.862 1 98.31 181 THR B O 1
ATOM 4422 N N . LYS B 1 182 ? -23.688 -10.633 -2.201 1 98.5 182 LYS B N 1
ATOM 4423 C CA . LYS B 1 182 ? -24.547 -11.82 -2.264 1 98.5 182 LYS B CA 1
ATOM 4424 C C . LYS B 1 182 ? -24.125 -12.734 -3.414 1 98.5 182 LYS B C 1
ATOM 4426 O O . LYS B 1 182 ? -24.078 -13.953 -3.256 1 98.5 182 LYS B O 1
ATOM 4431 N N . ARG B 1 183 ? -23.844 -12.148 -4.496 1 98.62 183 ARG B N 1
ATOM 4432 C CA . ARG B 1 183 ? -23.438 -12.914 -5.676 1 98.62 183 ARG B CA 1
ATOM 4433 C C . ARG B 1 183 ? -22.109 -13.617 -5.438 1 98.62 183 ARG B C 1
ATOM 4435 O O . ARG B 1 183 ? -21.922 -14.758 -5.855 1 98.62 183 ARG B O 1
ATOM 4442 N N . ASP B 1 184 ? -21.141 -12.883 -4.84 1 98.88 184 ASP B N 1
ATOM 4443 C CA . ASP B 1 184 ? -19.875 -13.508 -4.477 1 98.88 184 ASP B CA 1
ATOM 4444 C C . ASP B 1 184 ? -20.094 -14.789 -3.684 1 98.88 184 ASP B C 1
ATOM 4446 O O . ASP B 1 184 ? -19.531 -15.836 -4.02 1 98.88 184 ASP B O 1
ATOM 4450 N N . ILE B 1 185 ? -20.938 -14.711 -2.662 1 98.88 185 ILE B N 1
ATOM 4451 C CA . ILE B 1 185 ? -21.188 -15.82 -1.759 1 98.88 185 ILE B CA 1
ATOM 4452 C C . ILE B 1 185 ? -21.844 -16.969 -2.527 1 98.88 185 ILE B C 1
ATOM 4454 O O . ILE B 1 185 ? -21.438 -18.125 -2.398 1 98.88 185 ILE B O 1
ATOM 4458 N N . ALA B 1 186 ? -22.828 -16.656 -3.363 1 98.88 186 ALA B N 1
ATOM 4459 C CA . ALA B 1 186 ? -23.547 -17.656 -4.137 1 98.88 186 ALA B CA 1
ATOM 4460 C C . ALA B 1 186 ? -22.609 -18.391 -5.086 1 98.88 186 ALA B C 1
ATOM 4462 O O . ALA B 1 186 ? -22.688 -19.625 -5.215 1 98.88 186 ALA B O 1
ATOM 4463 N N . ILE B 1 187 ? -21.75 -17.719 -5.711 1 98.94 187 ILE B N 1
ATOM 4464 C CA . ILE B 1 187 ? -20.828 -18.297 -6.684 1 98.94 187 ILE B CA 1
ATOM 4465 C C . ILE B 1 187 ? -19.828 -19.203 -5.973 1 98.94 187 ILE B C 1
ATOM 4467 O O . ILE B 1 187 ? -19.531 -20.312 -6.434 1 98.94 187 ILE B O 1
ATOM 4471 N N . VAL B 1 188 ? -19.266 -18.734 -4.84 1 98.94 188 VAL B N 1
ATOM 4472 C CA . VAL B 1 188 ? -18.312 -19.547 -4.09 1 98.94 188 VAL B CA 1
ATOM 4473 C C . VAL B 1 188 ? -18.969 -20.859 -3.66 1 98.94 188 VAL B C 1
ATOM 4475 O O . VAL B 1 188 ? -18.391 -21.938 -3.793 1 98.94 188 VAL B O 1
ATOM 4478 N N . ARG B 1 189 ? -20.234 -20.797 -3.195 1 98.56 189 ARG B N 1
ATOM 4479 C CA . ARG B 1 189 ? -20.969 -22 -2.82 1 98.56 189 ARG B CA 1
ATOM 4480 C C . ARG B 1 189 ? -21.156 -22.922 -4.023 1 98.56 189 ARG B C 1
ATOM 4482 O O . ARG B 1 189 ? -20.984 -24.141 -3.914 1 98.56 189 ARG B O 1
ATOM 4489 N N . GLY B 1 190 ? -21.531 -22.312 -5.109 1 98.69 190 GLY B N 1
ATOM 4490 C CA . GLY B 1 190 ? -21.703 -23.109 -6.32 1 98.69 190 GLY B CA 1
ATOM 4491 C C . GLY B 1 190 ? -20.453 -23.844 -6.738 1 98.69 190 GLY B C 1
ATOM 4492 O O . GLY B 1 190 ? -20.5 -25.016 -7.09 1 98.69 190 GLY B O 1
ATOM 4493 N N . ILE B 1 191 ? -19.328 -23.156 -6.711 1 98.88 191 ILE B N 1
ATOM 4494 C CA . ILE B 1 191 ? -18.062 -23.75 -7.141 1 98.88 191 ILE B CA 1
ATOM 4495 C C . ILE B 1 191 ? -17.625 -24.828 -6.148 1 98.88 191 ILE B C 1
ATOM 4497 O O . ILE B 1 191 ? -17.016 -25.828 -6.531 1 98.88 191 ILE B O 1
ATOM 4501 N N . SER B 1 192 ? -17.969 -24.625 -4.855 1 98.62 192 SER B N 1
ATOM 4502 C CA . SER B 1 192 ? -17.641 -25.641 -3.846 1 98.62 192 SER B CA 1
ATOM 4503 C C . SER B 1 192 ? -18.281 -26.984 -4.188 1 98.62 192 SER B C 1
ATOM 4505 O O . SER B 1 192 ? -17.719 -28.031 -3.885 1 98.62 192 SER B O 1
ATOM 4507 N N . GLU B 1 193 ? -19.422 -26.953 -4.789 1 98.12 193 GLU B N 1
ATOM 4508 C CA . GLU B 1 193 ? -20.094 -28.172 -5.211 1 98.12 193 GLU B CA 1
ATOM 4509 C C . GLU B 1 193 ? -19.328 -28.875 -6.32 1 98.12 193 GLU B C 1
ATOM 4511 O O . GLU B 1 193 ? -19.297 -30.109 -6.379 1 98.12 193 GLU B O 1
ATOM 4516 N N . VAL B 1 194 ? -18.703 -28.094 -7.164 1 98.56 194 VAL B N 1
ATOM 4517 C CA . VAL B 1 194 ? -17.906 -28.656 -8.258 1 98.56 194 VAL B CA 1
ATOM 4518 C C . VAL B 1 194 ? -16.625 -29.25 -7.711 1 98.56 194 VAL B C 1
ATOM 4520 O O . VAL B 1 194 ? -16.25 -30.375 -8.07 1 98.56 194 VAL B O 1
ATOM 4523 N N . ALA B 1 195 ? -15.977 -28.547 -6.816 1 98.38 195 ALA B N 1
ATOM 4524 C CA . ALA B 1 195 ? -14.68 -28.953 -6.273 1 98.38 195 ALA B CA 1
ATOM 4525 C C . ALA B 1 195 ? -14.812 -30.188 -5.387 1 98.38 195 ALA B C 1
ATOM 4527 O O . ALA B 1 195 ? -13.891 -31 -5.297 1 98.38 195 ALA B O 1
ATOM 4528 N N . GLY B 1 196 ? -15.961 -30.328 -4.703 1 97.19 196 GLY B N 1
ATOM 4529 C CA . GLY B 1 196 ? -16.156 -31.422 -3.766 1 97.19 196 GLY B CA 1
ATOM 4530 C C . GLY B 1 196 ? -15.516 -31.172 -2.414 1 97.19 196 GLY B C 1
ATOM 4531 O O . GLY B 1 196 ? -14.867 -30.141 -2.211 1 97.19 196 GLY B O 1
ATOM 4532 N N . PRO B 1 197 ? -15.617 -32.094 -1.454 1 95.38 197 PRO B N 1
ATOM 4533 C CA . PRO B 1 197 ? -15.203 -31.891 -0.064 1 95.38 197 PRO B CA 1
ATOM 4534 C C . PRO B 1 197 ? -13.688 -31.797 0.091 1 95.38 197 PRO B C 1
ATOM 4536 O O . PRO B 1 197 ? -13.188 -31.188 1.036 1 95.38 197 PRO B O 1
ATOM 4539 N N . ALA B 1 198 ? -13.016 -32.406 -0.848 1 96.19 198 ALA B N 1
ATOM 4540 C CA . ALA B 1 198 ? -11.562 -32.438 -0.74 1 96.19 198 ALA B CA 1
ATOM 4541 C C . ALA B 1 198 ? -10.953 -31.234 -1.47 1 96.19 198 ALA B C 1
ATOM 4543 O O . ALA B 1 198 ? -9.773 -30.906 -1.279 1 96.19 198 ALA B O 1
ATOM 4544 N N . GLY B 1 199 ? -11.773 -30.594 -2.357 1 97.94 199 GLY B N 1
ATOM 4545 C CA . GLY B 1 199 ? -11.289 -29.453 -3.109 1 97.94 199 GLY B CA 1
ATOM 4546 C C . GLY B 1 199 ? -11.109 -28.203 -2.256 1 97.94 199 GLY B C 1
ATOM 4547 O O . GLY B 1 199 ? -11.992 -27.859 -1.475 1 97.94 199 GLY B O 1
ATOM 4548 N N . LYS B 1 200 ? -9.961 -27.625 -2.328 1 98 200 LYS B N 1
ATOM 4549 C CA . LYS B 1 200 ? -9.688 -26.359 -1.637 1 98 200 LYS B CA 1
ATOM 4550 C C . LYS B 1 200 ? -10.102 -25.172 -2.488 1 98 200 LYS B C 1
ATOM 4552 O O . LYS B 1 200 ? -9.789 -25.109 -3.68 1 98 200 LYS B O 1
ATOM 4557 N N . LEU B 1 201 ? -10.82 -24.312 -1.854 1 98.75 201 LEU B N 1
ATOM 4558 C CA . LEU B 1 201 ? -11.227 -23.078 -2.516 1 98.75 201 LEU B CA 1
ATOM 4559 C C . LEU B 1 201 ? -10.484 -21.875 -1.932 1 98.75 201 LEU B C 1
ATOM 4561 O O . LEU B 1 201 ? -10.281 -21.797 -0.718 1 98.75 201 LEU B O 1
ATOM 4565 N N . MET B 1 202 ? -10.07 -21.047 -2.797 1 98.88 202 MET B N 1
ATOM 4566 C CA . MET B 1 202 ? -9.516 -19.75 -2.426 1 98.88 202 MET B CA 1
ATOM 4567 C C . MET B 1 202 ? -10.336 -18.609 -3.035 1 98.88 202 MET B C 1
ATOM 4569 O O . MET B 1 202 ? -10.859 -18.75 -4.141 1 98.88 202 MET B O 1
ATOM 4573 N N . ILE B 1 203 ? -10.469 -17.547 -2.311 1 98.88 203 ILE B N 1
ATOM 4574 C CA . ILE B 1 203 ? -11.109 -16.359 -2.875 1 98.88 203 ILE B CA 1
ATOM 4575 C C . ILE B 1 203 ? -10.141 -15.188 -2.836 1 98.88 203 ILE B C 1
ATOM 4577 O O . ILE B 1 203 ? -9.328 -15.07 -1.911 1 98.88 203 ILE B O 1
ATOM 4581 N N . ASP B 1 204 ? -10.211 -14.398 -3.896 1 98.75 204 ASP B N 1
ATOM 4582 C CA . ASP B 1 204 ? -9.359 -13.227 -4.074 1 98.75 204 ASP B CA 1
ATOM 4583 C C . ASP B 1 204 ? -10.203 -11.984 -4.355 1 98.75 204 ASP B C 1
ATOM 4585 O O . ASP B 1 204 ? -10.82 -11.867 -5.414 1 98.75 204 ASP B O 1
ATOM 4589 N N . ALA B 1 205 ? -10.109 -11.008 -3.402 1 98.69 205 ALA B N 1
ATOM 4590 C CA . ALA B 1 205 ? -10.984 -9.844 -3.508 1 98.69 205 ALA B CA 1
ATOM 4591 C C . ALA B 1 205 ? -10.258 -8.672 -4.164 1 98.69 205 ALA B C 1
ATOM 4593 O O . ALA B 1 205 ? -10.867 -7.637 -4.441 1 98.69 205 ALA B O 1
ATOM 4594 N N . ASN B 1 206 ? -9.008 -8.859 -4.469 1 97.88 206 ASN B N 1
ATOM 4595 C CA . ASN B 1 206 ? -8.211 -7.777 -5.039 1 97.88 206 ASN B CA 1
ATOM 4596 C C . ASN B 1 206 ? -8.477 -6.457 -4.324 1 97.88 206 ASN B C 1
ATOM 4598 O O . ASN B 1 206 ? -8.711 -5.434 -4.973 1 97.88 206 ASN B O 1
ATOM 4602 N N . ASN B 1 207 ? -8.602 -6.496 -3.033 1 97.69 207 ASN B N 1
ATOM 4603 C CA . ASN B 1 207 ? -8.734 -5.348 -2.145 1 97.69 207 ASN B CA 1
ATOM 4604 C C . ASN B 1 207 ? -10.109 -4.695 -2.268 1 97.69 207 ASN B C 1
ATOM 4606 O O . ASN B 1 207 ? -10.266 -3.514 -1.963 1 97.69 207 ASN B O 1
ATOM 4610 N N . ALA B 1 208 ? -11.102 -5.414 -2.678 1 98.44 208 ALA B N 1
ATOM 4611 C CA . ALA B 1 208 ? -12.406 -4.82 -2.928 1 98.44 208 ALA B CA 1
ATOM 4612 C C . ALA B 1 208 ? -13.273 -4.852 -1.671 1 98.44 208 ALA B C 1
ATOM 4614 O O . ALA B 1 208 ? -14.352 -4.254 -1.638 1 98.44 208 ALA B O 1
ATOM 4615 N N . TYR B 1 209 ? -12.82 -5.555 -0.616 1 98.56 209 TYR B N 1
ATOM 4616 C CA . TYR B 1 209 ? -13.57 -5.598 0.635 1 98.56 209 TYR B CA 1
ATOM 4617 C C . TYR B 1 209 ? -12.984 -4.629 1.655 1 98.56 209 TYR B C 1
ATOM 4619 O O . TYR B 1 209 ? -11.883 -4.117 1.471 1 98.56 209 TYR B O 1
ATOM 4627 N N . ASN B 1 210 ? -13.711 -4.215 2.646 1 98 210 ASN B N 1
ATOM 4628 C CA . ASN B 1 210 ? -13.195 -3.779 3.941 1 98 210 ASN B CA 1
ATOM 4629 C C . ASN B 1 210 ? -13.336 -4.875 4.996 1 98 210 ASN B C 1
ATOM 4631 O O . ASN B 1 210 ? -13.75 -5.992 4.684 1 98 210 ASN B O 1
ATOM 4635 N N . LEU B 1 211 ? -12.922 -4.621 6.211 1 98.44 211 LEU B N 1
ATOM 4636 C CA . LEU B 1 211 ? -12.883 -5.648 7.246 1 98.44 211 LEU B CA 1
ATOM 4637 C C . LEU B 1 211 ? -14.273 -6.246 7.461 1 98.44 211 LEU B C 1
ATOM 4639 O O . LEU B 1 211 ? -14.43 -7.469 7.496 1 98.44 211 LEU B O 1
ATOM 4643 N N . ASN B 1 212 ? -15.289 -5.43 7.547 1 98.31 212 ASN B N 1
ATOM 4644 C CA . ASN B 1 212 ? -16.625 -5.934 7.867 1 98.31 212 ASN B CA 1
ATOM 4645 C C . ASN B 1 212 ? -17.219 -6.703 6.695 1 98.31 212 ASN B C 1
ATOM 4647 O O . ASN B 1 212 ? -17.953 -7.676 6.898 1 98.31 212 ASN B O 1
ATOM 4651 N N . LEU B 1 213 ? -16.984 -6.258 5.465 1 98.31 213 LEU B N 1
ATOM 4652 C CA . LEU B 1 213 ? -17.406 -7.023 4.301 1 98.31 213 LEU B CA 1
ATOM 4653 C C . LEU B 1 213 ? -16.719 -8.383 4.254 1 98.31 213 LEU B C 1
ATOM 4655 O O . LEU B 1 213 ? -17.344 -9.391 3.938 1 98.31 213 LEU B O 1
ATOM 4659 N N . ALA B 1 214 ? -15.414 -8.406 4.539 1 98.75 214 ALA B N 1
ATOM 4660 C CA . ALA B 1 214 ? -14.672 -9.664 4.602 1 98.75 214 ALA B CA 1
ATOM 4661 C C . ALA B 1 214 ? -15.297 -10.617 5.625 1 98.75 214 ALA B C 1
ATOM 4663 O O . ALA B 1 214 ? -15.5 -11.797 5.34 1 98.75 214 ALA B O 1
ATOM 4664 N N . LYS B 1 215 ? -15.625 -10.078 6.797 1 98.62 215 LYS B N 1
ATOM 4665 C CA . LYS B 1 215 ? -16.234 -10.875 7.855 1 98.62 215 LYS B CA 1
ATOM 4666 C C . LYS B 1 215 ? -17.594 -11.406 7.422 1 98.62 215 LYS B C 1
ATOM 4668 O O . LYS B 1 215 ? -17.938 -12.555 7.719 1 98.62 215 LYS B O 1
ATOM 4673 N N . GLU B 1 216 ? -18.328 -10.539 6.742 1 98.31 216 GLU B N 1
ATOM 4674 C CA . GLU B 1 216 ? -19.625 -10.961 6.25 1 98.31 216 GLU B CA 1
ATOM 4675 C C . GLU B 1 216 ? -19.5 -12.148 5.301 1 98.31 216 GLU B C 1
ATOM 4677 O O . GLU B 1 216 ? -20.203 -13.148 5.449 1 98.31 216 GLU B O 1
ATOM 4682 N N . VAL B 1 217 ? -18.625 -12.07 4.355 1 98.81 217 VAL B N 1
ATOM 4683 C CA . VAL B 1 217 ? -18.422 -13.117 3.359 1 98.81 217 VAL B CA 1
ATOM 4684 C C . VAL B 1 217 ? -17.922 -14.391 4.039 1 98.81 217 VAL B C 1
ATOM 4686 O O . VAL B 1 217 ? -18.453 -15.477 3.814 1 98.81 217 VAL B O 1
ATOM 4689 N N . LEU B 1 218 ? -16.953 -14.242 4.91 1 98.81 218 LEU B N 1
ATOM 4690 C CA . LEU B 1 218 ? -16.375 -15.391 5.609 1 98.81 218 LEU B CA 1
ATOM 4691 C C . LEU B 1 218 ? -17.422 -16.047 6.508 1 98.81 218 LEU B C 1
ATOM 4693 O O . LEU B 1 218 ? -17.484 -17.281 6.586 1 98.81 218 LEU B O 1
ATOM 4697 N N . GLY B 1 219 ? -18.203 -15.203 7.219 1 98.56 219 GLY B N 1
ATOM 4698 C CA . GLY B 1 219 ? -19.266 -15.742 8.055 1 98.56 219 GLY B CA 1
ATOM 4699 C C . GLY B 1 219 ? -20.266 -16.562 7.277 1 98.56 219 GLY B C 1
ATOM 4700 O O . GLY B 1 219 ? -20.688 -17.641 7.723 1 98.56 219 GLY B O 1
ATOM 4701 N N . ALA B 1 220 ? -20.641 -16.062 6.113 1 98.44 220 ALA B N 1
ATOM 4702 C CA . ALA B 1 220 ? -21.625 -16.734 5.27 1 98.44 220 ALA B CA 1
ATOM 4703 C C . ALA B 1 220 ? -21.062 -18.031 4.695 1 98.44 220 ALA B C 1
ATOM 4705 O O . ALA B 1 220 ? -21.812 -18.953 4.379 1 98.44 220 ALA B O 1
ATOM 4706 N N . LEU B 1 221 ? -19.734 -18.125 4.578 1 98.25 221 LEU B N 1
ATOM 4707 C CA . LEU B 1 221 ? -19.094 -19.266 3.92 1 98.25 221 LEU B CA 1
ATOM 4708 C C . LEU B 1 221 ? -18.422 -20.188 4.941 1 98.25 221 LEU B C 1
ATOM 4710 O O . LEU B 1 221 ? -17.469 -20.875 4.621 1 98.25 221 LEU B O 1
ATOM 4714 N N . SER B 1 222 ? -18.875 -20.156 6.184 1 96.81 222 SER B N 1
ATOM 4715 C CA . SER B 1 222 ? -18.266 -20.922 7.262 1 96.81 222 SER B CA 1
ATOM 4716 C C . SER B 1 222 ? -18.391 -22.422 7.012 1 96.81 222 SER B C 1
ATOM 4718 O O . SER B 1 222 ? -17.656 -23.219 7.609 1 96.81 222 SER B O 1
ATOM 4720 N N . ASP B 1 223 ? -19.281 -22.844 6.105 1 94.69 223 ASP B N 1
ATOM 4721 C CA . ASP B 1 223 ? -19.516 -24.266 5.828 1 94.69 223 ASP B CA 1
ATOM 4722 C C . ASP B 1 223 ? -18.797 -24.703 4.559 1 94.69 223 ASP B C 1
ATOM 4724 O O . ASP B 1 223 ? -18.969 -25.844 4.113 1 94.69 223 ASP B O 1
ATOM 4728 N N . VAL B 1 224 ? -18.078 -23.844 3.928 1 95.88 224 VAL B N 1
ATOM 4729 C CA . VAL B 1 224 ? -17.297 -24.109 2.721 1 95.88 224 VAL B CA 1
ATOM 4730 C C . VAL B 1 224 ? -15.836 -24.375 3.088 1 95.88 224 VAL B C 1
ATOM 4732 O O . VAL B 1 224 ? -15.312 -23.766 4.02 1 95.88 224 VAL B O 1
ATOM 4735 N N . ASN B 1 225 ? -15.211 -25.359 2.371 1 95.31 225 ASN B N 1
ATOM 4736 C CA . ASN B 1 225 ? -13.789 -25.609 2.551 1 95.31 225 ASN B CA 1
ATOM 4737 C C . ASN B 1 225 ? -12.945 -24.484 1.952 1 95.31 225 ASN B C 1
ATOM 4739 O O . ASN B 1 225 ? -12.18 -24.719 1.015 1 95.31 225 ASN B O 1
ATOM 4743 N N . LEU B 1 226 ? -13.086 -23.344 2.523 1 98.19 226 LEU B N 1
ATOM 4744 C CA . LEU B 1 226 ? -12.32 -22.172 2.096 1 98.19 226 LEU B CA 1
ATOM 4745 C C . LEU B 1 226 ? -10.914 -22.203 2.68 1 98.19 226 LEU B C 1
ATOM 4747 O O . LEU B 1 226 ? -10.742 -22.156 3.9 1 98.19 226 LEU B O 1
ATOM 4751 N N . TYR B 1 227 ? -9.977 -22.281 1.811 1 98.69 227 TYR B N 1
ATOM 4752 C CA . TYR B 1 227 ? -8.594 -22.453 2.244 1 98.69 227 TYR B CA 1
ATOM 4753 C C . TYR B 1 227 ? -7.969 -21.109 2.602 1 98.69 227 TYR B C 1
ATOM 4755 O O . TYR B 1 227 ? -7.406 -20.953 3.688 1 98.69 227 TYR B O 1
ATOM 4763 N N . TRP B 1 228 ? -8.094 -20.062 1.641 1 98.81 228 TRP B N 1
ATOM 4764 C CA . TRP B 1 228 ? -7.605 -18.75 2.039 1 98.81 228 TRP B CA 1
ATOM 4765 C C . TRP B 1 228 ? -8.469 -17.641 1.446 1 98.81 228 TRP B C 1
ATOM 4767 O O . TRP B 1 228 ? -9.25 -17.875 0.522 1 98.81 228 TRP B O 1
ATOM 4777 N N . LEU B 1 229 ? -8.516 -16.547 2.123 1 98.88 229 LEU B N 1
ATOM 4778 C CA . LEU B 1 229 ? -8.938 -15.25 1.612 1 98.88 229 LEU B CA 1
ATOM 4779 C C . LEU B 1 229 ? -7.73 -14.398 1.227 1 98.88 229 LEU B C 1
ATOM 4781 O O . LEU B 1 229 ? -6.852 -14.148 2.055 1 98.88 229 LEU B O 1
ATOM 4785 N N . GLU B 1 230 ? -7.711 -14.07 -0.052 1 98.75 230 GLU B N 1
ATOM 4786 C CA . GLU B 1 230 ? -6.594 -13.297 -0.595 1 98.75 230 GLU B CA 1
ATOM 4787 C C . GLU B 1 230 ? -6.984 -11.844 -0.822 1 98.75 230 GLU B C 1
ATOM 4789 O O . GLU B 1 230 ? -8.047 -11.562 -1.379 1 98.75 230 GLU B O 1
ATOM 4794 N N . GLU B 1 231 ? -6.121 -10.922 -0.364 1 98.25 231 GLU B N 1
ATOM 4795 C CA . GLU B 1 231 ? -6.25 -9.484 -0.607 1 98.25 231 GLU B CA 1
ATOM 4796 C C . GLU B 1 231 ? -7.684 -9.016 -0.363 1 98.25 231 GLU B C 1
ATOM 4798 O O . GLU B 1 231 ? -8.281 -8.367 -1.223 1 98.25 231 GLU B O 1
ATOM 4803 N N . ALA B 1 232 ? -8.195 -9.32 0.873 1 98.25 232 ALA B N 1
ATOM 4804 C CA . ALA B 1 232 ? -9.516 -8.812 1.235 1 98.25 232 ALA B CA 1
ATOM 4805 C C . ALA B 1 232 ? -9.586 -7.297 1.082 1 98.25 232 ALA B C 1
ATOM 4807 O O . ALA B 1 232 ? -10.508 -6.77 0.456 1 98.25 232 ALA B O 1
ATOM 4808 N N . PHE B 1 233 ? -8.688 -6.637 1.638 1 97.38 233 PHE B N 1
ATOM 4809 C CA . PHE B 1 233 ? -8.352 -5.219 1.592 1 97.38 233 PHE B CA 1
ATOM 4810 C C . PHE B 1 233 ? -6.844 -5.02 1.63 1 97.38 233 PHE B C 1
ATOM 4812 O O . PHE B 1 233 ? -6.09 -5.965 1.881 1 97.38 233 PHE B O 1
ATOM 4819 N N . HIS B 1 234 ? -6.402 -3.814 1.254 1 95.81 234 HIS B N 1
ATOM 4820 C CA . HIS B 1 234 ? -4.961 -3.607 1.308 1 95.81 234 HIS B CA 1
ATOM 4821 C C . HIS B 1 234 ? -4.414 -3.91 2.697 1 95.81 234 HIS B C 1
ATOM 4823 O O . HIS B 1 234 ? -4.965 -3.453 3.701 1 95.81 234 HIS B O 1
ATOM 4829 N N . GLU B 1 235 ? -3.385 -4.672 2.764 1 96.5 235 GLU B N 1
ATOM 4830 C CA . GLU B 1 235 ? -2.865 -5.227 4.008 1 96.5 235 GLU B CA 1
ATOM 4831 C C . GLU B 1 235 ? -2.6 -4.129 5.035 1 96.5 235 GLU B C 1
ATOM 4833 O O . GLU B 1 235 ? -2.047 -3.08 4.699 1 96.5 235 GLU B O 1
ATOM 4838 N N . ASP B 1 2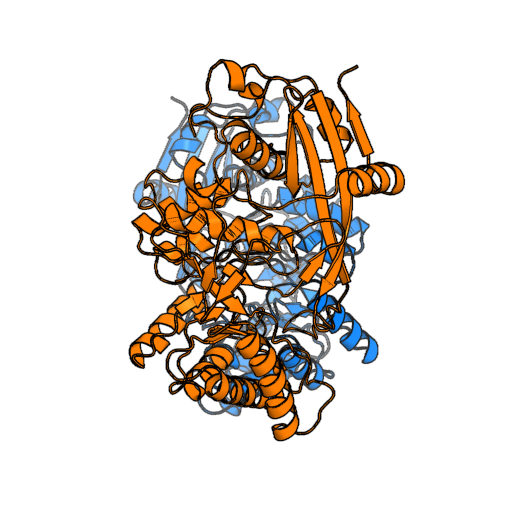36 ? -3.045 -4.383 6.156 1 95.81 236 ASP B N 1
ATOM 4839 C CA . ASP B 1 236 ? -2.986 -3.52 7.332 1 95.81 236 ASP B CA 1
ATOM 4840 C C . ASP B 1 236 ? -2.861 -4.34 8.609 1 95.81 236 ASP B C 1
ATOM 4842 O O . ASP B 1 236 ? -3.682 -5.223 8.875 1 95.81 236 ASP B O 1
ATOM 4846 N N . ASP B 1 237 ? -1.858 -4.09 9.414 1 96.38 237 ASP B N 1
ATOM 4847 C CA . ASP B 1 237 ? -1.587 -4.918 10.586 1 96.38 237 ASP B CA 1
ATOM 4848 C C . ASP B 1 237 ? -2.76 -4.891 11.562 1 96.38 237 ASP B C 1
ATOM 4850 O O . ASP B 1 237 ? -3.172 -5.934 12.078 1 96.38 237 ASP B O 1
ATOM 4854 N N . ALA B 1 238 ? -3.338 -3.717 11.812 1 96.44 238 ALA B N 1
ATOM 4855 C CA . ALA B 1 238 ? -4.445 -3.6 12.758 1 96.44 238 ALA B CA 1
ATOM 4856 C C . ALA B 1 238 ? -5.676 -4.355 12.258 1 96.44 238 ALA B C 1
ATOM 4858 O O . ALA B 1 238 ? -6.336 -5.055 13.031 1 96.44 238 ALA B O 1
ATOM 4859 N N . LEU B 1 239 ? -6.008 -4.234 11.031 1 98.19 239 LEU B N 1
ATOM 4860 C CA . LEU B 1 239 ? -7.199 -4.859 10.469 1 98.19 239 LEU B CA 1
ATOM 4861 C C . LEU B 1 239 ? -7.023 -6.371 10.375 1 98.19 239 LEU B C 1
ATOM 4863 O O . LEU B 1 239 ? -7.957 -7.125 10.664 1 98.19 239 LEU B O 1
ATOM 4867 N N . TYR B 1 240 ? -5.816 -6.82 9.961 1 98.44 240 TYR B N 1
ATOM 4868 C CA . TYR B 1 240 ? -5.594 -8.258 9.891 1 98.44 240 TYR B CA 1
ATOM 4869 C C . TYR B 1 240 ? -5.555 -8.883 11.281 1 98.44 240 TYR B C 1
ATOM 4871 O O . TYR B 1 240 ? -5.992 -10.016 11.469 1 98.44 240 TYR B O 1
ATOM 4879 N N . ALA B 1 241 ? -4.996 -8.133 12.266 1 98.19 241 ALA B N 1
ATOM 4880 C CA . ALA B 1 241 ? -5.066 -8.625 13.641 1 98.19 241 ALA B CA 1
ATOM 4881 C C . ALA B 1 241 ? -6.516 -8.812 14.086 1 98.19 241 ALA B C 1
ATOM 4883 O O . ALA B 1 241 ? -6.852 -9.812 14.719 1 98.19 241 ALA B O 1
ATOM 4884 N N . ASP B 1 242 ? -7.289 -7.859 13.781 1 98.38 242 ASP B N 1
ATOM 4885 C CA . ASP B 1 242 ? -8.711 -7.926 14.109 1 98.38 242 ASP B CA 1
ATOM 4886 C C . ASP B 1 242 ? -9.383 -9.109 13.406 1 98.38 242 ASP B C 1
ATOM 4888 O O . ASP B 1 242 ? -10.109 -9.875 14.039 1 98.38 242 ASP B O 1
ATOM 4892 N N . LEU B 1 243 ? -9.109 -9.305 12.133 1 98.69 243 LEU B N 1
ATOM 4893 C CA . LEU B 1 243 ? -9.688 -10.398 11.367 1 98.69 243 LEU B CA 1
ATOM 4894 C C . LEU B 1 243 ? -9.258 -11.75 11.93 1 98.69 243 LEU B C 1
ATOM 4896 O O . LEU B 1 243 ? -10.07 -12.664 12.047 1 98.69 243 LEU B O 1
ATOM 4900 N N . LYS B 1 244 ? -7.949 -11.859 12.25 1 98.62 244 LYS B N 1
ATOM 4901 C CA . LYS B 1 244 ? -7.426 -13.086 12.844 1 98.62 244 LYS B CA 1
ATOM 4902 C C . LYS B 1 244 ? -8.148 -13.422 14.148 1 98.62 244 LYS B C 1
ATOM 4904 O O . LYS B 1 244 ? -8.508 -14.578 14.391 1 98.62 244 LYS B O 1
ATOM 4909 N N . SER B 1 245 ? -8.297 -12.398 14.984 1 98.38 245 SER B N 1
ATOM 4910 C CA . SER B 1 245 ? -9 -12.594 16.25 1 98.38 245 SER B CA 1
ATOM 4911 C C . SER B 1 245 ? -10.445 -13.047 16.016 1 98.38 245 SER B C 1
ATOM 4913 O O . SER B 1 245 ? -10.93 -13.945 16.688 1 98.38 245 SER B O 1
ATOM 4915 N N . TRP B 1 246 ? -11.078 -12.438 15.078 1 98.56 246 TRP B N 1
ATOM 4916 C CA . TRP B 1 246 ? -12.461 -12.766 14.734 1 98.56 246 TRP B CA 1
ATOM 4917 C C . TRP B 1 246 ? -12.578 -14.203 14.25 1 98.56 246 TRP B C 1
ATOM 4919 O O . TRP B 1 246 ? -13.477 -14.938 14.664 1 98.56 246 TRP B O 1
ATOM 4929 N N . LEU B 1 247 ? -11.703 -14.633 13.414 1 98.62 247 LEU B N 1
ATOM 4930 C CA . LEU B 1 247 ? -11.672 -16.016 12.922 1 98.62 247 LEU B CA 1
ATOM 4931 C C . LEU B 1 247 ? -11.438 -17 14.062 1 98.62 247 LEU B C 1
ATOM 4933 O O . LEU B 1 247 ? -12.094 -18.031 14.125 1 98.62 247 LEU B O 1
ATOM 4937 N N . ALA B 1 248 ? -10.5 -16.656 14.93 1 98.19 248 ALA B N 1
ATOM 4938 C CA . ALA B 1 248 ? -10.172 -17.516 16.062 1 98.19 248 ALA B CA 1
ATOM 4939 C C . ALA B 1 248 ? -11.391 -17.719 16.969 1 98.19 248 ALA B C 1
ATOM 4941 O O . ALA B 1 248 ? -11.664 -18.828 17.422 1 98.19 248 ALA B O 1
ATOM 4942 N N . GLU B 1 249 ? -12.094 -16.641 17.234 1 98.25 249 GLU B N 1
ATOM 4943 C CA . GLU B 1 249 ? -13.281 -16.703 18.078 1 98.25 249 GLU B CA 1
ATOM 4944 C C . GLU B 1 249 ? -14.336 -17.625 17.484 1 98.25 249 GLU B C 1
ATOM 4946 O O . GLU B 1 249 ? -15.102 -18.266 18.219 1 98.25 249 GLU B O 1
ATOM 4951 N N . ARG B 1 250 ? -14.297 -17.797 16.219 1 97.56 250 ARG B N 1
ATOM 4952 C CA . ARG B 1 250 ? -15.297 -18.594 15.508 1 97.56 250 ARG B CA 1
ATOM 4953 C C . ARG B 1 250 ? -14.75 -19.969 15.164 1 97.56 250 ARG B C 1
ATOM 4955 O O . ARG B 1 250 ? -15.461 -20.797 14.578 1 97.56 250 ARG B O 1
ATOM 4962 N N . ASN B 1 251 ? -13.508 -20.219 15.43 1 97.25 251 ASN B N 1
ATOM 4963 C CA . ASN B 1 251 ? -12.812 -21.453 15.078 1 97.25 251 ASN B CA 1
ATOM 4964 C C . ASN B 1 251 ? -12.883 -21.719 13.578 1 97.25 251 ASN B C 1
ATOM 4966 O O . ASN B 1 251 ? -13.109 -22.859 13.156 1 97.25 251 ASN B O 1
ATOM 4970 N N . GLN B 1 252 ? -12.922 -20.641 12.789 1 97.12 252 GLN B N 1
ATOM 4971 C CA . GLN B 1 252 ? -12.836 -20.734 11.336 1 97.12 252 GLN B CA 1
ATOM 4972 C C . GLN B 1 252 ? -11.391 -20.703 10.867 1 97.12 252 GLN B C 1
ATOM 4974 O O . GLN B 1 252 ? -10.648 -19.766 11.188 1 97.12 252 GLN B O 1
ATOM 4979 N N . GLN B 1 253 ? -10.953 -21.656 10.125 1 95.31 253 GLN B N 1
ATOM 4980 C CA . GLN B 1 253 ? -9.539 -21.859 9.836 1 95.31 253 GLN B CA 1
ATOM 4981 C C . GLN B 1 253 ? -9.172 -21.297 8.469 1 95.31 253 GLN B C 1
ATOM 4983 O O . GLN B 1 253 ? -8.195 -21.719 7.852 1 95.31 253 GLN B O 1
ATOM 4988 N N . VAL B 1 254 ? -9.75 -20.312 8.031 1 98.5 254 VAL B N 1
ATOM 4989 C CA . VAL B 1 254 ? -9.422 -19.703 6.75 1 98.5 254 VAL B CA 1
ATOM 4990 C C . VAL B 1 254 ? -8.102 -18.938 6.867 1 98.5 254 VAL B C 1
ATOM 4992 O O . VAL B 1 254 ? -7.906 -18.156 7.801 1 98.5 254 VAL B O 1
ATOM 4995 N N . LEU B 1 255 ? -7.129 -19.234 5.973 1 98.75 255 LEU B N 1
ATOM 4996 C CA . LEU B 1 255 ? -5.84 -18.562 5.957 1 98.75 255 LEU B CA 1
ATOM 4997 C C . LEU B 1 255 ? -5.957 -17.188 5.289 1 98.75 255 LEU B C 1
ATOM 4999 O O . LEU B 1 255 ? -6.797 -17 4.406 1 98.75 255 LEU B O 1
ATOM 5003 N N . ILE B 1 256 ? -5.172 -16.25 5.703 1 98.88 256 ILE B N 1
ATOM 5004 C CA . ILE B 1 256 ? -5.055 -14.945 5.066 1 98.88 256 ILE B CA 1
ATOM 5005 C C . ILE B 1 256 ? -3.854 -14.938 4.125 1 98.88 256 ILE B C 1
ATOM 5007 O O . ILE B 1 256 ? -2.719 -15.164 4.555 1 98.88 256 ILE B O 1
ATOM 5011 N N . ALA B 1 257 ? -4.078 -14.703 2.824 1 98.81 257 ALA B N 1
ATOM 5012 C CA . ALA B 1 257 ? -3.033 -14.656 1.805 1 98.81 257 ALA B CA 1
ATOM 5013 C C . ALA B 1 257 ? -2.885 -13.242 1.244 1 98.81 257 ALA B C 1
ATOM 5015 O O . ALA B 1 257 ? -3.869 -12.516 1.109 1 98.81 257 ALA B O 1
ATOM 5016 N N . ASP B 1 258 ? -1.65 -12.836 0.963 1 98.5 258 ASP B N 1
ATOM 5017 C CA . ASP B 1 258 ? -1.383 -11.492 0.462 1 98.5 258 ASP B CA 1
ATOM 5018 C C . ASP B 1 258 ? -0.005 -11.414 -0.192 1 98.5 258 ASP B C 1
ATOM 5020 O O . ASP B 1 258 ? 0.811 -12.328 -0.044 1 98.5 258 ASP B O 1
ATOM 5024 N N . GLY B 1 259 ? 0.195 -10.258 -0.993 1 97.12 259 GLY B N 1
ATOM 5025 C CA . GLY B 1 259 ? 1.556 -10.031 -1.453 1 97.12 259 GLY B CA 1
ATOM 5026 C C . GLY B 1 259 ? 1.631 -9.625 -2.914 1 97.12 259 GLY B C 1
ATOM 5027 O O . GLY B 1 259 ? 2.682 -9.195 -3.391 1 97.12 259 GLY B O 1
ATOM 5028 N N . GLU B 1 260 ? 0.532 -9.648 -3.602 1 93.81 260 GLU B N 1
ATOM 5029 C CA . GLU B 1 260 ? 0.563 -9.281 -5.016 1 93.81 260 GLU B CA 1
ATOM 5030 C C . GLU B 1 260 ? 0.618 -7.77 -5.191 1 93.81 260 GLU B C 1
ATOM 5032 O O . GLU B 1 260 ? 0.352 -7.02 -4.25 1 93.81 260 GLU B O 1
ATOM 5037 N N . GLY B 1 261 ? 0.974 -7.383 -6.344 1 87.75 261 GLY B N 1
ATOM 5038 C CA . GLY B 1 261 ? 0.917 -5.977 -6.703 1 87.75 261 GLY B CA 1
ATOM 5039 C C . GLY B 1 261 ? 1.858 -5.113 -5.887 1 87.75 261 GLY B C 1
ATOM 5040 O O . GLY B 1 261 ? 3.051 -5.41 -5.781 1 87.75 261 GLY B O 1
ATOM 5041 N N . LEU B 1 262 ? 1.292 -3.945 -5.379 1 89.06 262 LEU B N 1
ATOM 5042 C CA . LEU B 1 262 ? 2.064 -3.002 -4.578 1 89.06 262 LEU B CA 1
ATOM 5043 C C . LEU B 1 262 ? 1.916 -3.299 -3.092 1 89.06 262 LEU B C 1
ATOM 5045 O O . LEU B 1 262 ? 1.406 -2.469 -2.336 1 89.06 262 LEU B O 1
ATOM 5049 N N . ALA B 1 263 ? 2.441 -4.52 -2.744 1 93.88 263 ALA B N 1
ATOM 5050 C CA . ALA B 1 263 ? 2.32 -4.98 -1.361 1 93.88 263 ALA B CA 1
ATOM 5051 C C . ALA B 1 263 ? 3.186 -4.141 -0.427 1 93.88 263 ALA B C 1
ATOM 5053 O O . ALA B 1 263 ? 4.215 -3.602 -0.841 1 93.88 263 ALA B O 1
ATOM 5054 N N . SER B 1 264 ? 2.812 -4.039 0.805 1 95.81 264 SER B N 1
ATOM 5055 C CA . SER B 1 264 ? 3.541 -3.303 1.831 1 95.81 264 SER B CA 1
ATOM 5056 C C . SER B 1 264 ? 4.934 -3.885 2.043 1 95.81 264 SER B C 1
ATOM 5058 O O . SER B 1 264 ? 5.109 -5.105 2.059 1 95.81 264 SER B O 1
ATOM 5060 N N . PRO B 1 265 ? 5.906 -3.023 2.32 1 95 265 PRO B N 1
ATOM 5061 C CA . PRO B 1 265 ? 7.242 -3.521 2.662 1 95 265 PRO B CA 1
ATOM 5062 C C . PRO B 1 265 ? 7.27 -4.258 4 1 95 265 PRO B C 1
ATOM 5064 O O . PRO B 1 265 ? 8.258 -4.918 4.324 1 95 265 PRO B O 1
ATOM 5067 N N . PHE B 1 266 ? 6.18 -4.234 4.715 1 97.25 266 PHE B N 1
ATOM 5068 C CA . PHE B 1 266 ? 6.145 -4.836 6.043 1 97.25 266 PHE B CA 1
ATOM 5069 C C . PHE B 1 266 ? 5.434 -6.184 6.008 1 97.25 266 PHE B C 1
ATOM 5071 O O . PHE B 1 266 ? 5.234 -6.816 7.051 1 97.25 266 PHE B O 1
ATOM 5078 N N . LEU B 1 267 ? 5.094 -6.598 4.867 1 98.06 267 LEU B N 1
ATOM 5079 C CA . LEU B 1 267 ? 4.238 -7.773 4.746 1 98.06 267 LEU B CA 1
ATOM 5080 C C . LEU B 1 267 ? 4.879 -8.984 5.418 1 98.06 267 LEU B C 1
ATOM 5082 O O . LEU B 1 267 ? 4.215 -9.703 6.164 1 98.06 267 LEU B O 1
ATOM 5086 N N . VAL B 1 268 ? 6.184 -9.25 5.184 1 98.31 268 VAL B N 1
ATOM 5087 C CA . VAL B 1 268 ? 6.871 -10.406 5.762 1 98.31 268 VAL B CA 1
ATOM 5088 C C . VAL B 1 268 ? 6.902 -10.273 7.281 1 98.31 268 VAL B C 1
ATOM 5090 O O . VAL B 1 268 ? 6.672 -11.25 8 1 98.31 268 VAL B O 1
ATOM 5093 N N . ASP B 1 269 ? 7.164 -9.055 7.781 1 98.19 269 ASP B N 1
ATOM 5094 C CA . ASP B 1 269 ? 7.148 -8.82 9.219 1 98.19 269 ASP B CA 1
ATOM 5095 C C . ASP B 1 269 ? 5.773 -9.125 9.812 1 98.19 269 ASP B C 1
ATOM 5097 O O . ASP B 1 269 ? 5.672 -9.711 10.891 1 98.19 269 ASP B O 1
ATOM 5101 N N . TRP B 1 270 ? 4.723 -8.68 9.117 1 98.38 270 TRP B N 1
ATOM 5102 C CA . TRP B 1 270 ? 3.361 -8.938 9.57 1 98.38 270 TRP B CA 1
ATOM 5103 C C . TRP B 1 270 ? 3.051 -10.43 9.547 1 98.38 270 TRP B C 1
ATOM 5105 O O . TRP B 1 270 ? 2.326 -10.938 10.406 1 98.38 270 TRP B O 1
ATOM 5115 N N . ALA B 1 271 ? 3.613 -11.133 8.57 1 98.5 271 ALA B N 1
ATOM 5116 C CA . ALA B 1 271 ? 3.445 -12.586 8.523 1 98.5 271 ALA B CA 1
ATOM 5117 C C . ALA B 1 271 ? 4.113 -13.258 9.719 1 98.5 271 ALA B C 1
ATOM 5119 O O . ALA B 1 271 ? 3.521 -14.133 10.359 1 98.5 271 ALA B O 1
ATOM 5120 N N . VAL B 1 272 ? 5.336 -12.852 10.039 1 98.31 272 VAL B N 1
ATOM 5121 C CA . VAL B 1 272 ? 6.082 -13.406 11.164 1 98.31 272 VAL B CA 1
ATOM 5122 C C . VAL B 1 272 ? 5.316 -13.156 12.469 1 98.31 272 VAL B C 1
ATOM 5124 O O . VAL B 1 272 ? 5.332 -14 13.367 1 98.31 272 VAL B O 1
ATOM 5127 N N . LYS B 1 273 ? 4.566 -12.031 12.516 1 98 273 LYS B N 1
ATOM 5128 C CA . LYS B 1 273 ? 3.773 -11.688 13.695 1 98 273 LYS B CA 1
ATOM 5129 C C . LYS B 1 273 ? 2.457 -12.461 13.711 1 98 273 LYS B C 1
ATOM 5131 O O . LYS B 1 273 ? 1.677 -12.352 14.664 1 98 273 LYS B O 1
ATOM 5136 N N . GLY B 1 274 ? 2.143 -13.141 12.641 1 97.81 274 GLY B N 1
ATOM 5137 C CA . GLY B 1 274 ? 0.985 -14.023 12.617 1 97.81 274 GLY B CA 1
ATOM 5138 C C . GLY B 1 274 ? -0.227 -13.398 11.953 1 97.81 274 GLY B C 1
ATOM 5139 O O . GLY B 1 274 ? -1.322 -13.961 11.992 1 97.81 274 GLY B O 1
ATOM 5140 N N . PHE B 1 275 ? -0.08 -12.258 11.242 1 98.12 275 PHE B N 1
ATOM 5141 C CA . PHE B 1 275 ? -1.223 -11.539 10.688 1 98.12 275 PHE B CA 1
ATOM 5142 C C . PHE B 1 275 ? -1.512 -12.008 9.266 1 98.12 275 PHE B C 1
ATOM 5144 O O . PHE B 1 275 ? -2.615 -11.797 8.75 1 98.12 275 PHE B O 1
ATOM 5151 N N . VAL B 1 276 ? -0.543 -12.555 8.609 1 98.56 276 VAL B N 1
ATOM 5152 C CA . VAL B 1 276 ? -0.654 -13.109 7.262 1 98.56 276 VAL B CA 1
ATOM 5153 C C . VAL B 1 276 ? -0.138 -14.539 7.242 1 98.56 276 VAL B C 1
ATOM 5155 O O . VAL B 1 276 ? 0.893 -14.844 7.848 1 98.56 276 VAL B O 1
ATOM 5158 N N . ASP B 1 277 ? -0.813 -15.414 6.52 1 98.69 277 ASP B N 1
ATOM 5159 C CA . ASP B 1 277 ? -0.488 -16.828 6.602 1 98.69 277 ASP B CA 1
ATOM 5160 C C . ASP B 1 277 ? 0.256 -17.297 5.352 1 98.69 277 ASP B C 1
ATOM 5162 O O . ASP B 1 277 ? 1.072 -18.219 5.418 1 98.69 277 ASP B O 1
ATOM 5166 N N . VAL B 1 278 ? -0.068 -16.766 4.207 1 98.81 278 VAL B N 1
ATOM 5167 C CA . VAL B 1 278 ? 0.464 -17.203 2.92 1 98.81 278 VAL B CA 1
ATOM 5168 C C . VAL B 1 278 ? 1 -16 2.148 1 98.81 278 VAL B C 1
ATOM 5170 O O . VAL B 1 278 ? 0.272 -15.039 1.907 1 98.81 278 VAL B O 1
ATOM 5173 N N . LEU B 1 279 ? 2.23 -16.016 1.767 1 98.75 279 LEU B N 1
ATOM 5174 C CA . LEU B 1 279 ? 2.811 -14.953 0.958 1 98.75 279 LEU B CA 1
ATOM 5175 C C . LEU B 1 279 ? 2.754 -15.305 -0.525 1 98.75 279 LEU B C 1
ATOM 5177 O O . LEU B 1 279 ? 2.994 -16.453 -0.906 1 98.75 279 LEU B O 1
ATOM 5181 N N . GLN B 1 280 ? 2.445 -14.297 -1.328 1 98.44 280 GLN B N 1
ATOM 5182 C CA . GLN B 1 280 ? 2.178 -14.578 -2.734 1 98.44 280 GLN B CA 1
ATOM 5183 C C . GLN B 1 280 ? 2.875 -13.57 -3.643 1 98.44 280 GLN B C 1
ATOM 5185 O O . GLN B 1 280 ? 2.297 -13.109 -4.629 1 98.44 280 GLN B O 1
ATOM 5190 N N . TYR B 1 281 ? 4.133 -13.188 -3.371 1 97.56 281 TYR B N 1
ATOM 5191 C CA . TYR B 1 281 ? 4.867 -12.375 -4.336 1 97.56 281 TYR B CA 1
ATOM 5192 C C . TYR B 1 281 ? 4.922 -13.055 -5.695 1 97.56 281 TYR B C 1
ATOM 5194 O O . TYR B 1 281 ? 4.766 -14.273 -5.789 1 97.56 281 TYR B O 1
ATOM 5202 N N . ASP B 1 282 ? 5.152 -12.25 -6.668 1 97.06 282 ASP B N 1
ATOM 5203 C CA . ASP B 1 282 ? 5.145 -12.773 -8.031 1 97.06 282 ASP B CA 1
ATOM 5204 C C . ASP B 1 282 ? 6.398 -13.594 -8.312 1 97.06 282 ASP B C 1
ATOM 5206 O O . ASP B 1 282 ? 7.496 -13.227 -7.898 1 97.06 282 ASP B O 1
ATOM 5210 N N . ILE B 1 283 ? 6.285 -14.648 -9.07 1 97.19 283 ILE B N 1
ATOM 5211 C CA . ILE B 1 283 ? 7.379 -15.57 -9.359 1 97.19 283 ILE B CA 1
ATOM 5212 C C . ILE B 1 283 ? 8.328 -14.938 -10.383 1 97.19 283 ILE B C 1
ATOM 5214 O O . ILE B 1 283 ? 9.5 -15.328 -10.469 1 97.19 283 ILE B O 1
ATOM 5218 N N . ILE B 1 284 ? 7.805 -13.969 -11.195 1 95.69 284 ILE B N 1
ATOM 5219 C CA . ILE B 1 284 ? 8.633 -13.328 -12.211 1 95.69 284 ILE B CA 1
ATOM 5220 C C . ILE B 1 284 ? 9.297 -12.078 -11.625 1 95.69 284 ILE B C 1
ATOM 5222 O O . ILE B 1 284 ? 10.484 -11.828 -11.867 1 95.69 284 ILE B O 1
ATOM 5226 N N . HIS B 1 285 ? 8.609 -11.352 -10.922 1 92.06 285 HIS B N 1
ATOM 5227 C CA . HIS B 1 285 ? 9.07 -10.18 -10.18 1 92.06 285 HIS B CA 1
ATOM 5228 C C . HIS B 1 285 ? 8.586 -10.219 -8.734 1 92.06 285 HIS B C 1
ATOM 5230 O O . HIS B 1 285 ? 7.422 -9.914 -8.461 1 92.06 285 HIS B O 1
ATOM 5236 N N . PRO B 1 286 ? 9.445 -10.648 -7.848 1 92.19 286 PRO B N 1
ATOM 5237 C CA . PRO B 1 286 ? 10.883 -10.375 -7.82 1 92.19 286 PRO B CA 1
ATOM 5238 C C . PRO B 1 286 ? 11.711 -11.539 -8.359 1 92.19 286 PRO B C 1
ATOM 5240 O O . PRO B 1 286 ? 12.906 -11.383 -8.633 1 92.19 286 PRO B O 1
ATOM 5243 N N . GLY B 1 287 ? 11.164 -12.805 -8.359 1 92.94 287 GLY B N 1
ATOM 5244 C CA . GLY B 1 287 ? 11.891 -13.805 -9.125 1 92.94 287 GLY B CA 1
ATOM 5245 C C . GLY B 1 287 ? 12.148 -15.086 -8.344 1 92.94 287 GLY B C 1
ATOM 5246 O O . GLY B 1 287 ? 11.773 -15.188 -7.176 1 92.94 287 GLY B O 1
ATOM 5247 N N . PHE B 1 288 ? 12.844 -16 -8.93 1 95.44 288 PHE B N 1
ATOM 5248 C CA . PHE B 1 288 ? 13.062 -17.359 -8.461 1 95.44 288 PHE B CA 1
ATOM 5249 C C . PHE B 1 288 ? 14.016 -17.391 -7.273 1 95.44 288 PHE B C 1
ATOM 5251 O O . PHE B 1 288 ? 13.711 -17.984 -6.238 1 95.44 288 PHE B O 1
ATOM 5258 N N . THR B 1 289 ? 15.203 -16.719 -7.398 1 94.44 289 THR B N 1
ATOM 5259 C CA . THR B 1 289 ? 16.203 -16.672 -6.336 1 94.44 289 THR B CA 1
ATOM 5260 C C . THR B 1 289 ? 15.633 -16 -5.094 1 94.44 289 THR B C 1
ATOM 5262 O O . THR B 1 289 ? 15.883 -16.438 -3.967 1 94.44 289 THR B O 1
ATOM 5265 N N . PHE B 1 290 ? 14.875 -14.961 -5.34 1 95.81 290 PHE B N 1
ATOM 5266 C CA . PHE B 1 290 ? 14.188 -14.289 -4.242 1 95.81 290 PHE B CA 1
ATOM 5267 C C . PHE B 1 290 ? 13.328 -15.281 -3.459 1 95.81 290 PHE B C 1
ATOM 5269 O O . PHE B 1 290 ? 13.383 -15.32 -2.229 1 95.81 290 PHE B O 1
ATOM 5276 N N . TRP B 1 291 ? 12.594 -16.078 -4.141 1 96.44 291 TRP B N 1
ATOM 5277 C CA . TRP B 1 291 ? 11.688 -17.016 -3.492 1 96.44 291 TRP B CA 1
ATOM 5278 C C . TRP B 1 291 ? 12.461 -18.125 -2.789 1 96.44 291 TRP B C 1
ATOM 5280 O O . TRP B 1 291 ? 12.039 -18.625 -1.743 1 96.44 291 TRP B O 1
ATOM 5290 N N . LEU B 1 292 ? 13.586 -18.594 -3.354 1 94.38 292 LEU B N 1
ATOM 5291 C CA . LEU B 1 292 ? 14.414 -19.562 -2.646 1 94.38 292 LEU B CA 1
ATOM 5292 C C . LEU B 1 292 ? 14.852 -19.031 -1.29 1 94.38 292 LEU B C 1
ATOM 5294 O O . LEU B 1 292 ? 14.742 -19.719 -0.277 1 94.38 292 LEU B O 1
ATOM 5298 N N . GLU B 1 293 ? 15.258 -17.781 -1.327 1 94.56 293 GLU B N 1
ATOM 5299 C CA . GLU B 1 293 ? 15.727 -17.141 -0.099 1 94.56 293 GLU B CA 1
ATOM 5300 C C . GLU B 1 293 ? 14.562 -16.875 0.858 1 94.56 293 GLU B C 1
ATOM 5302 O O . GLU B 1 293 ? 14.633 -17.219 2.037 1 94.56 293 GLU B O 1
ATOM 5307 N N . LEU B 1 294 ? 13.508 -16.281 0.346 1 97.12 294 LEU B N 1
ATOM 5308 C CA . LEU B 1 294 ? 12.359 -15.953 1.18 1 97.12 294 LEU B CA 1
ATOM 5309 C C . LEU B 1 294 ? 11.695 -17.219 1.708 1 97.12 294 LEU B C 1
ATOM 5311 O O . LEU B 1 294 ? 11.273 -17.266 2.867 1 97.12 294 LEU B O 1
ATOM 5315 N N . GLY B 1 295 ? 11.547 -18.219 0.83 1 97.06 295 GLY B N 1
ATOM 5316 C CA . GLY B 1 295 ? 10.938 -19.469 1.243 1 97.06 295 GLY B CA 1
ATOM 5317 C C . GLY B 1 295 ? 11.625 -20.109 2.436 1 97.06 295 GLY B C 1
ATOM 5318 O O . GLY B 1 295 ? 10.961 -20.578 3.363 1 97.06 295 GLY B O 1
ATOM 5319 N N . ARG B 1 296 ? 12.93 -20.125 2.4 1 93.19 296 ARG B N 1
ATOM 5320 C CA . ARG B 1 296 ? 13.695 -20.656 3.523 1 93.19 296 ARG B CA 1
ATOM 5321 C C . ARG B 1 296 ? 13.406 -19.875 4.801 1 93.19 296 ARG B C 1
ATOM 5323 O O . ARG B 1 296 ? 13.211 -20.469 5.863 1 93.19 296 ARG B O 1
ATOM 5330 N N . LYS B 1 297 ? 13.375 -18.609 4.637 1 96.62 297 LYS B N 1
ATOM 5331 C CA . LYS B 1 297 ? 13.07 -17.75 5.785 1 96.62 297 LYS B CA 1
ATOM 5332 C C . LYS B 1 297 ? 11.664 -18.016 6.316 1 96.62 297 LYS B C 1
ATOM 5334 O O . LYS B 1 297 ? 11.469 -18.125 7.527 1 96.62 297 LYS B O 1
ATOM 5339 N N . LEU B 1 298 ? 10.734 -18.078 5.473 1 98.12 298 LEU B N 1
ATOM 5340 C CA . LEU B 1 298 ? 9.344 -18.312 5.863 1 98.12 298 LEU B CA 1
ATOM 5341 C C . LEU B 1 298 ? 9.18 -19.672 6.531 1 98.12 298 LEU B C 1
ATOM 5343 O O . LEU B 1 298 ? 8.398 -19.812 7.473 1 98.12 298 LEU B O 1
ATOM 5347 N N . ASP B 1 299 ? 9.922 -20.672 6.102 1 97.81 299 ASP B N 1
ATOM 5348 C CA . ASP B 1 299 ? 9.875 -22.016 6.688 1 97.81 299 ASP B CA 1
ATOM 5349 C C . ASP B 1 299 ? 10.281 -21.984 8.156 1 97.81 299 ASP B C 1
ATOM 5351 O O . ASP B 1 299 ? 9.727 -22.719 8.977 1 97.81 299 ASP B O 1
ATOM 5355 N N . GLU B 1 300 ? 11.227 -21.125 8.477 1 97.75 300 GLU B N 1
ATOM 5356 C CA . GLU B 1 300 ? 11.688 -21 9.859 1 97.75 300 GLU B CA 1
ATOM 5357 C C . GLU B 1 300 ? 10.57 -20.516 10.773 1 97.75 300 GLU B C 1
ATOM 5359 O O . GLU B 1 300 ? 10.641 -20.688 11.992 1 97.75 300 GLU B O 1
ATOM 5364 N N . HIS B 1 301 ? 9.578 -19.906 10.148 1 98 301 HIS B N 1
ATOM 5365 C CA . HIS B 1 301 ? 8.5 -19.344 10.945 1 98 301 HIS B CA 1
ATOM 5366 C C . HIS B 1 301 ? 7.195 -20.094 10.727 1 98 301 HIS B C 1
ATOM 5368 O O . HIS B 1 301 ? 6.125 -19.641 11.133 1 98 301 HIS B O 1
ATOM 5374 N N . GLY B 1 302 ? 7.238 -21.219 9.992 1 97.88 302 GLY B N 1
ATOM 5375 C CA . GLY B 1 302 ? 6.051 -22.031 9.758 1 97.88 302 GLY B CA 1
ATOM 5376 C C . GLY B 1 302 ? 5.047 -21.359 8.828 1 97.88 302 GLY B C 1
ATOM 5377 O O . GLY B 1 302 ? 3.854 -21.656 8.891 1 97.88 302 GLY B O 1
ATOM 5378 N N . LEU B 1 303 ? 5.484 -20.438 8.031 1 98.44 303 LEU B N 1
ATOM 5379 C CA . LEU B 1 303 ? 4.641 -19.703 7.094 1 98.44 303 LEU B CA 1
ATOM 5380 C C . LEU B 1 303 ? 4.566 -20.422 5.754 1 98.44 303 LEU B C 1
ATOM 5382 O O . LEU B 1 303 ? 5.363 -21.328 5.48 1 98.44 303 LEU B O 1
ATOM 5386 N N . ARG B 1 304 ? 3.586 -20.047 4.969 1 98.56 304 ARG B N 1
ATOM 5387 C CA . ARG B 1 304 ? 3.307 -20.734 3.711 1 98.56 304 ARG B CA 1
ATOM 5388 C C . ARG B 1 304 ? 3.633 -19.844 2.52 1 98.56 304 ARG B C 1
ATOM 5390 O O . ARG B 1 304 ? 3.652 -18.609 2.645 1 98.56 304 ARG B O 1
ATOM 5397 N N . THR B 1 305 ? 3.912 -20.562 1.46 1 98.12 305 THR B N 1
ATOM 5398 C CA . THR B 1 305 ? 4.324 -19.891 0.229 1 98.12 305 THR B CA 1
ATOM 5399 C C . THR B 1 305 ? 3.451 -20.344 -0.942 1 98.12 305 THR B C 1
ATOM 5401 O O . THR B 1 305 ? 3.193 -21.531 -1.114 1 98.12 305 THR B O 1
ATOM 5404 N N . ALA B 1 306 ? 2.92 -19.406 -1.691 1 98.31 306 ALA B N 1
ATOM 5405 C CA . ALA B 1 306 ? 2.207 -19.656 -2.941 1 98.31 306 ALA B CA 1
ATOM 5406 C C . ALA B 1 306 ? 2.475 -18.547 -3.957 1 98.31 306 ALA B C 1
ATOM 5408 O O . ALA B 1 306 ? 1.635 -17.656 -4.156 1 98.31 306 ALA B O 1
ATOM 5409 N N . PRO B 1 307 ? 3.586 -18.578 -4.688 1 97.94 307 PRO B N 1
ATOM 5410 C CA . PRO B 1 307 ? 3.945 -17.5 -5.598 1 97.94 307 PRO B CA 1
ATOM 5411 C C . PRO B 1 307 ? 2.852 -17.203 -6.621 1 97.94 307 PRO B C 1
ATOM 5413 O O . PRO B 1 307 ? 2.295 -18.125 -7.223 1 97.94 307 PRO B O 1
ATOM 5416 N N . HIS B 1 308 ? 2.607 -15.922 -6.699 1 96.88 308 HIS B N 1
ATOM 5417 C CA . HIS B 1 308 ? 1.661 -15.43 -7.695 1 96.88 308 HIS B CA 1
ATOM 5418 C C . HIS B 1 308 ? 2.232 -15.547 -9.102 1 96.88 308 HIS B C 1
ATOM 5420 O O . HIS B 1 308 ? 3.434 -15.352 -9.305 1 96.88 308 HIS B O 1
ATOM 5426 N N . CYS B 1 309 ? 1.401 -15.945 -10.07 1 91.56 309 CYS B N 1
ATOM 5427 C CA . CYS B 1 309 ? 1.792 -15.961 -11.477 1 91.56 309 CYS B CA 1
ATOM 5428 C C . CYS B 1 309 ? 0.582 -15.758 -12.383 1 91.56 309 CYS B C 1
ATOM 5430 O O . CYS B 1 309 ? 0.146 -16.688 -13.055 1 91.56 309 CYS B O 1
ATOM 5432 N N . TYR B 1 310 ? -0.007 -14.703 -12.352 1 83 310 TYR B N 1
ATOM 5433 C CA . TYR B 1 310 ? -1.141 -14.516 -13.25 1 83 310 TYR B CA 1
ATOM 5434 C C . TYR B 1 310 ? -0.713 -13.797 -14.523 1 83 310 TYR B C 1
ATOM 5436 O O . TYR B 1 310 ? -0.022 -12.773 -14.469 1 83 310 TYR B O 1
ATOM 5444 N N . GLY B 1 311 ? -1.056 -14.375 -15.586 1 85.06 311 GLY B N 1
ATOM 5445 C CA . GLY B 1 311 ? -0.888 -13.734 -16.875 1 85.06 311 GLY B CA 1
ATOM 5446 C C . GLY B 1 311 ? 0.468 -13.992 -17.5 1 85.06 311 GLY B C 1
ATOM 5447 O O . GLY B 1 311 ? 0.735 -13.555 -18.625 1 85.06 311 GLY B O 1
ATOM 5448 N N . ASN B 1 312 ? 1.294 -14.672 -16.828 1 90.56 312 ASN B N 1
ATOM 5449 C CA . ASN B 1 312 ? 2.605 -15.016 -17.375 1 90.56 312 ASN B CA 1
ATOM 5450 C C . ASN B 1 312 ? 2.777 -16.531 -17.5 1 90.56 312 ASN B C 1
ATOM 5452 O O . ASN B 1 312 ? 3.123 -17.203 -16.531 1 90.56 312 ASN B O 1
ATOM 5456 N N . ALA B 1 313 ? 2.652 -17 -18.734 1 95.12 313 ALA B N 1
ATOM 5457 C CA . ALA B 1 313 ? 2.664 -18.422 -19 1 95.12 313 ALA B CA 1
ATOM 5458 C C . ALA B 1 313 ? 3.965 -19.062 -18.516 1 95.12 313 ALA B C 1
ATOM 5460 O O . ALA B 1 313 ? 3.955 -20.172 -17.969 1 95.12 313 ALA B O 1
ATOM 5461 N N . TYR B 1 314 ? 5.086 -18.391 -18.75 1 97.38 314 TYR B N 1
ATOM 5462 C CA . TYR B 1 314 ? 6.379 -18.922 -18.328 1 97.38 314 TYR B CA 1
ATOM 5463 C C . TYR B 1 314 ? 6.422 -19.156 -16.828 1 97.38 314 TYR B C 1
ATOM 5465 O O . TYR B 1 314 ? 6.898 -20.203 -16.375 1 97.38 314 TYR B O 1
ATOM 5473 N N . GLY B 1 315 ? 5.875 -18.234 -16.047 1 97.19 315 GLY B N 1
ATOM 5474 C CA . GLY B 1 315 ? 5.887 -18.281 -14.594 1 97.19 315 GLY B CA 1
ATOM 5475 C C . GLY B 1 315 ? 5.117 -19.453 -14.023 1 97.19 315 GLY B C 1
ATOM 5476 O O . GLY B 1 315 ? 5.457 -19.969 -12.961 1 97.19 315 GLY B O 1
ATOM 5477 N N . ILE B 1 316 ? 4.117 -19.938 -14.758 1 97.38 316 ILE B N 1
ATOM 5478 C CA . ILE B 1 316 ? 3.318 -21.094 -14.336 1 97.38 316 ILE B CA 1
ATOM 5479 C C . ILE B 1 316 ? 4.219 -22.312 -14.156 1 97.38 316 ILE B C 1
ATOM 5481 O O . ILE B 1 316 ? 4.176 -22.969 -13.125 1 97.38 316 ILE B O 1
ATOM 5485 N N . TYR B 1 317 ? 5.082 -22.484 -15.07 1 97.44 317 TYR B N 1
ATOM 5486 C CA . TYR B 1 317 ? 5.848 -23.734 -15.141 1 97.44 317 TYR B CA 1
ATOM 5487 C C . TYR B 1 317 ? 7.07 -23.672 -14.234 1 97.44 317 TYR B C 1
ATOM 5489 O O . TYR B 1 317 ? 7.426 -24.656 -13.594 1 97.44 317 TYR B O 1
ATOM 5497 N N . VAL B 1 318 ? 7.617 -22.484 -14.07 1 97.44 318 VAL B N 1
ATOM 5498 C CA . VAL B 1 318 ? 8.859 -22.406 -13.305 1 97.44 318 VAL B CA 1
ATOM 5499 C C . VAL B 1 318 ? 8.547 -22.406 -11.812 1 97.44 318 VAL B C 1
ATOM 5501 O O . VAL B 1 318 ? 9.398 -22.766 -10.992 1 97.44 318 VAL B O 1
ATOM 5504 N N . SER B 1 319 ? 7.367 -22.031 -11.406 1 97.75 319 SER B N 1
ATOM 5505 C CA . SER B 1 319 ? 6.996 -21.906 -10 1 97.75 319 SER B CA 1
ATOM 5506 C C . SER B 1 319 ? 7.109 -23.234 -9.273 1 97.75 319 SER B C 1
ATOM 5508 O O . SER B 1 319 ? 7.598 -23.297 -8.141 1 97.75 319 SER B O 1
ATOM 5510 N N . GLY B 1 320 ? 6.734 -24.312 -9.953 1 97.25 320 GLY B N 1
ATOM 5511 C CA . GLY B 1 320 ? 6.727 -25.625 -9.32 1 97.25 320 GLY B CA 1
ATOM 5512 C C . GLY B 1 320 ? 8.109 -26.125 -8.969 1 97.25 320 GLY B C 1
ATOM 5513 O O . GLY B 1 320 ? 8.266 -27 -8.109 1 97.25 320 GLY B O 1
ATOM 5514 N N . HIS B 1 321 ? 9.086 -25.641 -9.617 1 97.38 321 HIS B N 1
ATOM 5515 C CA . HIS B 1 321 ? 10.461 -26.078 -9.391 1 97.38 321 HIS B CA 1
ATOM 5516 C C . HIS B 1 321 ? 10.961 -25.625 -8.023 1 97.38 321 HIS B C 1
ATOM 5518 O O . HIS B 1 321 ? 11.992 -26.094 -7.543 1 97.38 321 HIS B O 1
ATOM 5524 N N . LEU B 1 322 ? 10.227 -24.719 -7.359 1 96.56 322 LEU B N 1
ATOM 5525 C CA . LEU B 1 322 ? 10.578 -24.234 -6.027 1 96.56 322 LEU B CA 1
ATOM 5526 C C . LEU B 1 322 ? 10.156 -25.234 -4.957 1 96.56 322 LEU B C 1
ATOM 5528 O O . LEU B 1 322 ? 10.688 -25.219 -3.844 1 96.56 322 LEU B O 1
ATOM 5532 N N . ALA B 1 323 ? 9.211 -26.078 -5.227 1 96.81 323 ALA B N 1
ATOM 5533 C CA . ALA B 1 323 ? 8.453 -26.828 -4.234 1 96.81 323 ALA B CA 1
ATOM 5534 C C . ALA B 1 323 ? 9.383 -27.703 -3.385 1 96.81 323 ALA B C 1
ATOM 5536 O O . ALA B 1 323 ? 9.281 -27.703 -2.156 1 96.81 323 ALA B O 1
ATOM 5537 N N . PRO B 1 324 ? 10.336 -28.406 -3.994 1 95.31 324 PRO B N 1
ATOM 5538 C CA . PRO B 1 324 ? 11.188 -29.266 -3.166 1 95.31 324 PRO B CA 1
ATOM 5539 C C . PRO B 1 324 ? 12.078 -28.469 -2.211 1 95.31 324 PRO B C 1
ATOM 5541 O O . PRO B 1 324 ? 12.586 -29.016 -1.232 1 95.31 324 PRO B O 1
ATOM 5544 N N . SER B 1 325 ? 12.273 -27.156 -2.492 1 94.88 325 SER B N 1
ATOM 5545 C CA . SER B 1 325 ? 13.195 -26.344 -1.712 1 94.88 325 SER B CA 1
ATOM 5546 C C . SER B 1 325 ? 12.469 -25.578 -0.611 1 94.88 325 SER B C 1
ATOM 5548 O O . SER B 1 325 ? 13.094 -24.922 0.22 1 94.88 325 SER B O 1
ATOM 5550 N N . ILE B 1 326 ? 11.164 -25.609 -0.586 1 96.56 326 ILE B N 1
ATOM 5551 C CA . ILE B 1 326 ? 10.359 -24.844 0.355 1 96.56 326 ILE B CA 1
ATOM 5552 C C . ILE B 1 326 ? 9.344 -25.766 1.034 1 96.56 326 ILE B C 1
ATOM 5554 O O . ILE B 1 326 ? 8.383 -26.203 0.406 1 96.56 326 ILE B O 1
ATOM 5558 N N . ALA B 1 327 ? 9.531 -26 2.295 1 96.5 327 ALA B N 1
ATOM 5559 C CA . ALA B 1 327 ? 8.672 -26.906 3.047 1 96.5 327 ALA B CA 1
ATOM 5560 C C . ALA B 1 327 ? 7.227 -26.422 3.057 1 96.5 327 ALA B C 1
ATOM 5562 O O . ALA B 1 327 ? 6.293 -27.219 2.957 1 96.5 327 ALA B O 1
ATOM 5563 N N . GLY B 1 328 ? 7.02 -25.141 3.113 1 98.12 328 GLY B N 1
ATOM 5564 C CA . GLY B 1 328 ? 5.688 -24.562 3.23 1 98.12 328 GLY B CA 1
ATOM 5565 C C . GLY B 1 328 ? 5.055 -24.25 1.889 1 98.12 328 GLY B C 1
ATOM 5566 O O . GLY B 1 328 ? 4.027 -23.562 1.825 1 98.12 328 GLY B O 1
ATOM 5567 N N . PHE B 1 329 ? 5.648 -24.75 0.797 1 98.06 329 PHE B N 1
ATOM 5568 C CA . PHE B 1 329 ? 5.109 -24.469 -0.529 1 98.06 329 PHE B CA 1
ATOM 5569 C C . PHE B 1 329 ? 3.703 -25.031 -0.672 1 98.06 329 PHE B C 1
ATOM 5571 O O . PHE B 1 329 ? 3.477 -26.219 -0.403 1 98.06 329 PHE B O 1
ATOM 5578 N N . GLN B 1 330 ? 2.754 -24.203 -1.137 1 98.5 330 GLN B N 1
ATOM 5579 C CA . GLN B 1 330 ? 1.356 -24.625 -1.118 1 98.5 330 GLN B CA 1
ATOM 5580 C C . GLN B 1 330 ? 0.887 -25.031 -2.51 1 98.5 330 GLN B C 1
ATOM 5582 O O . GLN B 1 330 ? 0.44 -26.172 -2.711 1 98.5 330 GLN B O 1
ATOM 5587 N N . PHE B 1 331 ? 1.035 -24.047 -3.48 1 98.56 331 PHE B N 1
ATOM 5588 C CA . PHE B 1 331 ? 0.394 -24.312 -4.766 1 98.56 331 PHE B CA 1
ATOM 5589 C C . PHE B 1 331 ? 1.148 -23.609 -5.895 1 98.56 331 PHE B C 1
ATOM 5591 O O . PHE B 1 331 ? 1.723 -22.547 -5.699 1 98.56 331 PHE B O 1
ATOM 5598 N N . VAL B 1 332 ? 1.096 -24.234 -7.062 1 98.44 332 VAL B N 1
ATOM 5599 C CA . VAL B 1 332 ? 1.302 -23.516 -8.32 1 98.44 332 VAL B CA 1
ATOM 5600 C C . VAL B 1 332 ? -0.009 -22.875 -8.773 1 98.44 332 VAL B C 1
ATOM 5602 O O . VAL B 1 332 ? -1.054 -23.531 -8.781 1 98.44 332 VAL B O 1
ATOM 5605 N N . GLU B 1 333 ? 0.031 -21.594 -9.039 1 98.44 333 GLU B N 1
ATOM 5606 C CA . GLU B 1 333 ? -1.104 -20.906 -9.664 1 98.44 333 GLU B CA 1
ATOM 5607 C C . GLU B 1 333 ? -1.163 -21.203 -11.164 1 98.44 333 GLU B C 1
ATOM 5609 O O . GLU B 1 333 ? -0.239 -20.859 -11.898 1 98.44 333 GLU B O 1
ATOM 5614 N N . TRP B 1 334 ? -2.266 -21.797 -11.625 1 97.81 334 TRP B N 1
ATOM 5615 C CA . TRP B 1 334 ? -2.35 -22.219 -13.023 1 97.81 334 TRP B CA 1
ATOM 5616 C C . TRP B 1 334 ? -3.322 -21.344 -13.797 1 97.81 334 TRP B C 1
ATOM 5618 O O . TRP B 1 334 ? -4.523 -21.328 -13.516 1 97.81 334 TRP B O 1
ATOM 5628 N N . ASP B 1 335 ? -2.85 -20.516 -14.625 1 96.75 335 ASP B N 1
ATOM 5629 C CA . ASP B 1 335 ? -3.594 -19.812 -15.672 1 96.75 335 ASP B CA 1
ATOM 5630 C C . ASP B 1 335 ? -3.51 -20.562 -17 1 96.75 335 ASP B C 1
ATOM 5632 O O . ASP B 1 335 ? -2.422 -20.734 -17.562 1 96.75 335 ASP B O 1
ATOM 5636 N N . ASP B 1 336 ? -4.586 -21 -17.578 1 96 336 ASP B N 1
ATOM 5637 C CA . ASP B 1 336 ? -4.617 -21.875 -18.75 1 96 336 ASP B CA 1
ATOM 5638 C C . ASP B 1 336 ? -4.25 -21.094 -20.016 1 96 336 ASP B C 1
ATOM 5640 O O . ASP B 1 336 ? -5.129 -20.703 -20.781 1 96 336 ASP B O 1
ATOM 5644 N N . ILE B 1 337 ? -2.971 -20.953 -20.234 1 97.12 337 ILE B N 1
ATOM 5645 C CA . ILE B 1 337 ? -2.455 -20.141 -21.328 1 97.12 337 ILE B CA 1
ATOM 5646 C C . ILE B 1 337 ? -1.587 -21 -22.25 1 97.12 337 ILE B C 1
ATOM 5648 O O . ILE B 1 337 ? -0.812 -21.828 -21.781 1 97.12 337 ILE B O 1
ATOM 5652 N N . THR B 1 338 ? -1.673 -20.781 -23.516 1 96.75 338 THR B N 1
ATOM 5653 C CA . THR B 1 338 ? -0.768 -21.344 -24.516 1 96.75 338 THR B CA 1
ATOM 5654 C C . THR B 1 338 ? 0.011 -20.25 -25.234 1 96.75 338 THR B C 1
ATOM 5656 O O . THR B 1 338 ? -0.565 -19.234 -25.641 1 96.75 338 THR B O 1
ATOM 5659 N N . ILE B 1 339 ? 1.275 -20.391 -25.359 1 97.69 339 ILE B N 1
ATOM 5660 C CA . ILE B 1 339 ? 2.143 -19.438 -26.047 1 97.69 339 ILE B CA 1
ATOM 5661 C C . ILE B 1 339 ? 2.742 -20.094 -27.297 1 97.69 339 ILE B C 1
ATOM 5663 O O . ILE B 1 339 ? 3.305 -21.188 -27.219 1 97.69 339 ILE B O 1
ATOM 5667 N N . GLY B 1 340 ? 2.631 -19.391 -28.422 1 97.31 340 GLY B N 1
ATOM 5668 C CA . GLY B 1 340 ? 3.256 -19.891 -29.625 1 97.31 340 GLY B CA 1
ATOM 5669 C C . GLY B 1 340 ? 4.762 -20.047 -29.5 1 97.31 340 GLY B C 1
ATOM 5670 O O . GLY B 1 340 ? 5.453 -19.125 -29.078 1 97.31 340 GLY B O 1
ATOM 5671 N N . GLY B 1 341 ? 5.254 -21.281 -29.828 1 97.75 341 GLY B N 1
ATOM 5672 C CA . GLY B 1 341 ? 6.691 -21.516 -29.844 1 97.75 341 GLY B CA 1
ATOM 5673 C C . GLY B 1 341 ? 7.227 -21.969 -28.5 1 97.75 341 GLY B C 1
ATOM 5674 O O . GLY B 1 341 ? 8.414 -22.266 -28.359 1 97.75 341 GLY B O 1
ATOM 5675 N N . MET B 1 342 ? 6.406 -22 -27.484 1 98 342 MET B N 1
ATOM 5676 C CA . MET B 1 342 ? 6.754 -22.516 -26.172 1 98 342 MET B CA 1
ATOM 5677 C C . MET B 1 342 ? 5.98 -23.797 -25.875 1 98 342 MET B C 1
ATOM 5679 O O . MET B 1 342 ? 4.809 -23.75 -25.5 1 98 342 MET B O 1
ATOM 5683 N N . ASP B 1 343 ? 6.656 -24.875 -26 1 98.06 343 ASP B N 1
ATOM 5684 C CA . ASP B 1 343 ? 6.035 -26.172 -25.797 1 98.06 343 ASP B CA 1
ATOM 5685 C C . ASP B 1 343 ? 6.145 -26.625 -24.344 1 98.06 343 ASP B C 1
ATOM 5687 O O . ASP B 1 343 ? 7.238 -26.906 -23.859 1 98.06 343 ASP B O 1
ATOM 5691 N N . ALA B 1 344 ? 5.027 -26.703 -23.734 1 97.44 344 ALA B N 1
ATOM 5692 C CA . ALA B 1 344 ? 4.961 -27.141 -22.344 1 97.44 344 ALA B CA 1
ATOM 5693 C C . ALA B 1 344 ? 4.211 -28.469 -22.234 1 97.44 344 ALA B C 1
ATOM 5695 O O . ALA B 1 344 ? 3.711 -28.812 -21.156 1 97.44 344 ALA B O 1
ATOM 5696 N N . SER B 1 345 ? 4.141 -29.266 -23.25 1 97.19 345 SER B N 1
ATOM 5697 C CA . SER B 1 345 ? 3.299 -30.453 -23.312 1 97.19 345 SER B CA 1
ATOM 5698 C C . SER B 1 345 ? 3.807 -31.547 -22.391 1 97.19 345 SER B C 1
ATOM 5700 O O . SER B 1 345 ? 3.086 -32.5 -22.094 1 97.19 345 SER B O 1
ATOM 5702 N N . ALA B 1 346 ? 5.043 -31.438 -21.922 1 97.5 346 ALA B N 1
ATOM 5703 C CA . ALA B 1 346 ? 5.582 -32.406 -20.984 1 97.5 346 ALA B CA 1
ATOM 5704 C C . ALA B 1 346 ? 4.957 -32.25 -19.594 1 97.5 346 ALA B C 1
ATOM 5706 O O . ALA B 1 346 ? 5.039 -33.156 -18.766 1 97.5 346 ALA B O 1
ATOM 5707 N N . TYR B 1 347 ? 4.434 -31.031 -19.328 1 97.94 347 TYR B N 1
ATOM 5708 C CA . TYR B 1 347 ? 3.725 -30.797 -18.078 1 97.94 347 TYR B CA 1
ATOM 5709 C C . TYR B 1 347 ? 2.297 -31.312 -18.156 1 97.94 347 TYR B C 1
ATOM 5711 O O . T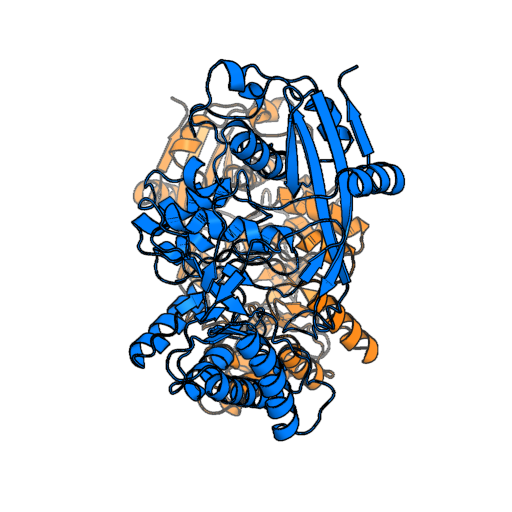YR B 1 347 ? 1.65 -31.234 -19.203 1 97.94 347 TYR B O 1
ATOM 5719 N N . GLN B 1 348 ? 1.829 -31.859 -17.031 1 96.94 348 GLN B N 1
ATOM 5720 C CA . GLN B 1 348 ? 0.463 -32.375 -16.969 1 96.94 348 GLN B CA 1
ATOM 5721 C C . GLN B 1 348 ? -0.211 -31.969 -15.664 1 96.94 348 GLN B C 1
ATOM 5723 O O . GLN B 1 348 ? 0.458 -31.812 -14.641 1 96.94 348 GLN B O 1
ATOM 5728 N N . ILE B 1 349 ? -1.452 -31.734 -15.758 1 98.19 349 ILE B N 1
ATOM 5729 C CA . ILE B 1 349 ? -2.281 -31.562 -14.57 1 98.19 349 ILE B CA 1
ATOM 5730 C C . ILE B 1 349 ? -3.105 -32.812 -14.328 1 98.19 349 ILE B C 1
ATOM 5732 O O . ILE B 1 349 ? -3.816 -33.281 -15.219 1 98.19 349 ILE B O 1
ATOM 5736 N N . ARG B 1 350 ? -2.938 -33.406 -13.117 1 98 350 ARG B N 1
ATOM 5737 C CA . ARG B 1 350 ? -3.662 -34.625 -12.75 1 98 350 ARG B CA 1
ATOM 5738 C C . ARG B 1 350 ? -4.156 -34.562 -11.312 1 98 350 ARG B C 1
ATOM 5740 O O . ARG B 1 350 ? -3.352 -34.438 -10.383 1 98 350 ARG B O 1
ATOM 5747 N N . GLU B 1 351 ? -5.418 -34.594 -11.156 1 98.06 351 GLU B N 1
ATOM 5748 C CA . GLU B 1 351 ? -6.062 -34.719 -9.852 1 98.06 351 GLU B CA 1
ATOM 5749 C C . GLU B 1 351 ? -5.559 -33.625 -8.898 1 98.06 351 GLU B C 1
ATOM 5751 O O . GLU B 1 351 ? -5.145 -33.906 -7.773 1 98.06 351 GLU B O 1
ATOM 5756 N N . GLY B 1 352 ? -5.465 -32.438 -9.414 1 98.44 352 GLY B N 1
ATOM 5757 C CA . GLY B 1 352 ? -5.16 -31.297 -8.578 1 98.44 352 GLY B CA 1
ATOM 5758 C C . GLY B 1 352 ? -3.672 -31.047 -8.422 1 98.44 352 GLY B C 1
ATOM 5759 O O . GLY B 1 352 ? -3.26 -30.203 -7.621 1 98.44 352 GLY B O 1
ATOM 5760 N N . THR B 1 353 ? -2.812 -31.781 -9.164 1 98.44 353 THR B N 1
ATOM 5761 C CA . THR B 1 353 ? -1.369 -31.594 -9.078 1 98.44 353 THR B CA 1
ATOM 5762 C C . THR B 1 353 ? -0.771 -31.359 -10.461 1 98.44 353 THR B C 1
ATOM 5764 O O . THR B 1 353 ? -1.312 -31.828 -11.469 1 98.44 353 THR B O 1
ATOM 5767 N N . MET B 1 354 ? 0.22 -30.562 -10.461 1 98.38 354 MET B N 1
ATOM 5768 C CA . MET B 1 354 ? 1.061 -30.422 -11.648 1 98.38 354 MET B CA 1
ATOM 5769 C C . MET B 1 354 ? 2.211 -31.422 -11.625 1 98.38 354 MET B C 1
ATOM 5771 O O . MET B 1 354 ? 3.018 -31.422 -10.695 1 98.38 354 MET B O 1
ATOM 5775 N N . LEU B 1 355 ? 2.266 -32.25 -12.625 1 98.25 355 LEU B N 1
ATOM 5776 C CA . LEU B 1 355 ? 3.395 -33.156 -12.805 1 98.25 355 LEU B CA 1
ATOM 5777 C C . LEU B 1 355 ? 4.52 -32.469 -13.578 1 98.25 355 LEU B C 1
ATOM 5779 O O . LEU B 1 355 ? 4.348 -32.094 -14.742 1 98.25 355 LEU B O 1
ATOM 5783 N N . ILE B 1 356 ? 5.625 -32.281 -12.953 1 97.94 356 ILE B N 1
ATOM 5784 C CA . ILE B 1 356 ? 6.773 -31.578 -13.531 1 97.94 356 ILE B CA 1
ATOM 5785 C C . ILE B 1 356 ? 7.715 -32.594 -14.172 1 97.94 356 ILE B C 1
ATOM 5787 O O . ILE B 1 356 ? 8.117 -33.562 -13.516 1 97.94 356 ILE B O 1
ATOM 5791 N N . PRO B 1 357 ? 8.055 -32.438 -15.43 1 96.75 357 PRO B N 1
ATOM 5792 C CA . PRO B 1 357 ? 8.891 -33.438 -16.109 1 96.75 357 PRO B CA 1
ATOM 5793 C C . PRO B 1 357 ? 10.328 -33.438 -15.602 1 96.75 357 PRO B C 1
ATOM 5795 O O . PRO B 1 357 ? 10.836 -32.375 -15.172 1 96.75 357 PRO B O 1
ATOM 5798 N N . SER B 1 358 ? 10.977 -34.594 -15.625 1 94.94 358 SER B N 1
ATOM 5799 C CA . SER B 1 358 ? 12.398 -34.719 -15.312 1 94.94 358 SER B CA 1
ATOM 5800 C C . SER B 1 358 ? 13.258 -34.375 -16.516 1 94.94 358 SER B C 1
ATOM 5802 O O . SER B 1 358 ? 14.195 -35.094 -16.844 1 94.94 358 SER B O 1
ATOM 5804 N N . LEU B 1 359 ? 12.938 -33.375 -17.203 1 96.44 359 LEU B N 1
ATOM 5805 C CA . LEU B 1 359 ? 13.688 -32.906 -18.375 1 96.44 359 LEU B CA 1
ATOM 5806 C C . LEU B 1 359 ? 14.672 -31.812 -17.969 1 96.44 359 LEU B C 1
ATOM 5808 O O . LEU B 1 359 ? 14.477 -31.125 -16.969 1 96.44 359 LEU B O 1
ATOM 5812 N N . PRO B 1 360 ? 15.766 -31.719 -18.75 1 97.31 360 PRO B N 1
ATOM 5813 C CA . PRO B 1 360 ? 16.766 -30.688 -18.422 1 97.31 360 PRO B CA 1
ATOM 5814 C C . PRO B 1 360 ? 16.172 -29.281 -18.438 1 97.31 360 PRO B C 1
ATOM 5816 O O . PRO B 1 360 ? 15.273 -28.984 -19.234 1 97.31 360 PRO B O 1
ATOM 5819 N N . GLY B 1 361 ? 16.719 -28.375 -17.578 1 97.94 361 GLY B N 1
ATOM 5820 C CA . GLY B 1 361 ? 16.172 -27.031 -17.469 1 97.94 361 GLY B CA 1
ATOM 5821 C C . GLY B 1 361 ? 14.781 -27 -16.875 1 97.94 361 GLY B C 1
ATOM 5822 O O . GLY B 1 361 ? 14.477 -27.75 -15.938 1 97.94 361 GLY B O 1
ATOM 5823 N N . PHE B 1 362 ? 13.977 -26.141 -17.375 1 98.38 362 PHE B N 1
ATOM 5824 C CA . PHE B 1 362 ? 12.609 -26.031 -16.875 1 98.38 362 PHE B CA 1
ATOM 5825 C C . PHE B 1 362 ? 11.688 -26.969 -17.656 1 98.38 362 PHE B C 1
ATOM 5827 O O . PHE B 1 362 ? 10.461 -26.875 -17.516 1 98.38 362 PHE B O 1
ATOM 5834 N N . GLY B 1 363 ? 12.266 -27.766 -18.484 1 97.81 363 GLY B N 1
ATOM 5835 C CA . GLY B 1 363 ? 11.492 -28.75 -19.219 1 97.81 363 GLY B CA 1
ATOM 5836 C C . GLY B 1 363 ? 10.625 -28.156 -20.297 1 97.81 363 GLY B C 1
ATOM 5837 O O . GLY B 1 363 ? 9.727 -28.812 -20.812 1 97.81 363 GLY B O 1
ATOM 5838 N N . LEU B 1 364 ? 10.789 -26.891 -20.641 1 98.31 364 LEU B N 1
ATOM 5839 C CA . LEU B 1 364 ? 10.102 -26.219 -21.719 1 98.31 364 LEU B CA 1
ATOM 5840 C C . LEU B 1 364 ? 10.906 -26.281 -23.016 1 98.31 364 LEU B C 1
ATOM 5842 O O . LEU B 1 364 ? 12.133 -26.156 -22.984 1 98.31 364 LEU B O 1
ATOM 5846 N N . GLN B 1 365 ? 10.219 -26.547 -24.062 1 97.88 365 GLN B N 1
ATOM 5847 C CA . GLN B 1 365 ? 10.883 -26.562 -25.359 1 97.88 365 GLN B CA 1
ATOM 5848 C C . GLN B 1 365 ? 10.453 -25.375 -26.203 1 97.88 365 GLN B C 1
ATOM 5850 O O . GLN B 1 365 ? 9.266 -25.188 -26.469 1 97.88 365 GLN B O 1
ATOM 5855 N N . PHE B 1 366 ? 11.43 -24.609 -26.625 1 98.25 366 PHE B N 1
ATOM 5856 C CA . PHE B 1 366 ? 11.156 -23.453 -27.469 1 98.25 366 PHE B CA 1
ATOM 5857 C C . PHE B 1 366 ? 11.492 -23.75 -28.922 1 98.25 366 PHE B C 1
ATOM 5859 O O . PHE B 1 366 ? 12.445 -24.469 -29.219 1 98.25 366 PHE B O 1
ATOM 5866 N N . ASP B 1 367 ? 10.695 -23.219 -29.781 1 98.12 367 ASP B N 1
ATOM 5867 C CA . ASP B 1 367 ? 10.969 -23.281 -31.219 1 98.12 367 ASP B CA 1
ATOM 5868 C C . ASP B 1 367 ? 12.055 -22.281 -31.609 1 98.12 367 ASP B C 1
ATOM 5870 O O . ASP B 1 367 ? 11.781 -21.094 -31.797 1 98.12 367 ASP B O 1
ATOM 5874 N N . ASP B 1 368 ? 13.188 -22.812 -31.844 1 97.56 368 ASP B N 1
ATOM 5875 C CA . ASP B 1 368 ? 14.359 -21.969 -32.094 1 97.56 368 ASP B CA 1
ATOM 5876 C C . ASP B 1 368 ? 14.156 -21.094 -33.312 1 97.56 368 ASP B C 1
ATOM 5878 O O . ASP B 1 368 ? 14.523 -19.922 -33.312 1 97.56 368 ASP B O 1
ATOM 5882 N N . GLU B 1 369 ? 13.617 -21.703 -34.344 1 97.12 369 GLU B N 1
ATOM 5883 C CA . GLU B 1 369 ? 13.43 -20.953 -35.594 1 97.12 369 GLU B CA 1
ATOM 5884 C C . GLU B 1 369 ? 12.406 -19.844 -35.406 1 97.12 369 GLU B C 1
ATOM 5886 O O . GLU B 1 369 ? 12.641 -18.703 -35.844 1 97.12 369 GLU B O 1
ATOM 5891 N N . LEU B 1 370 ? 11.352 -20.219 -34.844 1 96.62 370 LEU B N 1
ATOM 5892 C CA . LEU B 1 370 ? 10.336 -19.203 -34.594 1 96.62 370 LEU B CA 1
ATOM 5893 C C . LEU B 1 370 ? 10.883 -18.094 -33.688 1 96.62 370 LEU B C 1
ATOM 5895 O O . LEU B 1 370 ? 10.609 -16.922 -33.906 1 96.62 370 LEU B O 1
ATOM 5899 N N . PHE B 1 371 ? 11.609 -18.453 -32.719 1 97.88 371 PHE B N 1
ATOM 5900 C CA . PHE B 1 371 ? 12.172 -17.469 -31.781 1 97.88 371 PHE B CA 1
ATOM 5901 C C . PHE B 1 371 ? 13.102 -16.5 -32.531 1 97.88 371 PHE B C 1
ATOM 5903 O O . PHE B 1 371 ? 13.047 -15.297 -32.281 1 97.88 371 PHE B O 1
ATOM 5910 N N . THR B 1 372 ? 13.914 -17.047 -33.344 1 97.31 372 THR B N 1
ATOM 5911 C CA . THR B 1 372 ? 14.828 -16.219 -34.125 1 97.31 372 THR B CA 1
ATOM 5912 C C . THR B 1 372 ? 14.055 -15.227 -34.969 1 97.31 372 THR B C 1
ATOM 5914 O O . THR B 1 372 ? 14.414 -14.047 -35.031 1 97.31 372 THR B O 1
ATOM 5917 N N . HIS B 1 373 ? 13.086 -15.711 -35.594 1 97.12 373 HIS B N 1
ATOM 5918 C CA . HIS B 1 373 ? 12.25 -14.844 -36.406 1 97.12 373 HIS B CA 1
ATOM 5919 C C . HIS B 1 373 ? 11.617 -13.734 -35.594 1 97.12 373 HIS B C 1
ATOM 5921 O O . HIS B 1 373 ? 11.602 -12.57 -36 1 97.12 373 HIS B O 1
ATOM 5927 N N . GLN B 1 374 ? 11.07 -14.094 -34.438 1 96.75 374 GLN B N 1
ATOM 5928 C CA . GLN B 1 374 ? 10.414 -13.125 -33.562 1 96.75 374 GLN B CA 1
ATOM 5929 C C . GLN B 1 374 ? 11.414 -12.117 -33 1 96.75 374 GLN B C 1
ATOM 5931 O O . GLN B 1 374 ? 11.102 -10.938 -32.844 1 96.75 374 GLN B O 1
ATOM 5936 N N . SER B 1 375 ? 12.57 -12.586 -32.656 1 97 375 SER B N 1
ATOM 5937 C CA . SER B 1 375 ? 13.625 -11.703 -32.156 1 97 375 SER B CA 1
ATOM 5938 C C . SER B 1 375 ? 13.984 -10.641 -33.188 1 97 375 SER B C 1
ATOM 5940 O O . SER B 1 375 ? 14.211 -9.484 -32.844 1 97 375 SER B O 1
ATOM 5942 N N . ALA B 1 376 ? 14.008 -11.031 -34.375 1 96.44 376 ALA B N 1
ATOM 5943 C CA . ALA B 1 376 ? 14.312 -10.102 -35.469 1 96.44 376 ALA B CA 1
ATOM 5944 C C . ALA B 1 376 ? 13.164 -9.117 -35.688 1 96.44 376 ALA B C 1
ATOM 5946 O O . ALA B 1 376 ? 13.398 -7.949 -36 1 96.44 376 ALA B O 1
ATOM 5947 N N . ALA B 1 377 ? 11.977 -9.539 -35.531 1 95.44 377 ALA B N 1
ATOM 5948 C CA . ALA B 1 377 ? 10.797 -8.742 -35.875 1 95.44 377 ALA B CA 1
ATOM 5949 C C . ALA B 1 377 ? 10.445 -7.781 -34.75 1 95.44 377 ALA B C 1
ATOM 5951 O O . ALA B 1 377 ? 10.078 -6.633 -34.969 1 95.44 377 ALA B O 1
ATOM 5952 N N . ASN B 1 378 ? 10.477 -8.195 -33.5 1 91.81 378 ASN B N 1
ATOM 5953 C CA . ASN B 1 378 ? 9.945 -7.414 -32.406 1 91.81 378 ASN B CA 1
ATOM 5954 C C . ASN B 1 378 ? 10.883 -7.434 -31.188 1 91.81 378 ASN B C 1
ATOM 5956 O O . ASN B 1 378 ? 10.484 -7.109 -30.078 1 91.81 378 ASN B O 1
ATOM 5960 N N . GLY B 1 379 ? 12.109 -7.891 -31.359 1 96.81 379 GLY B N 1
ATOM 5961 C CA . GLY B 1 379 ? 13.078 -7.973 -30.281 1 96.81 379 GLY B CA 1
ATOM 5962 C C . GLY B 1 379 ? 14.43 -7.375 -30.641 1 96.81 379 GLY B C 1
ATOM 5963 O O . GLY B 1 379 ? 14.492 -6.289 -31.203 1 96.81 379 GLY B O 1
ATOM 5964 N N . TRP B 1 380 ? 15.453 -7.992 -30.109 1 97.5 380 TRP B N 1
ATOM 5965 C CA . TRP B 1 380 ? 16.812 -7.562 -30.391 1 97.5 380 TRP B CA 1
ATOM 5966 C C . TRP B 1 380 ? 17.812 -8.688 -30.125 1 97.5 380 TRP B C 1
ATOM 5968 O O . TRP B 1 380 ? 17.484 -9.664 -29.453 1 97.5 380 TRP B O 1
ATOM 5978 N N . THR B 1 381 ? 18.906 -8.594 -30.75 1 96.69 381 THR B N 1
ATOM 5979 C CA . THR B 1 381 ? 20.031 -9.516 -30.562 1 96.69 381 THR B CA 1
ATOM 5980 C C . THR B 1 381 ? 21.297 -8.75 -30.203 1 96.69 381 THR B C 1
ATOM 5982 O O . THR B 1 381 ? 21.578 -7.691 -30.766 1 96.69 381 THR B O 1
ATOM 5985 N N . MET B 1 382 ? 21.969 -9.242 -29.156 1 96.25 382 MET B N 1
ATOM 5986 C CA . MET B 1 382 ? 23.25 -8.695 -28.734 1 96.25 382 MET B CA 1
ATOM 5987 C C . MET B 1 382 ? 24.328 -9.781 -28.734 1 96.25 382 MET B C 1
ATOM 5989 O O . MET B 1 382 ? 24.172 -10.812 -28.078 1 96.25 382 MET B O 1
ATOM 5993 N N . GLU B 1 383 ? 25.391 -9.586 -29.438 1 93.62 383 GLU B N 1
ATOM 5994 C CA . GLU B 1 383 ? 26.453 -10.57 -29.516 1 93.62 383 GLU B CA 1
ATOM 5995 C C . GLU B 1 383 ? 27.812 -9.922 -29.266 1 93.62 383 GLU B C 1
ATOM 5997 O O . GLU B 1 383 ? 28 -8.727 -29.484 1 93.62 383 GLU B O 1
ATOM 6002 N N . ARG B 1 384 ? 28.656 -10.742 -28.609 1 83.31 384 ARG B N 1
ATOM 6003 C CA . ARG B 1 384 ? 30.031 -10.297 -28.375 1 83.31 384 ARG B CA 1
ATOM 6004 C C . ARG B 1 384 ? 30.672 -9.852 -29.688 1 83.31 384 ARG B C 1
ATOM 6006 O O . ARG B 1 384 ? 30.531 -10.508 -30.719 1 83.31 384 ARG B O 1
ATOM 6013 N N . GLY B 1 385 ? 31.141 -8.508 -29.812 1 65.06 385 GLY B N 1
ATOM 6014 C CA . GLY B 1 385 ? 31.906 -8.055 -30.953 1 65.06 385 GLY B CA 1
ATOM 6015 C C . GLY B 1 385 ? 33.156 -8.875 -31.203 1 65.06 385 GLY B C 1
ATOM 6016 O O . GLY B 1 385 ? 33.688 -9.516 -30.281 1 65.06 385 GLY B O 1
#

Organism: NCBI:txid582686